Protein AF-A0A0R0M4V0-F1 (afdb_monomer_lite)

Sequence (663 aa):
MNKIVVSPDLAYLDYSDLLNKILGILKQKSLFSISPDGCRMRIDIEEVATEVMRLNPSNPLVNDRSARAATLNFSPNTHDLFRKQIEKIAIEIQDKLTLAMQKNGEYHDRVEFIRTLTSDINEFQGNYREDNKTRLLDLTYPFPEATNLKKQRLTVRQNDNSKNQQLLKAHKVKIHVDKPCDFTTTLIKGINNYINIKFADVDQEDKEDLEYVISNLEKSHNSDIYKLQNLLNQETLGKLKKFAKIKYLEFLLEQVEEGEGKLYLQDLIRRLKLLEDYINDTSKADGDYQVSYAGATVNYRELFSRSEAYDILPIIPLIEGYLGEVESPQKDAIEFTFGIKMKLDGKVQAHQKNSSFDYHLDLLNPDGEEHKTAIAESSKKSPLPRKVLKTVFLYCFIFESNESMGSDLEYNPIEFLENKILPTLKGNDDQAKKRLFKNCIKRFEELKIKEKINKTKELIKNIIKRKTPYPVRHYPLHISVKESILENDLDTIIKRTTFFKEVLQKPKECLQYINLGEATTQGNLLITLPANISISEIHFLKTEDQQIFDMKYDLVPGIKVLPVLFLSMKEGQKFYHQHLKSRRLLIFPHRSETDQLETNQEFIYKITYSLLTYICLYVILENQSKIFVPLLRIHQKEKTDNAPIENFSWRKFRTIGNLLSNL

Secondary structure (DSSP, 8-state):
-PPPPP-TTS--B--HHHHHHHHHHHHHS--EEE-TTSSEEEE-HHHHHHHHHHT-PPPSB-S-TT-S---S-B-TTTHHHHHHHHHHHHHHHHHHHHHHHHHHSS---HHHHHHHT-EEGGGGBSPPPEETTEE--SS-B----EEEEEEEEEE----TTGGG-EEEEEEEEEEEEE--TTHHHHHHHHHHHHHHHHSTTS-HHHHHHHHHHHHHHHH-TTSHHHHHHHHHHHTHHHHHHHHHHHHHHHHHHTT--SSHHHHHHHHHHHHHHHHHHHHH-TTS-GGGGEEEETTEEEEHHHHHSSTTTTTTSSS-EEEEEEEEEEE-TTSSEEEEEEEEEE-TT--BGGGTBSSHHHHHHHHH-TTSHHHHHHHHT-TTT-SHHHHHHHHHHHHHHHH---SSHHHHTT--HHHHIIIIIHHHHHSS-HHHHHHHHHHHHHHHHHTTHHHHHHHHHHHHHHHHH-SSPPPPEEEEEEEEEEGGGB---HHHHHHHT-SB-GGGGSHHHHGGGEEEES----TTEEEEEEEEEEEEEEEEEEEEEEEEEEE-----TT-EE--EEEEESSTTHHHIIIIITTS-EEEEEE--TTS---HHHHHHHHHHHHHHHHHHHHHHHTT--SEE--EEE--SS-TT---HHHHHHHHHHHHHHHHHTT-

Structure (mmCIF, N/CA/C/O backbone):
data_AF-A0A0R0M4V0-F1
#
_entry.id   AF-A0A0R0M4V0-F1
#
loop_
_atom_site.group_PDB
_atom_site.id
_atom_site.type_symbol
_atom_site.label_atom_id
_atom_site.label_alt_id
_atom_site.label_comp_id
_atom_site.label_asym_id
_atom_site.label_entity_id
_atom_site.label_seq_id
_atom_site.pdbx_PDB_ins_code
_atom_site.Cartn_x
_atom_site.Cartn_y
_atom_site.Cartn_z
_atom_site.occupancy
_atom_site.B_iso_or_equiv
_atom_site.auth_seq_id
_atom_site.auth_comp_id
_atom_site.auth_asym_id
_atom_site.auth_atom_id
_atom_site.pdbx_PDB_model_num
ATOM 1 N N . MET A 1 1 ? -30.310 1.688 9.424 1.00 34.84 1 MET A N 1
ATOM 2 C CA . MET A 1 1 ? -29.421 1.042 8.430 1.00 34.84 1 MET A CA 1
ATOM 3 C C . MET A 1 1 ? -29.670 1.677 7.069 1.00 34.84 1 MET A C 1
ATOM 5 O O . MET A 1 1 ? -30.827 1.797 6.688 1.00 34.84 1 MET A O 1
ATOM 9 N N . ASN A 1 2 ? -28.621 2.136 6.379 1.00 30.80 2 ASN A N 1
ATOM 10 C CA . ASN A 1 2 ? -28.737 2.760 5.054 1.00 30.80 2 ASN A CA 1
ATOM 11 C C . ASN A 1 2 ? -29.217 1.745 4.005 1.00 30.80 2 ASN A C 1
ATOM 13 O O . ASN A 1 2 ? -28.863 0.569 4.075 1.00 30.80 2 ASN A O 1
ATOM 17 N N . LYS A 1 3 ? -30.011 2.206 3.032 1.00 35.12 3 LYS A N 1
ATOM 18 C CA . LYS A 1 3 ? -30.497 1.400 1.904 1.00 35.12 3 LYS A CA 1
ATOM 19 C C . LYS A 1 3 ? -29.302 0.978 1.039 1.00 35.12 3 LYS A C 1
ATOM 21 O O . LYS A 1 3 ? -28.619 1.836 0.486 1.00 35.12 3 LYS A O 1
ATOM 26 N N . ILE A 1 4 ? -29.038 -0.323 0.950 1.00 49.31 4 ILE A N 1
ATOM 27 C CA . ILE A 1 4 ? -28.027 -0.884 0.046 1.00 49.31 4 ILE A CA 1
ATOM 28 C C . ILE A 1 4 ? -28.661 -0.964 -1.348 1.00 49.31 4 ILE A C 1
ATOM 30 O O . ILE A 1 4 ? -29.738 -1.537 -1.500 1.00 49.31 4 ILE A O 1
ATOM 34 N N . VAL A 1 5 ? -28.037 -0.339 -2.348 1.00 46.53 5 VAL A N 1
ATOM 35 C CA . VAL A 1 5 ? -28.511 -0.350 -3.741 1.00 46.53 5 VAL A CA 1
ATOM 36 C C . VAL A 1 5 ? -27.921 -1.570 -4.443 1.00 46.53 5 VAL A C 1
ATOM 38 O O . VAL A 1 5 ? -26.704 -1.731 -4.461 1.00 46.53 5 VAL A O 1
ATOM 41 N N . VAL A 1 6 ? -28.779 -2.425 -5.001 1.00 50.91 6 VAL A N 1
ATOM 42 C CA . VAL A 1 6 ? -28.368 -3.592 -5.796 1.00 50.91 6 VAL A CA 1
ATOM 43 C C . VAL A 1 6 ? -27.914 -3.108 -7.173 1.00 50.91 6 VAL A C 1
ATOM 45 O O . VAL A 1 6 ? -28.676 -2.418 -7.851 1.00 50.91 6 VAL A O 1
ATOM 48 N N . SER A 1 7 ? -26.696 -3.467 -7.586 1.00 51.53 7 SER A N 1
ATOM 49 C CA . SER A 1 7 ? -26.199 -3.219 -8.946 1.00 51.53 7 SER A CA 1
ATOM 50 C C . SER A 1 7 ? -26.030 -4.546 -9.690 1.00 51.53 7 SER A C 1
ATOM 52 O O . SER A 1 7 ? -25.370 -5.441 -9.156 1.00 51.53 7 SER A O 1
ATOM 54 N N . PRO A 1 8 ? -26.590 -4.700 -10.901 1.00 56.06 8 PRO A N 1
ATOM 55 C CA . PRO A 1 8 ? -26.385 -5.895 -11.720 1.00 56.06 8 PRO A CA 1
ATOM 56 C C . PRO A 1 8 ? -24.942 -6.033 -12.237 1.00 56.06 8 PRO A C 1
ATOM 58 O O . PRO A 1 8 ? -24.537 -7.134 -12.588 1.00 56.06 8 PRO A O 1
ATOM 61 N N . ASP A 1 9 ? -24.149 -4.955 -12.215 1.00 54.91 9 ASP A N 1
ATOM 62 C CA . ASP A 1 9 ? -22.769 -4.934 -12.728 1.00 54.91 9 ASP A CA 1
ATOM 63 C C . ASP A 1 9 ? -21.708 -5.327 -11.675 1.00 54.91 9 ASP A C 1
ATOM 65 O O . ASP A 1 9 ? -20.506 -5.308 -11.946 1.00 54.91 9 ASP A O 1
ATOM 69 N N . LEU A 1 10 ? -22.123 -5.640 -10.442 1.00 64.25 10 LEU A N 1
ATOM 70 C CA . LEU A 1 10 ? -21.233 -5.963 -9.323 1.00 64.25 10 LEU A CA 1
ATOM 71 C C . LEU A 1 10 ? -21.394 -7.428 -8.899 1.00 64.25 10 LEU A C 1
ATOM 73 O O . LEU A 1 10 ? -22.505 -7.945 -8.840 1.00 64.25 10 LEU A O 1
ATOM 77 N N . ALA A 1 11 ? -20.294 -8.081 -8.516 1.00 66.50 11 ALA A N 1
ATOM 78 C CA . ALA A 1 11 ? -20.328 -9.466 -8.045 1.00 66.50 11 ALA A CA 1
ATOM 79 C C . ALA A 1 11 ? -21.250 -9.631 -6.824 1.00 66.50 11 ALA A C 1
ATOM 81 O O . ALA A 1 11 ? -21.183 -8.842 -5.876 1.00 66.50 11 ALA A O 1
ATOM 82 N N . TYR A 1 12 ? -22.093 -10.666 -6.845 1.00 74.44 12 TYR A N 1
ATOM 83 C CA . TYR A 1 12 ? -23.038 -10.933 -5.767 1.00 74.44 12 TYR A CA 1
ATOM 84 C C . TYR A 1 12 ? -22.394 -11.637 -4.572 1.00 74.44 12 TYR A C 1
ATOM 86 O O . TYR A 1 12 ? -21.541 -12.516 -4.712 1.00 74.44 12 TYR A O 1
ATOM 94 N N . LEU A 1 13 ? -22.871 -11.272 -3.383 1.00 78.88 13 LEU A N 1
ATOM 95 C CA . LEU A 1 13 ? -22.494 -11.890 -2.119 1.00 78.88 13 LEU A CA 1
ATOM 96 C C . LEU A 1 13 ? -23.608 -12.788 -1.567 1.00 78.88 13 LEU A C 1
ATOM 98 O O . LEU A 1 13 ? -24.768 -12.372 -1.442 1.00 78.88 13 LEU A O 1
ATOM 102 N N . ASP A 1 14 ? -23.222 -13.997 -1.161 1.00 84.31 14 ASP A N 1
ATOM 103 C CA . ASP A 1 14 ? -24.066 -14.949 -0.445 1.00 84.31 14 ASP A CA 1
ATOM 104 C C . ASP A 1 14 ? -23.333 -15.570 0.755 1.00 84.31 14 ASP A C 1
ATOM 106 O O . ASP A 1 14 ? -22.541 -16.500 0.636 1.00 84.31 14 ASP A O 1
ATOM 110 N N . TYR A 1 15 ? -23.633 -15.069 1.952 1.00 87.12 15 TYR A N 1
ATOM 111 C CA . TYR A 1 15 ? -23.073 -15.593 3.201 1.00 87.12 15 TYR A CA 1
ATOM 112 C C . TYR A 1 15 ? -23.900 -16.738 3.808 1.00 87.12 15 TYR A C 1
ATOM 114 O O . TYR A 1 15 ? -23.607 -17.160 4.928 1.00 87.12 15 TYR A O 1
ATOM 122 N N . SER A 1 16 ? -24.930 -17.241 3.119 1.00 88.31 16 SER A N 1
ATOM 123 C CA . SER A 1 16 ? -25.930 -18.132 3.718 1.00 88.31 16 SER A CA 1
ATOM 124 C C . SER A 1 16 ? -25.329 -19.408 4.306 1.00 88.31 16 SER A C 1
ATOM 126 O O . SER A 1 16 ? -25.691 -19.780 5.421 1.00 88.31 16 SER A O 1
ATOM 128 N N . ASP A 1 17 ? -24.395 -20.060 3.602 1.00 89.69 17 ASP A N 1
ATOM 129 C CA . ASP A 1 17 ? -23.734 -21.281 4.094 1.00 89.69 17 ASP A CA 1
ATOM 130 C C . ASP A 1 17 ? -22.912 -21.005 5.364 1.00 89.69 17 ASP A C 1
ATOM 132 O O . ASP A 1 17 ? -23.060 -21.693 6.376 1.00 89.69 17 ASP A O 1
ATOM 136 N N . LEU A 1 18 ? -22.110 -19.934 5.353 1.00 92.31 18 LEU A N 1
ATOM 137 C CA . LEU A 1 18 ? -21.324 -19.510 6.513 1.00 92.31 18 LEU A CA 1
ATOM 138 C C . LEU A 1 18 ? -22.221 -19.220 7.722 1.00 92.31 18 LEU A C 1
ATOM 140 O O . LEU A 1 18 ? -21.979 -19.749 8.806 1.00 92.31 18 LEU A O 1
ATOM 144 N N . LEU A 1 19 ? -23.261 -18.402 7.549 1.00 94.25 19 LEU A N 1
ATOM 145 C CA . LEU A 1 19 ? -24.145 -18.002 8.645 1.00 94.25 19 LEU A CA 1
ATOM 146 C C . LEU A 1 19 ? -24.950 -19.182 9.203 1.00 94.25 19 LEU A C 1
ATOM 148 O O . LEU A 1 19 ? -25.114 -19.286 10.419 1.00 94.25 19 LEU A O 1
ATOM 152 N N . ASN A 1 20 ? -25.399 -20.106 8.349 1.00 94.06 20 ASN A N 1
ATOM 153 C CA . ASN A 1 20 ? -26.075 -21.326 8.794 1.00 94.06 20 ASN A CA 1
ATOM 154 C C . ASN A 1 20 ? -25.144 -22.231 9.611 1.00 94.06 20 ASN A C 1
ATOM 156 O O . ASN A 1 20 ? -25.555 -22.738 10.655 1.00 94.06 20 ASN A O 1
ATOM 160 N N . LYS A 1 21 ? -23.887 -22.401 9.180 1.00 95.56 21 LYS A N 1
ATOM 161 C CA . LYS A 1 21 ? -22.879 -23.178 9.923 1.00 95.56 21 LYS A CA 1
ATOM 162 C C . LYS A 1 21 ? -22.541 -22.531 11.267 1.00 95.56 21 LYS A C 1
ATOM 164 O O . LYS A 1 21 ? -22.485 -23.236 12.272 1.00 95.56 21 LYS A O 1
ATOM 169 N N . ILE A 1 22 ? -22.408 -21.201 11.312 1.00 95.94 22 ILE A N 1
ATOM 170 C CA . ILE A 1 22 ? -22.240 -20.446 12.566 1.00 95.94 22 ILE A CA 1
ATOM 171 C C . ILE A 1 22 ? -23.407 -20.717 13.519 1.00 95.94 22 ILE A C 1
ATOM 173 O O . ILE A 1 22 ? -23.186 -21.113 14.662 1.00 95.94 22 ILE A O 1
ATOM 177 N N . LEU A 1 23 ? -24.646 -20.551 13.048 1.00 95.44 23 LEU A N 1
ATOM 178 C CA . LEU A 1 23 ? -25.841 -20.781 13.859 1.00 95.44 23 LEU A CA 1
ATOM 179 C C . LEU A 1 23 ? -25.939 -22.237 14.345 1.00 95.44 23 LEU A C 1
ATOM 181 O O . LEU A 1 23 ? -26.325 -22.482 15.486 1.00 95.44 23 LEU A O 1
ATOM 185 N N . GLY A 1 24 ? -25.569 -23.203 13.500 1.00 95.00 24 GLY A N 1
ATOM 186 C CA . GLY A 1 24 ? -25.548 -24.624 13.848 1.00 95.00 24 GLY A CA 1
ATOM 187 C C . GLY A 1 24 ? -24.594 -24.942 15.001 1.00 95.00 24 GLY A C 1
ATOM 188 O O . GLY A 1 24 ? -24.996 -25.612 15.952 1.00 95.00 24 GLY A O 1
ATOM 189 N N . ILE A 1 25 ? -23.362 -24.420 14.955 1.00 95.00 25 ILE A N 1
ATOM 190 C CA . ILE A 1 25 ? -22.374 -24.614 16.029 1.00 95.00 25 ILE A CA 1
ATOM 191 C C . ILE A 1 25 ? -22.785 -23.874 17.308 1.00 95.00 25 ILE A C 1
ATOM 193 O O . ILE A 1 25 ? -22.701 -24.448 18.395 1.00 95.00 25 ILE A O 1
ATOM 197 N N . LEU A 1 26 ? -23.283 -22.637 17.196 1.00 93.75 26 LEU A N 1
ATOM 198 C CA . LEU A 1 26 ? -23.734 -21.848 18.350 1.00 93.75 26 LEU A CA 1
ATOM 199 C C . LEU A 1 26 ? -24.807 -22.566 19.174 1.00 93.75 26 LEU A C 1
ATOM 201 O O . LEU A 1 26 ? -24.769 -22.520 20.400 1.00 93.75 26 LEU A O 1
ATOM 205 N N . LYS A 1 27 ? -25.731 -23.276 18.520 1.00 92.12 27 LYS A N 1
ATOM 206 C CA . LYS A 1 27 ? -26.780 -24.041 19.210 1.00 92.12 27 LYS A CA 1
ATOM 207 C C . LYS A 1 27 ? -26.225 -25.134 20.118 1.00 92.12 27 LYS A C 1
ATOM 209 O O . LYS A 1 27 ? -26.797 -25.384 21.178 1.00 92.12 27 LYS A O 1
ATOM 214 N N . GLN A 1 28 ? -25.117 -25.756 19.720 1.00 90.38 28 GLN A N 1
ATOM 215 C CA . GLN A 1 28 ? -24.535 -26.924 20.386 1.00 90.38 28 GLN A CA 1
ATOM 216 C C . GLN A 1 28 ? -23.530 -26.564 21.487 1.00 90.38 28 GLN A C 1
ATOM 218 O O . GLN A 1 28 ? -23.242 -27.396 22.346 1.00 90.38 28 GLN A O 1
ATOM 223 N N . LYS A 1 29 ? -22.973 -25.349 21.465 1.00 87.31 29 LYS A N 1
ATOM 224 C CA . LYS A 1 29 ? -21.873 -24.939 22.345 1.00 87.31 29 LYS A CA 1
ATOM 225 C C . LYS A 1 29 ? -22.312 -23.896 23.366 1.00 87.31 29 LYS A C 1
ATOM 227 O O . LYS A 1 29 ? -23.168 -23.052 23.109 1.00 87.31 29 LYS A O 1
ATOM 232 N N . SER A 1 30 ? -21.701 -23.941 24.545 1.00 86.19 30 SER A N 1
ATOM 233 C CA . SER A 1 30 ? -21.793 -22.853 25.515 1.00 86.19 30 SER A CA 1
ATOM 234 C C . SER A 1 30 ? -20.902 -21.700 25.072 1.00 86.19 30 SER A C 1
ATOM 236 O O . SER A 1 30 ? -19.722 -21.909 24.813 1.00 86.19 30 SER A O 1
ATOM 238 N N . LEU A 1 31 ? -21.455 -20.490 25.018 1.00 93.62 31 LEU A N 1
ATOM 239 C CA . LEU A 1 31 ? -20.712 -19.300 24.600 1.00 93.62 31 LEU A CA 1
ATOM 240 C C . LEU A 1 31 ? -20.192 -18.468 25.779 1.00 93.62 31 LEU A C 1
ATOM 242 O O . LEU A 1 31 ? -19.164 -17.809 25.660 1.00 93.62 31 LEU A O 1
ATOM 246 N N . PHE A 1 32 ? -20.904 -18.489 26.906 1.00 94.50 32 PHE A N 1
ATOM 247 C CA . PHE A 1 32 ? -20.635 -17.637 28.059 1.00 94.50 32 PHE A CA 1
ATOM 248 C C . PHE A 1 32 ? -20.285 -18.468 29.288 1.00 94.50 32 PHE A C 1
ATOM 250 O O . PHE A 1 32 ? -20.993 -19.418 29.623 1.00 94.50 32 PHE A O 1
ATOM 257 N N . SER A 1 33 ? -19.231 -18.051 29.985 1.00 92.44 33 SER A N 1
ATOM 258 C CA . SER A 1 33 ? -18.838 -18.580 31.291 1.00 92.44 33 SER A CA 1
ATOM 259 C C . SER A 1 33 ? -18.616 -17.420 32.259 1.00 92.44 33 SER A C 1
ATOM 261 O O . SER A 1 33 ? -17.813 -16.530 31.984 1.00 92.44 33 SER A O 1
ATOM 263 N N . ILE A 1 34 ? -19.313 -17.418 33.394 1.00 91.81 34 ILE A N 1
ATOM 264 C CA . ILE A 1 34 ? -19.194 -16.373 34.421 1.00 91.81 34 ILE A CA 1
ATOM 265 C C . ILE A 1 34 ? -18.279 -16.892 35.534 1.00 91.81 34 ILE A C 1
ATOM 267 O O . ILE A 1 34 ? -18.323 -18.071 35.886 1.00 91.81 34 ILE A O 1
ATOM 271 N N . SER A 1 35 ? -17.397 -16.038 36.053 1.00 89.56 35 SER A N 1
ATOM 272 C CA . SER A 1 35 ? -16.499 -16.408 37.144 1.00 89.56 35 SER A CA 1
ATOM 273 C C . SER A 1 35 ? -17.257 -16.621 38.462 1.00 89.56 35 SER A C 1
ATOM 275 O O . SER A 1 35 ? -18.282 -15.980 38.674 1.00 89.56 35 SER A O 1
ATOM 277 N N . PRO A 1 36 ? -16.737 -17.446 39.394 1.00 84.88 36 PRO A N 1
ATOM 278 C CA . PRO A 1 36 ? -17.417 -17.723 40.666 1.00 84.88 36 PRO A CA 1
ATOM 279 C C . PRO A 1 36 ? -17.696 -16.488 41.537 1.00 84.88 36 PRO A C 1
ATOM 281 O O . PRO A 1 36 ? -18.624 -16.492 42.331 1.00 84.88 36 PRO A O 1
ATOM 284 N N . ASP A 1 37 ? -16.892 -15.428 41.399 1.00 84.44 37 ASP A N 1
ATOM 285 C CA . ASP A 1 37 ? -17.086 -14.141 42.084 1.00 84.44 37 ASP A CA 1
ATOM 286 C C . ASP A 1 37 ? -18.024 -13.187 41.326 1.00 84.44 37 ASP A C 1
ATOM 288 O O . ASP A 1 37 ? -18.135 -12.019 41.689 1.00 84.44 37 ASP A O 1
ATOM 292 N N . GLY A 1 38 ? -18.637 -13.639 40.229 1.00 84.06 38 GLY A N 1
ATOM 293 C CA . GLY A 1 38 ? -19.565 -12.862 39.405 1.00 84.06 38 GLY A CA 1
ATOM 294 C C . GLY A 1 38 ? -18.950 -11.654 38.697 1.00 84.06 38 GLY A C 1
ATOM 295 O O . GLY A 1 38 ? -19.651 -10.937 37.998 1.00 84.06 38 GLY A O 1
ATOM 296 N N . CYS A 1 39 ? -17.649 -11.403 38.854 1.00 86.31 39 CYS A N 1
ATOM 297 C CA . CYS A 1 39 ? -17.027 -10.163 38.387 1.00 86.31 39 CYS A CA 1
ATOM 298 C C . CYS A 1 39 ? -16.535 -10.233 36.935 1.00 86.31 39 CYS A C 1
ATOM 300 O O . CYS A 1 39 ? -16.201 -9.203 36.350 1.00 86.31 39 CYS A O 1
ATOM 302 N N . ARG A 1 40 ? -16.409 -11.427 36.346 1.00 91.94 40 ARG A N 1
ATOM 303 C CA . ARG A 1 40 ? -15.804 -11.605 35.022 1.00 91.94 40 ARG A CA 1
ATOM 304 C C . ARG A 1 40 ? -16.647 -12.545 34.178 1.00 91.94 40 ARG A C 1
ATOM 306 O O . ARG A 1 40 ? -17.060 -13.603 34.643 1.00 91.94 40 ARG A O 1
ATOM 313 N N . MET A 1 41 ? -16.845 -12.183 32.916 1.00 94.62 41 MET A N 1
ATOM 314 C CA . MET A 1 41 ? -17.538 -13.024 31.946 1.00 94.62 41 MET A CA 1
ATOM 315 C C . MET A 1 41 ? -16.606 -13.341 30.782 1.00 94.62 41 MET A C 1
ATOM 317 O O . MET A 1 41 ? -16.137 -12.452 30.074 1.00 94.62 41 MET A O 1
ATOM 321 N N . ARG A 1 42 ? -16.332 -14.627 30.594 1.00 94.12 42 ARG A N 1
ATOM 322 C CA . ARG A 1 42 ? -15.577 -15.170 29.470 1.00 94.12 42 ARG A CA 1
ATOM 323 C C . ARG A 1 42 ? -16.536 -15.521 28.332 1.00 94.12 42 ARG A C 1
ATOM 325 O O . ARG A 1 42 ? -17.587 -16.111 28.575 1.00 94.12 42 ARG A O 1
ATOM 332 N N . ILE A 1 43 ? -16.168 -15.135 27.111 1.00 95.75 43 ILE A N 1
ATOM 333 C CA . ILE A 1 43 ? -16.978 -15.272 25.896 1.00 95.75 43 ILE A CA 1
ATOM 334 C C . ILE A 1 43 ? -16.181 -16.096 24.877 1.00 95.75 43 ILE A C 1
ATOM 336 O O . ILE A 1 43 ? -15.307 -15.575 24.180 1.00 95.75 43 ILE A O 1
ATOM 340 N N . ASP A 1 44 ? -16.466 -17.394 24.804 1.00 91.62 44 ASP A N 1
ATOM 341 C CA . ASP A 1 44 ? -15.677 -18.405 24.087 1.00 91.62 44 ASP A CA 1
ATOM 342 C C . ASP A 1 44 ? -16.007 -18.477 22.585 1.00 91.62 44 ASP A C 1
ATOM 344 O O . ASP A 1 44 ? -16.420 -19.496 22.036 1.00 91.62 44 ASP A O 1
ATOM 348 N N . ILE A 1 45 ? -15.799 -17.358 21.887 1.00 93.44 45 ILE A N 1
ATOM 349 C CA . ILE A 1 45 ? -15.995 -17.268 20.428 1.00 93.44 45 ILE A CA 1
ATOM 350 C C . ILE A 1 45 ? -14.945 -18.072 19.665 1.00 93.44 45 ILE A C 1
ATOM 352 O O . ILE A 1 45 ? -15.216 -18.543 18.562 1.00 93.44 45 ILE A O 1
ATOM 356 N N . GLU A 1 46 ? -13.741 -18.197 20.226 1.00 90.12 46 GLU A N 1
ATOM 357 C CA . GLU A 1 46 ? -12.646 -18.938 19.602 1.00 90.12 46 GLU A CA 1
ATOM 358 C C . GLU A 1 46 ? -13.098 -20.346 19.207 1.00 90.12 46 GLU A C 1
ATOM 360 O O . GLU A 1 46 ? -12.935 -20.715 18.045 1.00 90.12 46 GLU A O 1
ATOM 365 N N . GLU A 1 47 ? -13.742 -21.070 20.126 1.00 89.69 47 GLU A N 1
ATOM 366 C CA . GLU A 1 47 ? -14.117 -22.465 19.905 1.00 89.69 47 GLU A CA 1
ATOM 367 C C . GLU A 1 47 ? -15.133 -22.570 18.762 1.00 89.69 47 GLU A C 1
ATOM 369 O O . GLU A 1 47 ? -14.980 -23.376 17.843 1.00 89.69 47 GLU A O 1
ATOM 374 N N . VAL A 1 48 ? -16.126 -21.675 18.754 1.00 93.12 48 VAL A N 1
ATOM 375 C CA . VAL A 1 48 ? -17.127 -21.587 17.683 1.00 93.12 48 VAL A CA 1
ATOM 376 C C . VAL A 1 48 ? -16.463 -21.281 16.340 1.00 93.12 48 VAL A C 1
ATOM 378 O O . VAL A 1 48 ? -16.758 -21.937 15.342 1.00 93.12 48 VAL A O 1
ATOM 381 N N . ALA A 1 49 ? -15.551 -20.307 16.296 1.00 92.12 49 ALA A N 1
ATOM 382 C CA . ALA A 1 49 ? -14.857 -19.929 15.069 1.00 92.12 49 ALA A CA 1
ATOM 383 C C . ALA A 1 49 ? -13.974 -21.065 14.531 1.00 92.12 49 ALA A C 1
ATOM 385 O O . ALA A 1 49 ? -13.918 -21.272 13.317 1.00 92.12 49 ALA A O 1
ATOM 386 N N . THR A 1 50 ? -13.324 -21.818 15.419 1.00 90.12 50 THR A N 1
ATOM 387 C CA . THR A 1 50 ? -12.479 -22.960 15.063 1.00 90.12 50 THR A CA 1
ATOM 388 C C . THR A 1 50 ? -13.301 -24.137 14.534 1.00 90.12 50 THR A C 1
ATOM 390 O O . THR A 1 50 ? -12.911 -24.738 13.532 1.00 90.12 50 THR A O 1
ATOM 393 N N . GLU A 1 51 ? -14.470 -24.433 15.105 1.00 91.81 51 GLU A N 1
ATOM 394 C CA . GLU A 1 51 ? -15.355 -25.480 14.569 1.00 91.81 51 GLU A CA 1
ATOM 395 C C . GLU A 1 51 ? -16.000 -25.075 13.235 1.00 91.81 51 GLU A C 1
ATOM 397 O O . GLU A 1 51 ? -16.004 -25.857 12.285 1.00 91.81 51 GLU A O 1
ATOM 402 N N . VAL A 1 52 ? -16.471 -23.830 13.094 1.00 93.00 52 VAL A N 1
ATOM 403 C CA . VAL A 1 52 ? -17.018 -23.331 11.815 1.00 93.00 52 VAL A CA 1
ATOM 404 C C . VAL A 1 52 ? -15.963 -23.383 10.711 1.00 93.00 52 VAL A C 1
ATOM 406 O O . VAL A 1 52 ? -16.260 -23.774 9.583 1.00 93.00 52 VAL A O 1
ATOM 409 N N . MET A 1 53 ? -14.718 -23.038 11.038 1.00 90.12 53 MET A N 1
ATOM 410 C CA . MET A 1 53 ? -13.583 -23.170 10.129 1.00 90.12 53 MET A CA 1
ATOM 411 C C . MET A 1 53 ? -13.379 -24.622 9.668 1.00 90.12 53 MET A C 1
ATOM 413 O O . MET A 1 53 ? -13.132 -24.842 8.482 1.00 90.12 53 MET A O 1
ATOM 417 N N . ARG A 1 54 ? -13.532 -25.616 10.557 1.00 89.19 54 ARG A N 1
ATOM 418 C CA . ARG A 1 54 ? -13.443 -27.048 10.199 1.00 89.19 54 ARG A CA 1
ATOM 419 C C . ARG A 1 54 ? -14.582 -27.513 9.290 1.00 89.19 54 ARG A C 1
ATOM 421 O O . ARG A 1 54 ? -14.363 -28.393 8.467 1.00 89.19 54 ARG A O 1
ATOM 428 N N . LEU A 1 55 ? -15.764 -26.896 9.381 1.00 90.50 55 LEU A N 1
ATOM 429 C CA . LEU A 1 55 ? -16.897 -27.164 8.481 1.00 90.50 55 LEU A CA 1
ATOM 430 C C . LEU A 1 55 ? -16.723 -26.576 7.067 1.00 90.50 55 LEU A C 1
ATOM 432 O O . LEU A 1 55 ? -17.602 -26.767 6.221 1.00 90.50 55 LEU A O 1
ATOM 436 N N . ASN A 1 56 ? -15.632 -25.837 6.828 1.00 86.31 56 ASN A N 1
ATOM 437 C CA . ASN A 1 56 ? -15.228 -25.267 5.541 1.00 86.31 56 ASN A CA 1
ATOM 438 C C . ASN A 1 56 ? -16.404 -24.668 4.731 1.00 86.31 56 ASN A C 1
ATOM 440 O O . ASN A 1 56 ? -16.768 -25.200 3.680 1.00 86.31 56 ASN A O 1
ATOM 444 N N . PRO A 1 57 ? -17.079 -23.618 5.244 1.00 87.00 57 PRO A N 1
ATOM 445 C CA . PRO A 1 57 ? -18.120 -22.898 4.518 1.00 87.00 57 PRO A CA 1
ATOM 446 C C . PRO A 1 57 ? -17.687 -22.437 3.128 1.00 87.00 57 PRO A C 1
ATOM 448 O O . PRO A 1 57 ? -16.529 -22.098 2.886 1.00 87.00 57 PRO A O 1
ATOM 451 N N . SER A 1 58 ? -18.669 -22.411 2.235 1.00 83.75 58 SER A N 1
ATOM 452 C CA . SER A 1 58 ? -18.546 -21.959 0.856 1.00 83.75 58 SER A CA 1
ATOM 453 C C . SER A 1 58 ? -18.086 -20.504 0.811 1.00 83.75 58 SER A C 1
ATOM 455 O O . SER A 1 58 ? -18.445 -19.697 1.674 1.00 83.75 58 SER A O 1
ATOM 457 N N . ASN A 1 59 ? -17.293 -20.166 -0.206 1.00 78.88 59 ASN A N 1
ATOM 458 C CA . ASN A 1 59 ? -16.865 -18.791 -0.424 1.00 78.88 59 ASN A CA 1
ATOM 459 C C . ASN A 1 59 ? -18.103 -17.905 -0.671 1.00 78.88 59 ASN A C 1
ATOM 461 O O . ASN A 1 59 ? -18.882 -18.226 -1.568 1.00 78.88 59 ASN A O 1
ATOM 465 N N . PRO A 1 60 ? -18.282 -16.799 0.075 1.00 78.00 60 PRO A N 1
ATOM 466 C CA . PRO A 1 60 ? -19.427 -15.911 -0.103 1.00 78.00 60 PRO A CA 1
ATOM 467 C C . PRO A 1 60 ? -19.503 -15.211 -1.462 1.00 78.00 60 PRO A C 1
ATOM 469 O O . PRO A 1 60 ? -20.535 -14.633 -1.791 1.00 78.00 60 PRO A O 1
ATOM 472 N N . LEU A 1 61 ? -18.421 -15.219 -2.241 1.00 72.69 61 LEU A N 1
ATOM 473 C CA . LEU A 1 61 ? -18.441 -14.800 -3.638 1.00 72.69 61 LEU A CA 1
ATOM 474 C C . LEU A 1 61 ? -19.077 -15.918 -4.470 1.00 72.69 61 LEU A C 1
ATOM 476 O O . LEU A 1 61 ? -18.439 -16.939 -4.737 1.00 72.69 61 LEU A O 1
ATOM 480 N N . VAL A 1 62 ? -20.340 -15.724 -4.856 1.00 59.03 62 VAL A N 1
ATOM 481 C CA . VAL A 1 62 ? -21.050 -16.659 -5.737 1.00 59.03 62 VAL A CA 1
ATOM 482 C C . VAL A 1 62 ? -20.328 -16.706 -7.086 1.00 59.03 62 VAL A C 1
ATOM 484 O O . VAL A 1 62 ? -19.786 -15.700 -7.531 1.00 59.03 62 VAL A O 1
ATOM 487 N N . ASN A 1 63 ? -20.303 -17.900 -7.679 1.00 50.53 63 ASN A N 1
ATOM 488 C CA . ASN A 1 63 ? -19.518 -18.412 -8.810 1.00 50.53 63 ASN A CA 1
ATOM 489 C C . ASN A 1 63 ? -19.530 -17.605 -10.139 1.00 50.53 63 ASN A C 1
ATOM 491 O O . ASN A 1 63 ? -19.634 -18.200 -11.210 1.00 50.53 63 ASN A O 1
ATOM 495 N N . ASP A 1 64 ? -19.355 -16.283 -10.115 1.00 43.69 64 ASP A N 1
ATOM 496 C CA . ASP A 1 64 ? -19.023 -15.506 -11.304 1.00 43.69 64 ASP A CA 1
ATOM 497 C C . ASP A 1 64 ? -17.508 -15.442 -11.479 1.00 43.69 64 ASP A C 1
ATOM 499 O O . ASP A 1 64 ? -16.741 -14.899 -10.674 1.00 43.69 64 ASP A O 1
ATOM 503 N N . ARG A 1 65 ? -17.080 -16.104 -12.552 1.00 43.38 65 ARG A N 1
ATOM 504 C CA . ARG A 1 65 ? -15.697 -16.300 -12.977 1.00 43.38 65 ARG A CA 1
ATOM 505 C C . ARG A 1 65 ? -14.910 -14.992 -12.819 1.00 43.38 65 ARG A C 1
ATOM 507 O O . ARG A 1 65 ? -15.136 -14.057 -13.575 1.00 43.38 65 ARG A O 1
ATOM 514 N N . SER A 1 66 ? -13.936 -14.984 -11.898 1.00 47.25 66 SER A N 1
ATOM 515 C CA . SER A 1 66 ? -12.847 -13.994 -11.712 1.00 47.25 66 SER A CA 1
ATOM 516 C C . SER A 1 66 ? -13.001 -12.852 -10.691 1.00 47.25 66 SER A C 1
ATOM 518 O O . SER A 1 66 ? -12.015 -12.142 -10.463 1.00 47.25 66 SER A O 1
ATOM 520 N N . ALA A 1 67 ? -14.131 -12.703 -9.990 1.00 49.75 67 ALA A N 1
ATOM 521 C CA . ALA A 1 67 ? -14.258 -11.655 -8.969 1.00 49.75 67 ALA A CA 1
ATOM 522 C C . ALA A 1 67 ? -13.314 -11.899 -7.766 1.00 49.75 67 ALA A C 1
ATOM 524 O O . ALA A 1 67 ? -13.449 -12.871 -7.027 1.00 49.75 67 ALA A O 1
ATOM 525 N N . ARG A 1 68 ? -12.331 -11.008 -7.558 1.00 47.59 68 ARG A N 1
ATOM 526 C CA . ARG A 1 68 ? -11.374 -11.067 -6.424 1.00 47.59 68 ARG A CA 1
ATOM 527 C C . ARG A 1 68 ? -11.805 -10.250 -5.205 1.00 47.59 68 ARG A C 1
ATOM 529 O O . ARG A 1 68 ? -11.220 -10.394 -4.134 1.00 47.59 68 ARG A O 1
ATOM 536 N N . ALA A 1 69 ? -12.785 -9.373 -5.381 1.00 55.06 69 ALA A N 1
ATOM 537 C CA . ALA A 1 69 ? -13.381 -8.547 -4.345 1.00 55.06 69 ALA A CA 1
ATOM 538 C C . ALA A 1 69 ? -14.812 -8.195 -4.767 1.00 55.06 69 ALA A C 1
ATOM 540 O O . ALA A 1 69 ? -15.088 -8.080 -5.959 1.00 55.06 69 ALA A O 1
ATOM 541 N N . ALA A 1 70 ? -15.692 -7.991 -3.793 1.00 59.56 70 ALA A N 1
ATOM 542 C CA . ALA A 1 70 ? -17.026 -7.452 -4.011 1.00 59.56 70 ALA A CA 1
ATOM 543 C C . ALA A 1 70 ? -17.280 -6.322 -3.013 1.00 59.56 70 ALA A C 1
ATOM 545 O O . ALA A 1 70 ? -16.814 -6.358 -1.869 1.00 59.56 70 ALA A O 1
ATOM 546 N N . THR A 1 71 ? -18.013 -5.308 -3.452 1.00 60.00 71 THR A N 1
ATOM 547 C CA . THR A 1 71 ? -18.680 -4.361 -2.555 1.00 60.00 71 THR A CA 1
ATOM 548 C C . THR A 1 71 ? -19.919 -5.037 -1.950 1.00 60.00 71 THR A C 1
ATOM 550 O O . THR A 1 71 ? -20.245 -6.165 -2.311 1.00 60.00 71 THR A O 1
ATOM 553 N N . LEU A 1 72 ? -20.598 -4.401 -0.986 1.00 66.00 72 LEU A N 1
ATOM 554 C CA . LEU A 1 72 ? -21.832 -4.932 -0.383 1.00 66.00 72 LEU A CA 1
ATOM 555 C C . LEU A 1 72 ? -22.967 -4.974 -1.425 1.00 66.00 72 LEU A C 1
ATOM 557 O O . LEU A 1 72 ? -23.829 -4.103 -1.435 1.00 66.00 72 LEU A O 1
ATOM 561 N N . ASN A 1 73 ? -22.946 -5.975 -2.304 1.00 70.75 73 ASN A N 1
ATOM 562 C CA . ASN A 1 73 ? -23.941 -6.221 -3.339 1.00 70.75 73 ASN A CA 1
ATOM 563 C C . ASN A 1 73 ? -24.544 -7.609 -3.113 1.00 70.75 73 ASN A C 1
ATOM 565 O O . ASN A 1 73 ? -24.029 -8.625 -3.576 1.00 70.75 73 ASN A O 1
ATOM 569 N N . PHE A 1 74 ? -25.605 -7.673 -2.314 1.00 73.06 74 PHE A N 1
ATOM 570 C CA . PHE A 1 74 ? -26.326 -8.924 -2.100 1.00 73.06 74 PHE A CA 1
ATOM 571 C C . PHE A 1 74 ? -27.139 -9.265 -3.344 1.00 73.06 74 PHE A C 1
ATOM 573 O O . PHE A 1 74 ? -27.670 -8.372 -4.008 1.00 73.06 74 PHE A O 1
ATOM 580 N N . SER A 1 75 ? -27.277 -10.556 -3.642 1.00 68.19 75 SER A N 1
ATOM 581 C CA . SER A 1 75 ? -28.281 -10.972 -4.618 1.00 68.19 75 SER A CA 1
ATOM 582 C C . SER A 1 75 ? -29.678 -10.561 -4.117 1.00 68.19 75 SER A C 1
ATOM 584 O O . SER A 1 75 ? -29.897 -10.518 -2.897 1.00 68.19 75 SER A O 1
ATOM 586 N N . PRO A 1 76 ? -30.646 -10.291 -5.012 1.00 66.44 76 PRO A N 1
ATOM 587 C CA . PRO A 1 76 ? -31.991 -9.856 -4.625 1.00 66.44 76 PRO A CA 1
ATOM 588 C C . PRO A 1 76 ? -32.669 -10.750 -3.570 1.00 66.44 76 PRO A C 1
ATOM 590 O O . PRO A 1 76 ? -33.435 -10.255 -2.749 1.00 66.44 76 PRO A O 1
ATOM 593 N N . ASN A 1 77 ? -32.331 -12.045 -3.534 1.00 69.19 77 ASN A N 1
ATOM 594 C CA . ASN A 1 77 ? -32.917 -13.027 -2.617 1.00 69.19 77 ASN A CA 1
ATOM 595 C C . ASN A 1 77 ? -32.094 -13.263 -1.335 1.00 69.19 77 ASN A C 1
ATO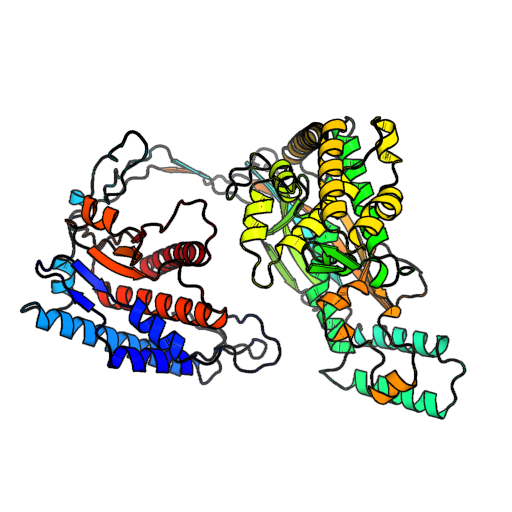M 597 O O . ASN A 1 77 ? -32.598 -13.876 -0.394 1.00 69.19 77 ASN A O 1
ATOM 601 N N . THR A 1 78 ? -30.841 -12.795 -1.265 1.00 72.06 78 THR A N 1
ATOM 602 C CA . THR A 1 78 ? -29.953 -13.053 -0.114 1.00 72.06 78 THR A CA 1
ATOM 603 C C . THR A 1 78 ? -29.927 -11.919 0.903 1.00 72.06 78 THR A C 1
ATOM 605 O O . THR A 1 78 ? -29.556 -12.163 2.047 1.00 72.06 78 THR A O 1
ATOM 608 N N . HIS A 1 79 ? -30.370 -10.707 0.556 1.00 74.75 79 HIS A N 1
ATOM 609 C CA . HIS A 1 79 ? -30.379 -9.568 1.485 1.00 74.75 79 HIS A CA 1
ATOM 610 C C . HIS A 1 79 ? -31.260 -9.813 2.725 1.00 74.75 79 HIS A C 1
ATOM 612 O O . HIS A 1 79 ? -30.797 -9.725 3.865 1.00 74.75 79 HIS A O 1
ATOM 618 N N . ASP A 1 80 ? -32.528 -10.168 2.514 1.00 81.00 80 ASP A N 1
ATOM 619 C CA . ASP A 1 80 ? -33.460 -10.412 3.620 1.00 81.00 80 ASP A CA 1
ATOM 620 C C . ASP A 1 80 ? -33.102 -11.683 4.390 1.00 81.00 80 ASP A C 1
ATOM 622 O O . ASP A 1 80 ? -33.284 -11.753 5.607 1.00 81.00 80 ASP A O 1
ATOM 626 N N . LEU A 1 81 ? -32.559 -12.682 3.691 1.00 84.00 81 LEU A N 1
ATOM 627 C CA . LEU A 1 81 ? -32.076 -13.911 4.305 1.00 84.00 81 LEU A CA 1
ATOM 628 C C . LEU A 1 81 ? -30.880 -13.640 5.223 1.00 84.00 81 LEU A C 1
ATOM 630 O O . LEU A 1 81 ? -30.886 -14.095 6.366 1.00 84.00 81 LEU A O 1
ATOM 634 N N . PHE A 1 82 ? -29.912 -12.845 4.759 1.00 86.38 82 PHE A N 1
ATOM 635 C CA . PHE A 1 82 ? -28.760 -12.408 5.543 1.00 86.38 82 PHE A CA 1
ATOM 636 C C . PHE A 1 82 ? -29.220 -11.717 6.826 1.00 86.38 82 PHE A C 1
ATOM 638 O O . PHE A 1 82 ? -28.834 -12.127 7.921 1.00 86.38 82 PHE A O 1
ATOM 645 N N . ARG A 1 83 ? -30.114 -10.725 6.712 1.00 86.06 83 ARG A N 1
ATOM 646 C CA . ARG A 1 83 ? -30.661 -10.017 7.877 1.00 86.06 83 ARG A CA 1
ATOM 647 C C . ARG A 1 83 ? -31.331 -10.979 8.864 1.00 86.06 83 ARG A C 1
ATOM 649 O O . ARG A 1 83 ? -30.989 -10.967 10.043 1.00 86.06 83 ARG A O 1
ATOM 656 N N . LYS A 1 84 ? -32.223 -11.850 8.383 1.00 89.12 84 LYS A N 1
ATOM 657 C CA . LYS A 1 84 ? -32.918 -12.845 9.220 1.00 89.12 84 LYS A CA 1
ATOM 658 C C . LYS A 1 84 ? -31.952 -13.817 9.900 1.00 89.12 84 LYS A C 1
ATOM 660 O O . LYS A 1 84 ? -32.205 -14.248 11.021 1.00 89.12 84 LYS A O 1
ATOM 665 N N . GLN A 1 85 ? -30.860 -14.202 9.241 1.00 91.12 85 GLN A N 1
ATOM 666 C CA . GLN A 1 85 ? -29.846 -15.079 9.831 1.00 91.12 85 GLN A CA 1
ATOM 667 C C . GLN A 1 85 ? -29.041 -14.369 10.923 1.00 91.12 85 GLN A C 1
ATOM 669 O O . GLN A 1 85 ? -28.807 -14.967 11.971 1.00 91.12 85 GLN A O 1
ATOM 674 N N . ILE A 1 86 ? -28.670 -13.102 10.719 1.00 92.88 86 ILE A N 1
ATOM 675 C CA . ILE A 1 86 ? -28.028 -12.286 11.759 1.00 92.88 86 ILE A CA 1
ATOM 676 C C . ILE A 1 86 ? -28.949 -12.131 12.975 1.00 92.88 86 ILE A C 1
ATOM 678 O O . ILE A 1 86 ? -28.498 -12.337 14.099 1.00 92.88 86 ILE A O 1
ATOM 682 N N . GLU A 1 87 ? -30.236 -11.849 12.758 1.00 92.88 87 GLU A N 1
ATOM 683 C CA . GLU A 1 87 ? -31.239 -11.767 13.831 1.00 92.88 87 GLU A CA 1
ATOM 684 C C . GLU A 1 87 ? -31.348 -13.097 14.599 1.00 92.88 87 GLU A C 1
ATOM 686 O O . GLU A 1 87 ? -31.299 -13.105 15.825 1.00 92.88 87 GLU A O 1
ATOM 691 N N . LYS A 1 88 ? -31.385 -14.243 13.903 1.00 95.44 88 LYS A N 1
ATOM 692 C CA . LYS A 1 88 ? -31.378 -15.573 14.546 1.00 95.44 88 LYS A CA 1
ATOM 693 C C . LYS A 1 88 ? -30.116 -15.838 15.368 1.00 95.44 88 LYS A C 1
ATOM 695 O O . LYS A 1 88 ? -30.210 -16.432 16.437 1.00 95.44 88 LYS A O 1
ATOM 700 N N . ILE A 1 89 ? -28.948 -15.426 14.876 1.00 96.38 89 ILE A N 1
ATOM 701 C CA . ILE A 1 89 ? -27.682 -15.552 15.610 1.00 96.38 89 ILE A CA 1
ATOM 702 C C . ILE A 1 89 ? -27.710 -14.680 16.871 1.00 96.38 89 ILE A C 1
ATOM 704 O O . ILE A 1 89 ? -27.300 -15.144 17.931 1.00 96.38 89 ILE A O 1
ATOM 708 N N . ALA A 1 90 ? -28.214 -13.447 16.779 1.00 95.00 90 ALA A N 1
ATOM 709 C CA . ALA A 1 90 ? -28.342 -12.552 17.927 1.00 95.00 90 ALA A CA 1
ATOM 710 C C . ALA A 1 90 ? -29.298 -13.110 18.995 1.00 95.00 90 ALA A C 1
ATOM 712 O O . ALA A 1 90 ? -28.947 -13.099 20.173 1.00 95.00 90 ALA A O 1
ATOM 713 N N . ILE A 1 91 ? -30.446 -13.661 18.581 1.00 95.00 91 ILE A N 1
ATOM 714 C CA . ILE A 1 91 ? -31.404 -14.329 19.477 1.00 95.00 91 ILE A CA 1
ATOM 715 C C . ILE A 1 91 ? -30.744 -15.523 20.176 1.00 95.00 91 ILE A C 1
ATOM 717 O O . ILE A 1 91 ? -30.779 -15.601 21.398 1.00 95.00 91 ILE A O 1
ATOM 721 N N . GLU A 1 92 ? -30.061 -16.406 19.440 1.00 96.31 92 GLU A N 1
ATOM 722 C CA . GLU A 1 92 ? -29.376 -17.553 20.056 1.00 96.31 92 GLU A CA 1
ATOM 723 C C . GLU A 1 92 ? -28.301 -17.097 21.058 1.00 96.31 92 GLU A C 1
ATOM 725 O O . GLU A 1 92 ? -28.182 -17.660 22.143 1.00 96.31 92 GLU A O 1
ATOM 730 N N . ILE A 1 93 ? -27.529 -16.053 20.736 1.00 96.06 93 ILE A N 1
ATOM 731 C CA . ILE A 1 93 ? -26.543 -15.473 21.661 1.00 96.06 93 ILE A CA 1
ATOM 732 C C . ILE A 1 93 ? -27.232 -14.937 22.924 1.00 96.06 93 ILE A C 1
ATOM 734 O O . ILE A 1 93 ? -26.743 -15.172 24.030 1.00 96.06 93 ILE A O 1
ATOM 738 N N . GLN A 1 94 ? -28.365 -14.250 22.784 1.00 93.94 94 GLN A N 1
ATOM 739 C CA . GLN A 1 94 ? -29.152 -13.762 23.916 1.00 93.94 94 GLN A CA 1
ATOM 740 C C . GLN A 1 94 ? -29.686 -14.911 24.786 1.00 93.94 94 GLN A C 1
ATOM 742 O O . GLN A 1 94 ? -29.589 -14.842 26.014 1.00 93.94 94 GLN A O 1
ATOM 747 N N . ASP A 1 95 ? -30.170 -15.991 24.176 1.00 92.69 95 ASP A N 1
ATOM 748 C CA . ASP A 1 95 ? -30.630 -17.181 24.894 1.00 92.69 95 ASP A CA 1
ATOM 749 C C . ASP A 1 95 ? -29.475 -17.844 25.660 1.00 92.69 95 ASP A C 1
ATOM 751 O O . ASP A 1 95 ? -29.607 -18.165 26.844 1.00 92.69 95 ASP A O 1
ATOM 755 N N . LYS A 1 96 ? -28.292 -17.977 25.039 1.00 92.94 96 LYS A N 1
ATOM 756 C CA . LYS A 1 96 ? -27.094 -18.498 25.723 1.00 92.94 96 LYS A CA 1
ATOM 757 C C . LYS A 1 96 ? -26.656 -17.610 26.889 1.00 92.94 96 LYS A C 1
ATOM 759 O O . LYS A 1 96 ? -26.215 -18.146 27.906 1.00 92.94 96 LYS A O 1
ATOM 764 N N . LEU A 1 97 ? -26.752 -16.285 26.756 1.00 92.25 97 LEU A N 1
ATOM 765 C CA . LEU A 1 97 ? -26.428 -15.353 27.838 1.00 92.25 97 LEU A CA 1
ATOM 766 C C . LEU A 1 97 ? -27.401 -15.523 29.012 1.00 92.25 97 LEU A C 1
ATOM 768 O O . LEU A 1 97 ? -26.958 -15.687 30.147 1.00 92.25 97 LEU A O 1
ATOM 772 N N . THR A 1 98 ? -28.704 -15.583 28.724 1.00 90.62 98 THR A N 1
ATOM 773 C CA . THR A 1 98 ? -29.764 -15.829 29.718 1.00 90.62 98 THR A CA 1
ATOM 774 C C . THR A 1 98 ? -29.516 -17.131 30.482 1.00 90.62 98 THR A C 1
ATOM 776 O O . THR A 1 98 ? -29.530 -17.148 31.712 1.00 90.62 98 THR A O 1
ATOM 779 N N . LEU A 1 99 ? -29.186 -18.213 29.771 1.00 90.06 99 LEU A N 1
ATOM 780 C CA . LEU A 1 99 ? -28.865 -19.505 30.385 1.00 90.06 99 LEU A CA 1
ATOM 781 C C . LEU A 1 99 ? -27.615 -19.445 31.275 1.00 90.06 99 LEU A C 1
ATOM 783 O O . LEU A 1 99 ? -27.571 -20.089 32.322 1.00 90.06 99 LEU A O 1
ATOM 787 N N . ALA A 1 100 ? -26.583 -18.700 30.872 1.00 90.06 100 ALA A N 1
ATOM 788 C CA . ALA A 1 100 ? -25.368 -18.552 31.671 1.00 90.06 100 ALA A CA 1
ATOM 789 C C . ALA A 1 100 ? -25.613 -17.745 32.956 1.00 90.06 100 ALA A C 1
ATOM 791 O O . ALA A 1 100 ? -25.048 -18.089 33.998 1.00 90.06 100 ALA A O 1
ATOM 792 N N . MET A 1 101 ? -26.473 -16.722 32.890 1.00 88.94 101 MET A N 1
ATOM 793 C CA . MET A 1 101 ? -26.905 -15.926 34.042 1.00 88.94 101 MET A CA 1
ATOM 794 C C . MET A 1 101 ? -27.690 -16.776 35.047 1.00 88.94 101 MET A C 1
ATOM 796 O O . MET A 1 101 ? -27.319 -16.819 36.218 1.00 88.94 101 MET A O 1
ATOM 800 N N . GLN A 1 102 ? -28.693 -17.525 34.576 1.00 85.50 102 GLN A N 1
ATOM 801 C CA . GLN A 1 102 ? -29.535 -18.393 35.414 1.00 85.50 102 GLN A CA 1
ATOM 802 C C . GLN A 1 102 ? -28.737 -19.483 36.144 1.00 85.50 102 GLN A C 1
ATOM 804 O O . GLN A 1 102 ? -29.079 -19.874 37.254 1.00 85.50 102 GLN A O 1
ATOM 809 N N . LYS A 1 103 ? -27.650 -19.979 35.540 1.00 83.69 103 LYS A N 1
ATOM 810 C CA . LYS A 1 103 ? -26.769 -20.972 36.177 1.00 83.69 103 LYS A CA 1
ATOM 811 C C . LYS A 1 103 ? -25.910 -20.406 37.311 1.00 83.69 103 LYS A C 1
ATOM 813 O O . LYS A 1 103 ? -25.451 -21.187 38.137 1.00 83.69 103 LYS A O 1
ATOM 818 N N . ASN A 1 104 ? -25.645 -19.098 37.325 1.00 74.38 104 ASN A N 1
ATOM 819 C CA . ASN A 1 104 ? -24.708 -18.461 38.260 1.00 74.38 104 ASN A CA 1
ATOM 820 C C . ASN A 1 104 ? -25.379 -17.535 39.290 1.00 74.38 104 ASN A C 1
ATOM 822 O O . ASN A 1 104 ? -24.680 -16.989 40.141 1.00 74.38 104 ASN A O 1
ATOM 826 N N . GLY A 1 105 ? -26.702 -17.347 39.248 1.00 67.94 105 GLY A N 1
ATOM 827 C CA . GLY A 1 105 ? -27.432 -16.553 40.241 1.00 67.94 105 GLY A CA 1
ATOM 828 C C . GLY A 1 105 ? -28.918 -16.370 39.918 1.00 67.94 105 GLY A C 1
ATOM 829 O O . GLY A 1 105 ? -29.412 -16.882 38.918 1.00 67.94 105 GLY A O 1
ATOM 830 N N . GLU A 1 106 ? -29.621 -15.591 40.746 1.00 64.69 106 GLU A N 1
ATOM 831 C CA . GLU A 1 106 ? -31.050 -15.246 40.592 1.00 64.69 106 GLU A CA 1
ATOM 832 C C . GLU A 1 106 ? -31.296 -14.076 39.613 1.00 64.69 106 GLU A C 1
ATOM 834 O O . GLU A 1 106 ? -32.305 -13.375 39.698 1.00 64.69 106 GLU A O 1
ATOM 839 N N . TYR A 1 107 ? -30.378 -13.815 38.678 1.00 67.75 107 TYR A N 1
ATOM 840 C CA . TYR A 1 107 ? -30.547 -12.713 37.730 1.00 67.75 107 TYR A CA 1
ATOM 841 C C . TYR A 1 107 ? -31.521 -13.107 36.619 1.00 67.75 107 TYR A C 1
ATOM 843 O O . TYR A 1 107 ? -31.230 -13.981 35.801 1.00 67.75 107 TYR A O 1
ATOM 851 N N . HIS A 1 108 ? -32.661 -12.419 36.576 1.00 71.31 108 HIS A N 1
ATOM 852 C CA . HIS A 1 108 ? -33.690 -12.606 35.550 1.00 71.31 108 HIS A CA 1
ATOM 853 C C . HIS A 1 108 ? -33.616 -11.540 34.445 1.00 71.31 108 HIS A C 1
ATOM 855 O O . HIS A 1 108 ? -34.173 -11.745 33.368 1.00 71.31 108 HIS A O 1
ATOM 861 N N . ASP A 1 109 ? -32.900 -10.435 34.686 1.00 83.12 109 ASP A N 1
ATOM 862 C CA . ASP A 1 109 ? -32.726 -9.340 33.733 1.00 83.12 109 ASP A CA 1
ATOM 863 C C . ASP A 1 109 ? -31.264 -9.172 33.282 1.00 83.12 109 ASP A C 1
ATOM 865 O O . ASP A 1 109 ? -30.324 -9.115 34.082 1.00 83.12 109 ASP A O 1
ATOM 869 N N . ARG A 1 110 ? -31.076 -9.064 31.961 1.00 87.88 110 ARG A N 1
ATOM 870 C CA . ARG A 1 110 ? -29.766 -8.869 31.320 1.00 87.88 110 ARG A CA 1
ATOM 871 C C . ARG A 1 110 ? -29.154 -7.539 31.734 1.00 87.88 110 ARG A C 1
ATOM 873 O O . ARG A 1 110 ? -27.948 -7.470 31.962 1.00 87.88 110 ARG A O 1
ATOM 880 N N . VAL A 1 111 ? -29.958 -6.475 31.786 1.00 87.62 111 VAL A N 1
ATOM 881 C CA . VAL A 1 111 ? -29.441 -5.127 32.040 1.00 87.62 111 VAL A CA 1
ATOM 882 C C . VAL A 1 111 ? -28.884 -5.037 33.455 1.00 87.62 111 VAL A C 1
ATOM 884 O O . VAL A 1 111 ? -27.766 -4.550 33.640 1.00 87.62 111 VAL A O 1
ATOM 887 N N . GLU A 1 112 ? -29.619 -5.571 34.425 1.00 87.00 112 GLU A N 1
ATOM 888 C CA . GLU A 1 112 ? -29.184 -5.709 35.810 1.00 87.00 112 GLU A CA 1
ATOM 889 C C . GLU A 1 112 ? -27.896 -6.529 35.935 1.00 87.00 112 GLU A C 1
ATOM 891 O O . GLU A 1 112 ? -26.925 -6.050 36.524 1.00 87.00 112 GLU A O 1
ATOM 896 N N . PHE A 1 113 ? -27.835 -7.711 35.311 1.00 88.81 113 PHE A N 1
ATOM 897 C CA . PHE A 1 113 ? -26.632 -8.541 35.350 1.00 88.81 113 PHE A CA 1
ATOM 898 C C . PHE A 1 113 ? -25.408 -7.809 34.791 1.00 88.81 113 PHE A C 1
ATOM 900 O O . PHE A 1 113 ? -24.367 -7.759 35.447 1.00 88.81 113 PHE A O 1
ATOM 907 N N . ILE A 1 114 ? -25.515 -7.180 33.618 1.00 90.25 114 ILE A N 1
ATOM 908 C CA . ILE A 1 114 ? -24.382 -6.460 33.025 1.00 90.25 114 ILE A CA 1
ATOM 909 C C . ILE A 1 114 ? -23.923 -5.304 33.919 1.00 90.25 114 ILE A C 1
ATOM 911 O O . ILE A 1 114 ? -22.718 -5.084 34.030 1.00 90.25 114 ILE A O 1
ATOM 915 N N . ARG A 1 115 ? -24.824 -4.619 34.639 1.00 87.62 115 ARG A N 1
ATOM 916 C CA . ARG A 1 115 ? -24.429 -3.587 35.616 1.00 87.62 115 ARG A CA 1
ATOM 917 C C . ARG A 1 115 ? -23.548 -4.141 36.734 1.00 87.62 115 ARG A C 1
ATOM 919 O O . ARG A 1 115 ? -22.635 -3.433 37.162 1.00 87.62 115 ARG A O 1
ATOM 926 N N . THR A 1 116 ? -23.739 -5.392 37.158 1.00 87.81 116 THR A N 1
ATOM 927 C CA . THR A 1 116 ? -22.858 -6.029 38.159 1.00 87.81 116 THR A CA 1
ATOM 928 C C . THR A 1 116 ? -21.415 -6.168 37.661 1.00 87.81 116 THR A C 1
ATOM 930 O O . THR A 1 116 ? -20.480 -6.049 38.455 1.00 87.81 116 THR A O 1
ATOM 933 N N . LEU A 1 117 ? -21.222 -6.293 36.342 1.00 90.25 117 LEU A N 1
ATOM 934 C CA . LEU A 1 117 ? -19.916 -6.347 35.677 1.00 90.25 117 LEU A CA 1
ATOM 935 C C . LEU A 1 117 ? -19.299 -4.965 35.421 1.00 90.25 117 LEU A C 1
ATOM 937 O O . LEU A 1 117 ? -18.197 -4.884 34.880 1.00 90.25 117 LEU A O 1
ATOM 941 N N . THR A 1 118 ? -19.972 -3.878 35.802 1.00 92.31 118 THR A N 1
ATOM 942 C CA . THR A 1 118 ? -19.453 -2.518 35.618 1.00 92.31 118 THR A CA 1
ATOM 943 C C . THR A 1 118 ? -18.854 -1.929 36.890 1.00 92.31 118 THR A C 1
ATOM 945 O O . THR A 1 118 ? -19.243 -2.292 37.999 1.00 92.31 118 THR A O 1
ATOM 948 N N . SER A 1 119 ? -17.930 -0.987 36.729 1.00 91.56 119 SER A N 1
ATOM 949 C CA . SER A 1 119 ? -17.366 -0.161 37.808 1.00 91.56 119 SER A CA 1
ATOM 950 C C . SER A 1 119 ? -17.610 1.320 37.525 1.00 91.56 119 SER A C 1
ATOM 952 O O . SER A 1 119 ? -17.931 1.691 36.395 1.00 91.56 119 SER A O 1
ATOM 954 N N . ASP A 1 120 ? -17.493 2.185 38.529 1.00 90.75 120 ASP A N 1
ATOM 955 C CA . ASP A 1 120 ? -17.603 3.628 38.293 1.00 90.75 120 ASP A CA 1
ATOM 956 C C . ASP A 1 120 ? -16.381 4.168 37.528 1.00 90.75 120 ASP A C 1
ATOM 958 O O . ASP A 1 120 ? -15.262 3.709 37.762 1.00 90.75 120 ASP A O 1
ATOM 962 N N . ILE A 1 121 ? -16.558 5.141 36.623 1.00 89.44 121 ILE A N 1
ATOM 963 C CA . ILE A 1 121 ? -15.431 5.710 35.855 1.00 89.44 121 ILE A CA 1
ATOM 964 C C . ILE A 1 121 ? -14.351 6.323 36.750 1.00 89.44 121 ILE A C 1
ATOM 966 O O . ILE A 1 121 ? -13.168 6.281 36.405 1.00 89.44 121 ILE A O 1
ATOM 970 N N . ASN A 1 122 ? -14.739 6.800 37.934 1.00 87.38 122 ASN A N 1
ATOM 971 C CA . ASN A 1 122 ? -13.816 7.356 38.916 1.00 87.38 122 ASN A CA 1
ATOM 972 C C . ASN A 1 122 ? -12.828 6.304 39.465 1.00 87.38 122 ASN A C 1
ATOM 974 O O . ASN A 1 122 ? -11.714 6.657 39.838 1.00 87.38 122 ASN A O 1
ATOM 978 N N . GLU A 1 123 ? -13.163 5.004 39.441 1.00 87.62 123 GLU A N 1
ATOM 979 C CA . GLU A 1 123 ? -12.253 3.909 39.846 1.00 87.62 123 GLU A CA 1
ATOM 980 C C . GLU A 1 123 ? -11.100 3.669 38.852 1.00 87.62 123 GLU A C 1
ATOM 982 O O . GLU A 1 123 ? -10.154 2.924 39.140 1.00 87.62 123 GLU A O 1
ATOM 987 N N . PHE A 1 124 ? -11.191 4.266 37.662 1.00 86.94 124 PHE A N 1
ATOM 988 C CA . PHE A 1 124 ? -10.181 4.182 36.610 1.00 86.94 124 PHE A CA 1
ATOM 989 C C . PHE A 1 124 ? -9.377 5.479 36.480 1.00 86.94 124 PHE A C 1
ATOM 991 O O . PHE A 1 124 ? -8.474 5.544 35.649 1.00 86.94 124 PHE A O 1
ATOM 998 N N . GLN A 1 125 ? -9.665 6.507 37.284 1.00 85.38 125 GLN A N 1
ATOM 999 C CA . GLN A 1 125 ? -8.912 7.755 37.263 1.00 85.38 125 GLN A CA 1
ATOM 1000 C C . GLN A 1 125 ? -7.580 7.606 38.008 1.00 85.38 125 GLN A C 1
ATOM 1002 O O . GLN A 1 125 ? -7.526 7.138 39.145 1.00 85.38 125 GLN A O 1
ATOM 1007 N N . GLY A 1 126 ? -6.490 8.044 37.382 1.00 83.19 126 GLY A N 1
ATOM 1008 C CA . GLY A 1 126 ? -5.183 8.106 38.028 1.00 83.19 126 GLY A CA 1
ATOM 1009 C C . GLY A 1 126 ? -4.041 8.393 37.061 1.00 83.19 126 GLY A C 1
ATOM 1010 O O . GLY A 1 126 ? -4.204 8.391 35.843 1.00 83.19 126 GLY A O 1
ATOM 1011 N N . ASN A 1 127 ? -2.853 8.626 37.610 1.00 78.25 127 ASN A N 1
ATOM 1012 C CA . ASN A 1 127 ? -1.649 8.783 36.802 1.00 78.25 127 ASN A CA 1
ATOM 1013 C C . ASN A 1 127 ? -1.129 7.417 36.346 1.00 78.25 127 ASN A C 1
ATOM 1015 O O . ASN A 1 127 ? -1.241 6.426 37.071 1.00 78.25 127 ASN A O 1
ATOM 1019 N N . TYR A 1 128 ? -0.519 7.370 35.161 1.00 69.94 128 TYR A N 1
ATOM 1020 C CA . TYR A 1 128 ? 0.176 6.166 34.716 1.00 69.94 128 TYR A CA 1
ATOM 1021 C C . TYR A 1 128 ? 1.262 5.795 35.729 1.00 69.94 128 TYR A C 1
ATOM 1023 O O . TYR A 1 128 ? 2.092 6.630 36.087 1.00 69.94 128 TYR A O 1
ATOM 1031 N N . ARG A 1 129 ? 1.272 4.536 36.174 1.00 63.81 129 ARG A N 1
ATOM 1032 C CA . ARG A 1 129 ? 2.382 4.001 36.965 1.00 63.81 129 ARG A CA 1
ATOM 1033 C C . ARG A 1 129 ? 3.564 3.763 36.027 1.00 63.81 129 ARG A C 1
ATOM 1035 O O . ARG A 1 129 ? 3.448 2.993 35.068 1.00 63.81 129 ARG A O 1
ATOM 1042 N N . GLU A 1 130 ? 4.675 4.446 36.278 1.00 58.00 130 GLU A N 1
ATOM 1043 C CA . GLU A 1 130 ? 5.934 4.213 35.572 1.00 58.00 130 GLU A CA 1
ATOM 1044 C C . GLU A 1 130 ? 6.701 3.085 36.273 1.00 58.00 130 GLU A C 1
ATOM 1046 O O . GLU A 1 130 ? 7.107 3.210 37.425 1.00 58.00 130 GLU A O 1
ATOM 1051 N N . ASP A 1 131 ? 6.866 1.959 35.580 1.00 53.78 131 ASP A N 1
ATOM 1052 C CA . ASP A 1 131 ? 7.968 1.029 35.830 1.00 53.78 131 ASP A CA 1
ATOM 1053 C C . ASP A 1 131 ? 9.191 1.568 35.069 1.00 53.78 131 ASP A C 1
ATOM 1055 O O . ASP A 1 131 ? 9.037 2.120 33.975 1.00 53.78 131 ASP A O 1
ATOM 1059 N N . ASN A 1 132 ? 10.392 1.373 35.625 1.00 43.25 132 ASN A N 1
ATOM 1060 C CA . ASN A 1 132 ? 11.704 1.727 35.066 1.00 43.25 132 ASN A CA 1
ATOM 1061 C C . ASN A 1 132 ? 11.934 1.366 33.579 1.00 43.25 132 ASN A C 1
ATOM 1063 O O . ASN A 1 132 ? 12.948 1.785 33.016 1.00 43.25 132 ASN A O 1
ATOM 1067 N N . LYS A 1 133 ? 11.051 0.603 32.919 1.00 52.56 133 LYS A N 1
ATOM 1068 C CA . LYS A 1 133 ? 11.107 0.345 31.470 1.00 52.56 133 LYS A CA 1
ATOM 1069 C C . LYS A 1 133 ? 9.822 0.628 30.673 1.00 52.56 133 LYS A C 1
ATOM 1071 O O . LYS A 1 133 ? 9.933 0.772 29.457 1.00 52.56 133 LYS A O 1
ATOM 1076 N N . THR A 1 134 ? 8.631 0.745 31.277 1.00 55.66 134 THR A N 1
ATOM 1077 C CA . THR A 1 134 ? 7.360 0.941 30.532 1.00 55.66 134 THR A CA 1
ATOM 1078 C C . THR A 1 134 ? 6.221 1.534 31.375 1.00 55.66 134 THR A C 1
ATOM 1080 O O . THR A 1 134 ? 6.133 1.289 32.575 1.00 55.66 134 THR A O 1
ATOM 1083 N N . ARG A 1 135 ? 5.273 2.233 30.726 1.00 61.66 135 ARG A N 1
ATOM 1084 C CA . ARG A 1 135 ? 3.972 2.594 31.325 1.00 61.66 135 ARG A CA 1
ATOM 1085 C C . ARG A 1 135 ? 3.130 1.334 31.540 1.00 61.66 135 ARG A C 1
ATOM 1087 O O . ARG A 1 135 ? 2.839 0.633 30.568 1.00 61.66 135 ARG A O 1
ATOM 1094 N N . LEU A 1 136 ? 2.722 1.059 32.778 1.00 65.62 136 LEU A N 1
ATOM 1095 C CA . LEU A 1 136 ? 1.850 -0.077 33.090 1.00 65.62 136 LEU A CA 1
ATOM 1096 C C . LEU A 1 136 ? 0.437 0.159 32.512 1.00 65.62 136 LEU A C 1
ATOM 1098 O O . LEU A 1 136 ? -0.143 1.225 32.707 1.00 65.62 136 LEU A O 1
ATOM 1102 N N . LEU A 1 137 ? -0.124 -0.826 31.802 1.00 70.00 137 LEU A N 1
ATOM 1103 C CA . LEU A 1 137 ? -1.478 -0.780 31.223 1.00 70.00 137 LEU A CA 1
ATOM 1104 C C . LEU A 1 137 ? -2.479 -1.521 32.131 1.00 70.00 137 LEU A C 1
ATOM 1106 O O . LEU A 1 137 ? -2.869 -2.650 31.840 1.00 70.00 137 LEU A O 1
ATOM 1110 N N . ASP A 1 138 ? -2.891 -0.900 33.236 1.00 75.94 138 ASP A N 1
ATOM 1111 C CA . ASP A 1 138 ? -3.799 -1.473 34.253 1.00 75.94 138 ASP A CA 1
ATOM 1112 C C . ASP A 1 138 ? -5.225 -0.878 34.223 1.00 75.94 138 ASP A C 1
ATOM 1114 O O . ASP A 1 138 ? -5.968 -0.950 35.210 1.00 75.94 138 ASP A O 1
ATOM 1118 N N . LEU A 1 139 ? -5.594 -0.309 33.066 1.00 83.56 139 LEU A N 1
ATOM 1119 C CA . LEU A 1 139 ? -6.827 0.447 32.808 1.00 83.56 139 LEU A CA 1
ATOM 1120 C C . LEU A 1 139 ? -6.930 1.771 33.587 1.00 83.56 139 LEU A C 1
ATOM 1122 O O . LEU A 1 139 ? -8.005 2.353 33.644 1.00 83.56 139 LEU A O 1
ATOM 1126 N N . THR A 1 140 ? -5.836 2.283 34.151 1.00 84.56 140 THR A N 1
ATOM 1127 C CA . THR A 1 140 ? -5.817 3.624 34.751 1.00 84.56 140 THR A CA 1
ATOM 1128 C C . THR A 1 140 ? -5.644 4.703 33.676 1.00 84.56 140 THR A C 1
ATOM 1130 O O . THR A 1 140 ? -4.751 4.611 32.828 1.00 84.56 140 THR A O 1
ATOM 1133 N N . TYR A 1 141 ? -6.481 5.742 33.718 1.00 84.81 141 TYR A N 1
ATOM 1134 C CA . TYR A 1 141 ? -6.496 6.855 32.772 1.00 84.81 141 TYR A CA 1
ATOM 1135 C C . TYR A 1 141 ? -6.328 8.205 33.494 1.00 84.81 141 TYR A C 1
ATOM 1137 O O . TYR A 1 141 ? -7.052 8.485 34.451 1.00 84.81 141 TYR A O 1
ATOM 1145 N N . PRO A 1 142 ? -5.433 9.088 33.012 1.00 83.94 142 PRO A N 1
ATOM 1146 C CA . PRO A 1 142 ? -5.202 10.389 33.643 1.00 83.94 142 PRO A CA 1
ATOM 1147 C C . PRO A 1 142 ? -6.232 11.466 33.287 1.00 83.94 142 PRO A C 1
ATOM 1149 O O . PRO A 1 142 ? -6.191 12.532 33.885 1.00 83.94 142 PRO A O 1
ATOM 1152 N N . PHE A 1 143 ? -7.110 11.219 32.304 1.00 84.56 143 PHE A N 1
ATOM 1153 C CA . PHE A 1 143 ? -8.119 12.168 31.802 1.00 84.56 143 PHE A CA 1
ATOM 1154 C C . PHE A 1 143 ? -7.639 13.638 31.731 1.00 84.56 143 PHE A C 1
ATOM 1156 O O . PHE A 1 143 ? -8.277 14.521 32.303 1.00 84.56 143 PHE A O 1
ATOM 1163 N N . PRO A 1 144 ? -6.508 13.925 31.053 1.00 86.12 144 PRO A N 1
ATOM 1164 C CA . PRO A 1 144 ? -5.899 15.247 31.083 1.00 86.12 144 PRO A CA 1
ATOM 1165 C C . PRO A 1 144 ? -6.762 16.275 30.355 1.00 86.12 144 PRO A C 1
ATOM 1167 O O . PRO A 1 144 ? -7.359 15.985 29.316 1.00 86.12 144 PRO A O 1
ATOM 1170 N N . GLU A 1 145 ? -6.755 17.499 30.862 1.00 88.75 145 GLU A N 1
ATOM 1171 C CA . GLU A 1 145 ? -7.330 18.646 30.171 1.00 88.75 145 GLU A CA 1
ATOM 1172 C C . GLU A 1 145 ? -6.319 19.216 29.171 1.00 88.75 145 GLU A C 1
ATOM 1174 O O . GLU A 1 145 ? -5.108 19.225 29.408 1.00 88.75 145 GLU A O 1
ATOM 1179 N N . ALA A 1 146 ? -6.817 19.690 28.033 1.00 90.94 146 ALA A N 1
ATOM 1180 C CA . ALA A 1 146 ? -6.021 20.367 27.024 1.00 90.94 146 ALA A CA 1
ATOM 1181 C C . ALA A 1 146 ? -6.612 21.753 26.785 1.00 90.94 146 ALA A C 1
ATOM 1183 O O . ALA A 1 146 ? -7.743 21.876 26.319 1.00 90.94 146 ALA A O 1
ATOM 1184 N N . THR A 1 147 ? -5.842 22.790 27.097 1.00 93.00 147 THR A N 1
ATOM 1185 C CA . THR A 1 147 ? -6.262 24.179 26.918 1.00 93.00 147 THR A CA 1
ATOM 1186 C C . THR A 1 147 ? -5.627 24.798 25.681 1.00 93.00 147 THR A C 1
ATOM 1188 O O . THR A 1 147 ? -4.598 24.329 25.185 1.00 93.00 147 THR A O 1
ATOM 1191 N N . ASN A 1 148 ? -6.226 25.877 25.181 1.00 92.75 148 ASN A N 1
ATOM 1192 C CA . ASN A 1 148 ? -5.718 26.655 24.051 1.00 92.75 148 ASN A CA 1
ATOM 1193 C C . ASN A 1 148 ? -5.547 25.840 22.755 1.00 92.75 148 ASN A C 1
ATOM 1195 O O . ASN A 1 148 ? -4.656 26.126 21.943 1.00 92.75 148 ASN A O 1
ATOM 1199 N N . LEU A 1 149 ? -6.397 24.832 22.531 1.00 93.88 149 LEU A N 1
ATOM 1200 C CA . LEU A 1 149 ? -6.392 24.086 21.278 1.00 93.88 149 LEU A CA 1
ATOM 1201 C C . LEU A 1 149 ? -6.909 24.975 20.152 1.00 93.88 149 LEU A C 1
ATOM 1203 O O . LEU A 1 149 ? -7.850 25.747 20.317 1.00 93.88 149 LEU A O 1
ATOM 1207 N N . LYS A 1 150 ? -6.278 24.863 18.983 1.00 92.00 150 LYS A N 1
ATOM 1208 C CA . LYS A 1 150 ? -6.606 25.676 17.810 1.00 92.00 150 LYS A CA 1
ATOM 1209 C C . LYS A 1 150 ? -7.120 24.781 16.697 1.00 92.00 150 LYS A C 1
ATOM 1211 O O . LYS A 1 150 ? -6.427 23.863 16.260 1.00 92.00 150 LYS A O 1
ATOM 1216 N N . LYS A 1 151 ? -8.313 25.088 16.198 1.00 92.62 151 LYS A N 1
ATOM 1217 C CA . LYS A 1 151 ? -8.880 24.506 14.983 1.00 92.62 151 LYS A CA 1
ATOM 1218 C C . LYS A 1 151 ? -8.957 25.591 13.923 1.00 92.62 151 LYS A C 1
ATOM 1220 O O . LYS A 1 151 ? -9.457 26.681 14.169 1.00 92.62 151 LYS A O 1
ATOM 1225 N N . GLN A 1 152 ? -8.456 25.270 12.740 1.00 91.81 152 GLN A N 1
ATOM 1226 C CA . GLN A 1 152 ? -8.458 26.161 11.591 1.00 91.81 152 GLN A CA 1
ATOM 1227 C C . GLN A 1 152 ? -9.161 25.457 10.439 1.00 91.81 152 GLN A C 1
ATOM 1229 O O . GLN A 1 152 ? -8.696 24.412 9.976 1.00 91.81 152 GLN A O 1
ATOM 1234 N N . ARG A 1 153 ? -10.262 26.029 9.947 1.00 89.38 153 ARG A N 1
ATOM 1235 C CA . ARG A 1 153 ? -10.888 25.540 8.719 1.00 89.38 153 ARG A CA 1
ATOM 1236 C C . ARG A 1 153 ? -10.068 25.984 7.514 1.00 89.38 153 ARG A C 1
ATOM 1238 O O . ARG A 1 153 ? -9.664 27.147 7.422 1.00 89.38 153 ARG A O 1
ATOM 1245 N N . LEU A 1 154 ? -9.838 25.047 6.598 1.00 89.00 154 LEU A N 1
ATOM 1246 C CA . LEU A 1 154 ? -9.092 25.263 5.363 1.00 89.00 154 LEU A CA 1
ATOM 1247 C C . LEU A 1 154 ? -10.018 25.188 4.145 1.00 89.00 154 LEU A C 1
ATOM 1249 O O . LEU A 1 154 ? -11.023 24.477 4.164 1.00 89.00 154 LEU A O 1
ATOM 1253 N N . THR A 1 155 ? -9.659 25.894 3.076 1.00 85.00 155 THR A N 1
ATOM 1254 C CA . THR A 1 155 ? -10.328 25.846 1.769 1.00 85.00 155 THR A CA 1
ATOM 1255 C C . THR A 1 155 ? -9.312 25.663 0.645 1.00 85.00 155 THR A C 1
ATOM 1257 O O . THR A 1 155 ? -8.151 26.038 0.783 1.00 85.00 155 THR A O 1
ATOM 1260 N N . VAL A 1 156 ? -9.753 25.093 -0.475 1.00 82.69 156 VAL A N 1
ATOM 1261 C CA . VAL A 1 156 ? -8.967 24.983 -1.719 1.00 82.69 156 VAL A CA 1
ATOM 1262 C C . VAL A 1 156 ? -9.374 26.026 -2.768 1.00 82.69 156 VAL A C 1
ATOM 1264 O O . VAL A 1 156 ? -8.772 26.090 -3.836 1.00 82.69 156 VAL A O 1
ATOM 1267 N N . ARG A 1 157 ? -10.410 26.834 -2.489 1.00 77.94 157 ARG A N 1
ATOM 1268 C CA . ARG A 1 157 ? -10.881 27.901 -3.386 1.00 77.94 157 ARG A CA 1
ATOM 1269 C C . ARG A 1 157 ? -9.977 29.122 -3.264 1.00 77.94 157 ARG A C 1
ATOM 1271 O O . ARG A 1 157 ? -9.745 29.595 -2.155 1.00 77.94 157 ARG A O 1
ATOM 1278 N N . GLN A 1 158 ? -9.485 29.612 -4.397 1.00 68.38 158 GLN A N 1
ATOM 1279 C CA . GLN A 1 158 ? -8.658 30.814 -4.462 1.00 68.38 158 GLN A CA 1
ATOM 1280 C C . GLN A 1 158 ? -9.540 32.056 -4.630 1.00 68.38 158 GLN A C 1
ATOM 1282 O O . GLN A 1 158 ? -10.431 32.063 -5.472 1.00 68.38 158 GLN A O 1
ATOM 1287 N N . ASN A 1 159 ? -9.243 33.098 -3.853 1.00 65.50 159 ASN A N 1
ATOM 1288 C CA . ASN A 1 159 ? -9.794 34.450 -3.991 1.00 65.50 159 ASN A CA 1
ATOM 1289 C C . ASN A 1 159 ? -8.616 35.437 -4.146 1.00 65.50 159 ASN A C 1
ATOM 1291 O O . ASN A 1 159 ? -7.478 35.073 -3.833 1.00 65.50 159 ASN A O 1
ATOM 1295 N N . ASP A 1 160 ? -8.858 36.688 -4.540 1.00 57.22 160 ASP A N 1
ATOM 1296 C CA . ASP A 1 160 ? -7.795 37.673 -4.837 1.00 57.22 160 ASP A CA 1
ATOM 1297 C C . ASP A 1 160 ? -6.793 37.916 -3.679 1.00 57.22 160 ASP A C 1
ATOM 1299 O O . ASP A 1 160 ? -5.615 38.180 -3.914 1.00 57.22 160 ASP A O 1
ATOM 1303 N N . ASN A 1 161 ? -7.204 37.695 -2.422 1.00 58.25 161 ASN A N 1
ATOM 1304 C CA . ASN A 1 161 ? -6.366 37.828 -1.214 1.00 58.25 161 ASN A CA 1
ATOM 1305 C C . ASN A 1 161 ? -5.641 36.531 -0.764 1.00 58.25 161 ASN A C 1
ATOM 1307 O O . ASN A 1 161 ? -5.083 36.462 0.334 1.00 58.25 161 ASN A O 1
ATOM 1311 N N . SER A 1 162 ? -5.632 35.478 -1.587 1.00 60.00 162 SER A N 1
ATOM 1312 C CA . SER A 1 162 ? -5.195 34.120 -1.201 1.00 60.00 162 SER A CA 1
ATOM 1313 C C . SER A 1 162 ? -3.681 33.903 -1.044 1.00 60.00 162 SER A C 1
ATOM 1315 O O . SER A 1 162 ? -3.274 32.950 -0.373 1.00 60.00 162 SER A O 1
ATOM 1317 N N . LYS A 1 163 ? -2.823 34.772 -1.602 1.00 58.25 163 LYS A N 1
ATOM 1318 C CA . LYS A 1 163 ? -1.361 34.534 -1.675 1.00 58.25 163 LYS A CA 1
ATOM 1319 C C . LYS A 1 163 ? -0.665 34.383 -0.310 1.00 58.25 163 LYS A C 1
ATOM 1321 O O . LYS A 1 163 ? 0.303 33.637 -0.212 1.00 58.25 163 LYS A O 1
ATOM 1326 N N . ASN A 1 164 ? -1.182 35.013 0.751 1.00 62.72 164 ASN A N 1
ATOM 1327 C CA . ASN A 1 164 ? -0.595 34.972 2.105 1.00 62.72 164 ASN A CA 1
ATOM 1328 C C . ASN A 1 164 ? -1.375 34.090 3.097 1.00 62.72 164 ASN A C 1
ATOM 1330 O O . ASN A 1 164 ? -1.171 34.168 4.309 1.00 62.72 164 ASN A O 1
ATOM 1334 N N . GLN A 1 165 ? -2.297 33.265 2.599 1.00 76.50 165 GLN A N 1
ATOM 1335 C CA . GLN A 1 165 ? -3.213 32.478 3.428 1.00 76.50 165 GLN A CA 1
ATOM 1336 C C . GLN A 1 165 ? -2.926 30.970 3.395 1.00 76.50 165 GLN A C 1
ATOM 1338 O O . GLN A 1 165 ? -3.575 30.207 4.103 1.00 76.50 165 GLN A O 1
ATOM 1343 N N . GLN A 1 166 ? -1.943 30.516 2.619 1.00 84.06 166 GLN A N 1
ATOM 1344 C CA . GLN A 1 166 ? -1.612 29.097 2.512 1.00 84.06 166 GLN A CA 1
ATOM 1345 C C . GLN A 1 166 ? -1.001 28.535 3.802 1.00 84.06 166 GLN A C 1
ATOM 1347 O O . GLN A 1 166 ? 0.011 29.035 4.291 1.00 84.06 166 GLN A O 1
ATOM 1352 N N . LEU A 1 167 ? -1.586 27.443 4.303 1.00 86.12 167 LEU A N 1
ATOM 1353 C CA . LEU A 1 167 ? -1.090 26.703 5.468 1.00 86.12 167 LEU A CA 1
ATOM 1354 C C . LEU A 1 167 ? -0.535 25.331 5.098 1.00 86.12 167 LEU A C 1
ATOM 1356 O O . LEU A 1 167 ? 0.496 24.929 5.632 1.00 86.12 167 LEU A O 1
ATOM 1360 N N . LEU A 1 168 ? -1.192 24.623 4.177 1.00 88.44 168 LEU A N 1
ATOM 1361 C CA . LEU A 1 168 ? -0.738 23.316 3.705 1.00 88.44 168 LEU A CA 1
ATOM 1362 C C . LEU A 1 168 ? -0.648 23.297 2.183 1.00 88.44 168 LEU A C 1
ATOM 1364 O O . LEU A 1 168 ? -1.348 24.031 1.481 1.00 88.44 168 LEU A O 1
ATOM 1368 N N . LYS A 1 169 ? 0.220 22.421 1.685 1.00 87.38 169 LYS A N 1
ATOM 1369 C CA . LYS A 1 169 ? 0.416 22.160 0.265 1.00 87.38 169 LYS A CA 1
ATOM 1370 C C . LYS A 1 169 ? 0.418 20.660 0.032 1.00 87.38 169 LYS A C 1
ATOM 1372 O O . LYS A 1 169 ? 1.031 19.923 0.803 1.00 87.38 169 LYS A O 1
ATOM 1377 N N . ALA A 1 170 ? -0.234 20.226 -1.034 1.00 89.12 170 ALA A N 1
ATOM 1378 C CA . ALA A 1 170 ? -0.142 18.864 -1.535 1.00 89.12 170 ALA A CA 1
ATOM 1379 C C . ALA A 1 170 ? 0.117 18.900 -3.038 1.00 89.12 170 ALA A C 1
ATOM 1381 O O . ALA A 1 170 ? -0.268 19.849 -3.711 1.00 89.12 170 ALA A O 1
ATOM 1382 N N . HIS A 1 171 ? 0.780 17.881 -3.568 1.00 90.75 171 HIS A N 1
ATOM 1383 C CA . HIS A 1 171 ? 0.942 17.721 -5.010 1.00 90.75 171 HIS A CA 1
ATOM 1384 C C . HIS A 1 171 ? -0.005 16.612 -5.462 1.00 90.75 171 HIS A C 1
ATOM 1386 O O . HIS A 1 171 ? -0.189 15.618 -4.748 1.00 90.75 171 HIS A O 1
ATOM 1392 N N . LYS A 1 172 ? -0.615 16.787 -6.631 1.00 91.38 172 LYS A N 1
ATOM 1393 C CA . LYS A 1 172 ? -1.496 15.794 -7.242 1.00 91.38 172 LYS A CA 1
ATOM 1394 C C . LYS A 1 172 ? -1.038 15.469 -8.653 1.00 91.38 172 LYS A C 1
ATOM 1396 O O . LYS A 1 172 ? -0.466 16.313 -9.346 1.00 91.38 172 LYS A O 1
ATOM 1401 N N . VAL A 1 173 ? -1.356 14.254 -9.073 1.00 93.69 173 VAL A N 1
ATOM 1402 C CA . VAL A 1 173 ? -1.288 13.837 -10.468 1.00 93.69 173 VAL A CA 1
ATOM 1403 C C . VAL A 1 173 ? -2.690 13.509 -10.960 1.00 93.69 173 VAL A C 1
ATOM 1405 O O . VAL A 1 173 ? -3.468 12.858 -10.260 1.00 93.69 173 VAL A O 1
ATOM 1408 N N . LYS A 1 174 ? -3.007 13.978 -12.162 1.00 89.88 174 LYS A N 1
ATOM 1409 C CA . LYS A 1 174 ? -4.188 13.577 -12.918 1.00 89.88 174 LYS A CA 1
ATOM 1410 C C . LYS A 1 174 ? -3.751 12.751 -14.114 1.00 89.88 174 LYS A C 1
ATOM 1412 O O . LYS A 1 174 ? -2.815 13.145 -14.804 1.00 89.88 174 LYS A O 1
ATOM 1417 N N . ILE A 1 175 ? -4.416 11.630 -14.338 1.00 88.38 175 ILE A N 1
ATOM 1418 C CA . ILE A 1 175 ? -4.194 10.752 -15.484 1.00 88.38 175 ILE A CA 1
ATOM 1419 C C . ILE A 1 175 ? -5.494 10.744 -16.274 1.00 88.38 175 ILE A C 1
ATOM 1421 O O . ILE A 1 175 ? -6.505 10.259 -15.774 1.00 88.38 175 ILE A O 1
ATOM 1425 N N . HIS A 1 176 ? -5.454 11.314 -17.468 1.00 86.25 176 HIS A N 1
ATOM 1426 C CA . HIS A 1 176 ? -6.556 11.337 -18.417 1.00 86.25 176 HIS A CA 1
ATOM 1427 C C . HIS A 1 176 ? -6.272 10.312 -19.510 1.00 86.25 176 HIS A C 1
ATOM 1429 O O . HIS A 1 176 ? -5.160 10.293 -20.044 1.00 86.25 176 HIS A O 1
ATOM 1435 N N . VAL A 1 177 ? -7.240 9.451 -19.802 1.00 83.62 177 VAL A N 1
ATOM 1436 C CA . VAL A 1 177 ? -7.146 8.455 -20.871 1.00 83.62 177 VAL A CA 1
ATOM 1437 C C . VAL A 1 177 ? -8.368 8.594 -21.758 1.00 83.62 177 VAL A C 1
ATOM 1439 O O . VAL A 1 177 ? -9.499 8.495 -21.268 1.00 83.62 177 VAL A O 1
ATOM 1442 N N . ASP A 1 178 ? -8.124 8.781 -23.049 1.00 80.38 178 ASP A N 1
ATOM 1443 C CA . ASP A 1 178 ? -9.183 8.839 -24.042 1.00 80.38 178 ASP A CA 1
ATOM 1444 C C . ASP A 1 178 ? -9.719 7.421 -24.257 1.00 80.38 178 ASP A C 1
ATOM 1446 O O . ASP A 1 178 ? -8.969 6.461 -24.466 1.00 80.38 178 ASP A O 1
ATOM 1450 N N . LYS A 1 179 ? -11.039 7.282 -24.190 1.00 71.06 179 LYS A N 1
ATOM 1451 C CA . LYS A 1 179 ? -11.771 6.049 -24.458 1.00 71.06 179 LYS A CA 1
ATOM 1452 C C . LYS A 1 179 ? -12.457 6.220 -25.810 1.00 71.06 179 LYS A C 1
ATOM 1454 O O . LYS A 1 179 ? -13.603 6.666 -25.853 1.00 71.06 179 LYS A O 1
ATOM 1459 N N . PRO A 1 180 ? -11.789 5.894 -26.930 1.00 62.88 180 PRO A N 1
ATOM 1460 C CA . PRO A 1 180 ? -12.417 6.071 -28.223 1.00 62.88 180 PRO A CA 1
ATOM 1461 C C . PRO A 1 180 ? -13.657 5.183 -28.299 1.00 62.88 180 PRO A C 1
ATOM 1463 O O . PRO A 1 180 ? -13.574 3.966 -28.106 1.00 62.88 180 PRO A O 1
ATOM 1466 N N . CYS A 1 181 ? -14.799 5.791 -28.621 1.00 60.78 181 CYS A N 1
ATOM 1467 C CA . CYS A 1 181 ? -16.032 5.073 -28.945 1.00 60.78 181 CYS A CA 1
ATOM 1468 C C . CYS A 1 181 ? -15.797 4.021 -30.050 1.00 60.78 181 CYS A C 1
ATOM 1470 O O . CYS A 1 181 ? -16.439 2.976 -30.048 1.00 60.78 181 CYS A O 1
ATOM 1472 N N . ASP A 1 182 ? -14.794 4.249 -30.907 1.00 68.81 182 ASP A N 1
ATOM 1473 C CA . ASP A 1 182 ? -14.395 3.388 -32.024 1.00 68.81 182 ASP A CA 1
ATOM 1474 C C . ASP A 1 182 ? -13.201 2.462 -31.704 1.00 68.81 182 ASP A C 1
ATOM 1476 O O . ASP A 1 182 ? -12.477 2.049 -32.616 1.00 68.81 182 ASP A O 1
ATOM 1480 N N . PHE A 1 183 ? -12.942 2.140 -30.427 1.00 77.62 183 PHE A N 1
ATOM 1481 C CA . PHE A 1 183 ? -11.825 1.261 -30.035 1.00 77.62 183 PHE A CA 1
ATOM 1482 C C . PHE A 1 183 ? -11.820 -0.054 -30.828 1.00 77.62 183 PHE A C 1
ATOM 1484 O O . PHE A 1 183 ? -10.811 -0.407 -31.438 1.00 77.62 183 PHE A O 1
ATOM 1491 N N . THR A 1 184 ? -12.962 -0.747 -30.856 1.00 79.75 184 THR A N 1
ATOM 1492 C CA . THR A 1 184 ? -13.136 -2.023 -31.564 1.00 79.75 184 THR A CA 1
ATOM 1493 C C . THR A 1 184 ? -12.852 -1.868 -33.052 1.00 79.75 184 THR A C 1
ATOM 1495 O O . THR A 1 184 ? -12.032 -2.596 -33.602 1.00 79.75 184 THR A O 1
ATOM 1498 N N . THR A 1 185 ? -13.445 -0.857 -33.686 1.00 81.75 185 THR A N 1
ATOM 1499 C CA . THR A 1 185 ? -13.252 -0.553 -35.108 1.00 81.75 185 THR A CA 1
ATOM 1500 C C . THR A 1 185 ? -11.785 -0.275 -35.437 1.00 81.75 185 THR A C 1
ATOM 1502 O O . THR A 1 185 ? -11.271 -0.724 -36.460 1.00 81.75 185 THR A O 1
ATOM 1505 N N . THR A 1 186 ? -11.087 0.456 -34.568 1.00 82.19 186 THR A N 1
ATOM 1506 C CA . THR A 1 186 ? -9.672 0.805 -34.755 1.00 82.19 186 THR A CA 1
ATOM 1507 C C . THR A 1 186 ? -8.770 -0.414 -34.570 1.00 82.19 186 THR A C 1
ATOM 1509 O O . THR A 1 186 ? -7.854 -0.622 -35.362 1.00 82.19 186 THR A O 1
ATOM 1512 N N . LEU A 1 187 ? -9.059 -1.261 -33.578 1.00 87.00 187 LEU A N 1
ATOM 1513 C CA . LEU A 1 187 ? -8.323 -2.502 -33.350 1.00 87.00 187 LEU A CA 1
ATOM 1514 C C . LEU A 1 187 ? -8.513 -3.494 -34.506 1.00 87.00 187 LEU A C 1
ATOM 1516 O O . LEU A 1 187 ? -7.531 -4.073 -34.961 1.00 87.00 187 LEU A O 1
ATOM 1520 N N . ILE A 1 188 ? -9.741 -3.655 -35.014 1.00 86.50 188 ILE A N 1
ATOM 1521 C CA . ILE A 1 188 ? -10.034 -4.522 -36.169 1.00 86.50 188 ILE A CA 1
ATOM 1522 C C . ILE A 1 188 ? -9.270 -4.042 -37.405 1.00 86.50 188 ILE A C 1
ATOM 1524 O O . ILE A 1 188 ? -8.651 -4.850 -38.090 1.00 86.50 188 ILE A O 1
ATOM 1528 N N . LYS A 1 189 ? -9.228 -2.727 -37.662 1.00 86.50 189 LYS A N 1
ATOM 1529 C CA . LYS A 1 189 ? -8.390 -2.166 -38.736 1.00 86.50 189 LYS A CA 1
ATOM 1530 C C . LYS A 1 189 ? -6.910 -2.516 -38.552 1.00 86.50 189 LYS A C 1
ATOM 1532 O O . LYS A 1 189 ? -6.257 -2.882 -39.524 1.00 86.50 189 LYS A O 1
ATOM 1537 N N . GLY A 1 190 ? -6.396 -2.446 -37.322 1.00 86.25 190 GLY A N 1
ATOM 1538 C CA . GLY A 1 190 ? -5.031 -2.868 -36.993 1.00 86.25 190 GLY A CA 1
ATOM 1539 C C . GLY A 1 190 ? -4.776 -4.353 -37.279 1.00 86.25 190 GLY A C 1
ATOM 1540 O O . GLY A 1 190 ? -3.769 -4.692 -37.894 1.00 86.25 190 GLY A O 1
ATOM 1541 N N . ILE A 1 191 ? -5.711 -5.232 -36.904 1.00 88.94 191 ILE A N 1
ATOM 1542 C CA . ILE A 1 191 ? -5.633 -6.678 -37.181 1.00 88.94 191 ILE A CA 1
ATOM 1543 C C . ILE A 1 191 ? -5.689 -6.949 -38.692 1.00 88.94 191 ILE A C 1
ATOM 1545 O O . ILE A 1 191 ? -4.863 -7.700 -39.200 1.00 88.94 191 ILE A O 1
ATOM 1549 N N . ASN A 1 192 ? -6.589 -6.296 -39.431 1.00 87.94 192 ASN A N 1
ATOM 1550 C CA . ASN A 1 192 ? -6.678 -6.436 -40.889 1.00 87.94 192 ASN A CA 1
ATOM 1551 C C . ASN A 1 192 ? -5.380 -6.005 -41.584 1.00 87.94 192 ASN A C 1
ATOM 1553 O O . ASN A 1 192 ? -4.901 -6.689 -42.485 1.00 87.94 192 ASN A O 1
ATOM 1557 N N . ASN A 1 193 ? -4.770 -4.903 -41.140 1.00 86.75 193 ASN A N 1
ATOM 1558 C CA . ASN A 1 193 ? -3.468 -4.477 -41.652 1.00 86.75 193 ASN A CA 1
ATOM 1559 C C . ASN A 1 193 ? -2.377 -5.516 -41.362 1.00 86.75 193 ASN A C 1
ATOM 1561 O O . ASN A 1 193 ? -1.589 -5.830 -42.252 1.00 86.75 193 ASN A O 1
ATOM 1565 N N . TYR A 1 194 ? -2.357 -6.084 -40.153 1.00 87.19 194 TYR A N 1
ATOM 1566 C CA . TYR A 1 194 ? -1.432 -7.160 -39.799 1.00 87.19 194 TYR A CA 1
ATOM 1567 C C . TYR A 1 194 ? -1.610 -8.383 -40.707 1.00 87.19 194 TYR A C 1
ATOM 1569 O O . TYR A 1 194 ? -0.620 -8.907 -41.215 1.00 87.19 194 TYR A O 1
ATOM 1577 N N . ILE A 1 195 ? -2.853 -8.801 -40.964 1.00 86.25 195 ILE A N 1
ATOM 1578 C CA . ILE A 1 195 ? -3.161 -9.942 -41.836 1.00 86.25 195 ILE A CA 1
ATOM 1579 C C . ILE A 1 195 ? -2.670 -9.688 -43.257 1.00 86.25 195 ILE A C 1
ATOM 1581 O O . ILE A 1 195 ? -1.937 -10.508 -43.804 1.00 86.25 195 ILE A O 1
ATOM 1585 N N . ASN A 1 196 ? -2.991 -8.518 -43.812 1.00 85.75 196 ASN A N 1
ATOM 1586 C CA . ASN A 1 196 ? -2.580 -8.129 -45.160 1.00 85.75 196 ASN A CA 1
ATOM 1587 C C . ASN A 1 196 ? -1.056 -8.114 -45.341 1.00 85.75 196 ASN A C 1
ATOM 1589 O O . ASN A 1 196 ? -0.573 -8.321 -46.450 1.00 85.75 196 ASN A O 1
ATOM 1593 N N . ILE A 1 197 ? -0.296 -7.863 -44.271 1.00 85.69 197 ILE A N 1
ATOM 1594 C CA . ILE A 1 197 ? 1.171 -7.837 -44.303 1.00 85.69 197 ILE A CA 1
ATOM 1595 C C . ILE A 1 197 ? 1.767 -9.227 -44.046 1.00 85.69 197 ILE A C 1
ATOM 1597 O O . ILE A 1 197 ? 2.714 -9.619 -44.723 1.00 85.69 197 ILE A O 1
ATOM 1601 N N . LYS A 1 198 ? 1.273 -9.962 -43.041 1.00 85.75 198 LYS A N 1
ATOM 1602 C CA . LYS A 1 198 ? 1.878 -11.227 -42.584 1.00 85.75 198 LYS A CA 1
ATOM 1603 C C . LYS A 1 198 ? 1.398 -12.460 -43.330 1.00 85.75 198 LYS A C 1
ATOM 1605 O O . LYS A 1 198 ? 2.174 -13.399 -43.461 1.00 85.75 198 LYS A O 1
ATOM 1610 N N . PHE A 1 199 ? 0.170 -12.436 -43.827 1.00 87.50 199 PHE A N 1
ATOM 1611 C CA . PHE A 1 199 ? -0.458 -13.533 -44.558 1.00 87.50 199 PHE A CA 1
ATOM 1612 C C . PHE A 1 199 ? -0.771 -13.109 -46.002 1.00 87.50 199 PHE A C 1
ATOM 1614 O O . PHE A 1 199 ? -1.762 -13.530 -46.585 1.00 87.50 199 PHE A O 1
ATOM 1621 N N . ALA A 1 200 ? 0.064 -12.250 -46.598 1.00 84.81 200 ALA A N 1
ATOM 1622 C CA . ALA A 1 200 ? -0.134 -11.779 -47.971 1.00 84.81 200 ALA A CA 1
ATOM 1623 C C . ALA A 1 200 ? -0.186 -12.945 -48.982 1.00 84.81 200 ALA A C 1
ATOM 1625 O O . ALA A 1 200 ? -1.045 -12.959 -49.870 1.00 84.81 200 ALA A O 1
ATOM 1626 N N . ASP A 1 201 ? 0.691 -13.933 -48.779 1.00 85.94 201 ASP A N 1
ATOM 1627 C CA . ASP A 1 201 ? 0.950 -15.048 -49.695 1.00 85.94 201 ASP A CA 1
ATOM 1628 C C . ASP A 1 201 ? 0.087 -16.298 -49.439 1.00 85.94 201 ASP A C 1
ATOM 1630 O O . ASP A 1 201 ? 0.252 -17.292 -50.145 1.00 85.94 201 ASP A O 1
ATOM 1634 N N . VAL A 1 202 ? -0.815 -16.280 -48.446 1.00 86.94 202 VAL A N 1
ATOM 1635 C CA . VAL A 1 202 ? -1.724 -17.418 -48.201 1.00 86.94 202 VAL A CA 1
ATOM 1636 C C . VAL A 1 202 ? -2.846 -17.450 -49.240 1.00 86.94 202 VAL A C 1
ATOM 1638 O O . VAL A 1 202 ? -3.172 -16.422 -49.863 1.00 86.94 202 VAL A O 1
ATOM 1641 N N . ASP A 1 203 ? -3.406 -18.639 -49.454 1.00 87.50 203 ASP A N 1
ATOM 1642 C CA . ASP A 1 203 ? -4.425 -18.858 -50.471 1.00 87.50 203 ASP A CA 1
ATOM 1643 C C . ASP A 1 203 ? -5.787 -18.247 -50.087 1.00 87.50 203 ASP A C 1
ATOM 1645 O O . ASP A 1 203 ? -5.953 -17.589 -49.057 1.00 87.50 203 ASP A O 1
ATOM 1649 N N . GLN A 1 204 ? -6.751 -18.362 -50.999 1.00 84.31 204 GLN A N 1
ATOM 1650 C CA . GLN A 1 204 ? -8.061 -17.742 -50.830 1.00 84.31 204 GLN A CA 1
ATOM 1651 C C . GLN A 1 204 ? -8.911 -18.452 -49.765 1.00 84.31 204 GLN A C 1
ATOM 1653 O O . GLN A 1 204 ? -9.697 -17.786 -49.099 1.00 84.31 204 GLN A O 1
ATOM 1658 N N . GLU A 1 205 ? -8.740 -19.764 -49.591 1.00 83.88 205 GLU A N 1
ATOM 1659 C CA . GLU A 1 205 ? -9.478 -20.559 -48.602 1.00 83.88 205 GLU A CA 1
ATOM 1660 C C . GLU A 1 205 ? -9.011 -20.188 -47.188 1.00 83.88 205 GLU A C 1
ATOM 1662 O O . GLU A 1 205 ? -9.822 -19.817 -46.339 1.00 83.88 205 GLU A O 1
ATOM 1667 N N . ASP A 1 206 ? -7.694 -20.110 -46.985 1.00 85.19 206 ASP A N 1
ATOM 1668 C CA . ASP A 1 206 ? -7.085 -19.645 -45.739 1.00 85.19 206 ASP A CA 1
ATOM 1669 C C . ASP A 1 206 ? -7.486 -18.195 -45.407 1.00 85.19 206 ASP A C 1
ATOM 1671 O O . ASP A 1 206 ? -7.712 -17.848 -44.246 1.00 85.19 206 ASP A O 1
ATOM 1675 N N . LYS A 1 207 ? -7.606 -17.317 -46.415 1.00 83.75 207 LYS A N 1
ATOM 1676 C CA . LYS A 1 207 ? -8.081 -15.932 -46.217 1.00 83.75 207 LYS A CA 1
ATOM 1677 C C . LYS A 1 207 ? -9.530 -15.877 -45.742 1.00 83.75 207 LYS A C 1
ATOM 1679 O O . LYS A 1 207 ? -9.831 -15.091 -44.842 1.00 83.75 207 LYS A O 1
ATOM 1684 N N . GLU A 1 208 ? -10.406 -16.702 -46.308 1.00 85.75 208 GLU A N 1
ATOM 1685 C CA . GLU A 1 208 ? -11.808 -16.798 -45.888 1.00 85.75 208 GLU A CA 1
ATOM 1686 C C . GLU A 1 208 ? -11.927 -17.314 -44.443 1.00 85.75 208 GLU A C 1
ATOM 1688 O O . GLU A 1 208 ? -12.694 -16.760 -43.646 1.00 85.75 208 GLU A O 1
ATOM 1693 N N . ASP A 1 209 ? -11.098 -18.287 -44.058 1.00 86.19 209 ASP A N 1
ATOM 1694 C CA . ASP A 1 209 ? -11.012 -18.776 -42.679 1.00 86.19 209 ASP A CA 1
ATOM 1695 C C . ASP A 1 209 ? -10.538 -17.684 -41.703 1.00 86.19 209 ASP A C 1
ATOM 1697 O O . ASP A 1 209 ? -11.116 -17.503 -40.623 1.00 86.19 209 ASP A O 1
ATOM 1701 N N . LEU A 1 210 ? -9.530 -16.889 -42.081 1.00 88.00 210 LEU A N 1
ATOM 1702 C CA . LEU A 1 210 ? -9.068 -15.748 -41.283 1.00 88.00 210 LEU A CA 1
ATOM 1703 C C . LEU A 1 210 ? -10.162 -14.675 -41.117 1.00 88.00 210 LEU A C 1
ATOM 1705 O O . LEU A 1 210 ? -10.362 -14.168 -40.007 1.00 88.00 210 LEU A O 1
ATOM 1709 N N . GLU A 1 211 ? -10.910 -14.352 -42.176 1.00 86.50 211 GLU A N 1
ATOM 1710 C CA . GLU A 1 211 ? -12.050 -13.422 -42.121 1.00 86.50 211 GLU A CA 1
ATOM 1711 C C . GLU A 1 211 ? -13.178 -13.936 -41.211 1.00 86.50 211 GLU A C 1
ATOM 1713 O O . GLU A 1 211 ? -13.785 -13.163 -40.448 1.00 86.50 211 GLU A O 1
ATOM 1718 N N . TYR A 1 212 ? -13.430 -15.249 -41.227 1.00 87.38 212 TYR A N 1
ATOM 1719 C CA . TYR A 1 212 ? -14.380 -15.895 -40.323 1.00 87.38 212 TYR A CA 1
ATOM 1720 C C . TYR A 1 212 ? -13.951 -15.756 -38.854 1.00 87.38 212 TYR A C 1
ATOM 1722 O O . TYR A 1 212 ? -14.777 -15.422 -37.992 1.00 87.38 212 TYR A O 1
ATOM 1730 N N . VAL A 1 213 ? -12.658 -15.926 -38.550 1.00 86.69 213 VAL A N 1
ATOM 1731 C CA . VAL A 1 213 ? -12.119 -15.723 -37.193 1.00 86.69 213 VAL A CA 1
ATOM 1732 C C . VAL A 1 213 ? -12.320 -14.275 -36.719 1.00 86.69 213 VAL A C 1
ATOM 1734 O O . VAL A 1 213 ? -12.785 -14.072 -35.593 1.00 86.69 213 VAL A O 1
ATOM 1737 N N . ILE A 1 214 ? -12.051 -13.263 -37.556 1.00 86.75 214 ILE A N 1
ATOM 1738 C CA . ILE A 1 214 ? -12.274 -11.843 -37.196 1.00 86.75 214 ILE A CA 1
ATOM 1739 C C . ILE A 1 214 ? -13.754 -11.580 -36.912 1.00 86.75 214 ILE A C 1
ATOM 1741 O O . ILE A 1 214 ? -14.099 -11.004 -35.875 1.00 86.75 214 ILE A O 1
ATOM 1745 N N . SER A 1 215 ? -14.631 -12.055 -37.799 1.00 84.12 215 SER A N 1
ATOM 1746 C CA . SER A 1 215 ? -16.082 -11.884 -37.678 1.00 84.12 215 SER A CA 1
ATOM 1747 C C . SER A 1 215 ? -16.630 -12.473 -36.372 1.00 84.12 215 SER A C 1
ATOM 1749 O O . SER A 1 215 ? -17.544 -11.913 -35.759 1.00 84.12 215 SER A O 1
ATOM 1751 N N . ASN A 1 216 ? -16.064 -13.592 -35.912 1.00 83.94 216 ASN A N 1
ATOM 1752 C CA . ASN A 1 216 ? -16.428 -14.209 -34.635 1.00 83.94 216 ASN A CA 1
ATOM 1753 C C . ASN A 1 216 ? -15.935 -13.409 -33.422 1.00 83.94 216 ASN A C 1
ATOM 1755 O O . ASN A 1 216 ? -16.656 -13.294 -32.424 1.00 83.94 216 ASN A O 1
ATOM 1759 N N . LEU A 1 217 ? -14.732 -12.834 -33.500 1.00 82.75 217 LEU A N 1
ATOM 1760 C CA . LEU A 1 217 ? -14.184 -11.986 -32.439 1.00 82.75 217 LEU A CA 1
ATOM 1761 C C . LEU A 1 217 ? -14.982 -10.684 -32.264 1.00 82.75 217 LEU A C 1
ATOM 1763 O O . LEU A 1 217 ? -15.108 -10.202 -31.138 1.00 82.75 217 LEU A O 1
ATOM 1767 N N . GLU A 1 218 ? -15.557 -10.137 -33.335 1.00 80.31 218 GLU A N 1
ATOM 1768 C CA . GLU A 1 218 ? -16.381 -8.922 -33.277 1.00 80.31 218 GLU A CA 1
ATOM 1769 C C . GLU A 1 218 ? -17.758 -9.165 -32.630 1.00 80.31 218 GLU A C 1
ATOM 1771 O O . GLU A 1 218 ? -18.225 -8.359 -31.826 1.00 80.31 218 GLU A O 1
ATOM 1776 N N . LYS A 1 219 ? -18.406 -10.298 -32.934 1.00 77.38 219 LYS A N 1
ATOM 1777 C CA . LYS A 1 219 ? -19.782 -10.590 -32.483 1.00 77.38 219 LYS A CA 1
ATOM 1778 C C . LYS A 1 219 ? -19.876 -11.060 -31.025 1.00 77.38 219 LYS A C 1
ATOM 1780 O O . LYS A 1 219 ? -20.928 -10.928 -30.396 1.00 77.38 219 LYS A O 1
ATOM 1785 N N . SER A 1 220 ? -18.807 -11.632 -30.472 1.00 73.25 220 SER A N 1
ATOM 1786 C CA . SER A 1 220 ? -18.820 -12.224 -29.129 1.00 73.25 220 SER A CA 1
ATOM 1787 C C . SER A 1 220 ? -18.477 -11.210 -28.033 1.00 73.25 220 SER A C 1
ATOM 1789 O O . SER A 1 220 ? -17.396 -10.633 -28.016 1.00 73.25 220 SER A O 1
ATOM 1791 N N . HIS A 1 221 ? -19.354 -11.059 -27.034 1.00 61.47 221 HIS A N 1
ATOM 1792 C CA . HIS A 1 221 ? -19.107 -10.202 -25.859 1.00 61.47 221 HIS A CA 1
ATOM 1793 C C . HIS A 1 221 ? -18.042 -10.765 -24.895 1.00 61.47 221 HIS A C 1
ATOM 1795 O O . HIS A 1 221 ? -17.596 -10.071 -23.987 1.00 61.47 221 HIS A O 1
ATOM 1801 N N . ASN A 1 222 ? -17.621 -12.021 -25.081 1.00 68.44 222 ASN A N 1
ATOM 1802 C CA . ASN A 1 222 ? -16.517 -12.644 -24.341 1.00 68.44 222 ASN A CA 1
ATOM 1803 C C . ASN A 1 222 ? -15.281 -12.852 -25.237 1.00 68.44 222 ASN A C 1
ATOM 1805 O O . ASN A 1 222 ? -14.452 -13.731 -24.978 1.00 68.44 222 ASN A O 1
ATOM 1809 N N . SER A 1 223 ? -15.189 -12.089 -26.329 1.00 80.62 223 SER A N 1
ATOM 1810 C CA . SER A 1 223 ? -14.077 -12.172 -27.264 1.00 80.62 223 SER A CA 1
ATOM 1811 C C . SER A 1 223 ? -12.783 -11.633 -26.672 1.00 80.62 223 SER A C 1
ATOM 1813 O O . SER A 1 223 ? -12.750 -10.867 -25.703 1.00 80.62 223 SER A O 1
ATOM 1815 N N . ASP A 1 224 ? -11.684 -12.018 -27.305 1.00 84.19 224 ASP A N 1
ATOM 1816 C CA . ASP A 1 224 ? -10.359 -11.527 -26.958 1.00 84.19 224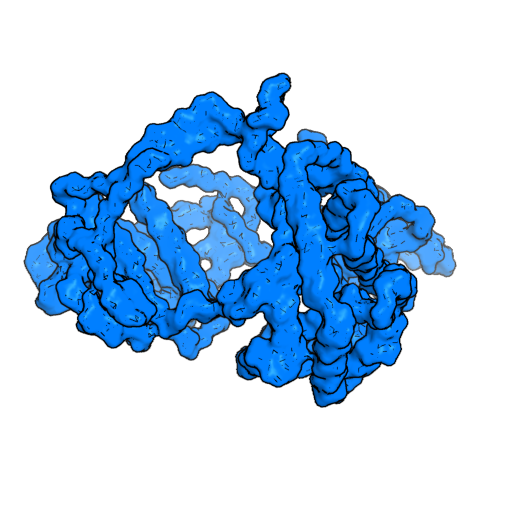 ASP A CA 1
ATOM 1817 C C . ASP A 1 224 ? -10.203 -10.012 -27.222 1.00 84.19 224 ASP A C 1
ATOM 1819 O O . ASP A 1 224 ? -9.470 -9.341 -26.495 1.00 84.19 224 ASP A O 1
ATOM 1823 N N . ILE A 1 225 ? -10.987 -9.432 -28.143 1.00 84.44 225 ILE A N 1
ATOM 1824 C CA . ILE A 1 225 ? -11.084 -7.973 -28.340 1.00 84.44 225 ILE A CA 1
ATOM 1825 C C . ILE A 1 225 ? -11.572 -7.285 -27.059 1.00 84.44 225 ILE A C 1
ATOM 1827 O O . ILE A 1 225 ? -10.941 -6.339 -26.578 1.00 84.44 225 ILE A O 1
ATOM 1831 N N . TYR A 1 226 ? -12.657 -7.789 -26.463 1.00 79.62 226 TYR A N 1
ATOM 1832 C CA . TYR A 1 226 ? -13.199 -7.227 -25.225 1.00 79.62 226 TYR A CA 1
ATOM 1833 C C . TYR A 1 226 ? -12.235 -7.412 -24.043 1.00 79.62 226 TYR A C 1
ATOM 1835 O O . TYR A 1 226 ? -12.071 -6.519 -23.208 1.00 79.62 226 TYR A O 1
ATOM 1843 N N . LYS A 1 227 ? -11.519 -8.545 -23.988 1.00 83.56 227 LYS A N 1
ATOM 1844 C CA . LYS A 1 227 ? -10.481 -8.779 -22.968 1.00 83.56 227 LYS A CA 1
ATOM 1845 C C . LYS A 1 227 ? -9.322 -7.793 -23.088 1.00 83.56 227 LYS A C 1
ATOM 1847 O O . LYS A 1 227 ? -8.882 -7.267 -22.066 1.00 83.56 227 LYS A O 1
ATOM 1852 N N . LEU A 1 228 ? -8.855 -7.504 -24.304 1.00 84.25 228 LEU A N 1
ATOM 1853 C CA . LEU A 1 228 ? -7.809 -6.506 -24.534 1.00 84.25 228 LEU A CA 1
ATOM 1854 C C . LEU A 1 228 ? -8.286 -5.093 -24.167 1.00 84.25 228 LEU A C 1
ATOM 1856 O O . LEU A 1 228 ? -7.546 -4.341 -23.534 1.00 84.25 228 LEU A O 1
ATOM 1860 N N . GLN A 1 229 ? -9.533 -4.748 -24.490 1.00 80.12 229 GLN A N 1
ATOM 1861 C CA . GLN A 1 229 ? -10.128 -3.473 -24.087 1.00 80.12 229 GLN A CA 1
ATOM 1862 C C . GLN A 1 229 ? -10.183 -3.330 -22.556 1.00 80.12 229 GLN A C 1
ATOM 1864 O O . GLN A 1 229 ? -9.783 -2.302 -22.006 1.00 80.12 229 GLN A O 1
ATOM 1869 N N . ASN A 1 230 ? -10.614 -4.376 -21.844 1.00 76.62 230 ASN A N 1
ATOM 1870 C CA . ASN A 1 230 ? -10.628 -4.386 -20.379 1.00 76.62 230 ASN A CA 1
ATOM 1871 C C . ASN A 1 230 ? -9.225 -4.313 -19.779 1.00 76.62 230 ASN A C 1
ATOM 1873 O O . ASN A 1 230 ? -9.021 -3.583 -18.810 1.00 76.62 230 ASN A O 1
ATOM 1877 N N . LEU A 1 231 ? -8.252 -5.014 -20.368 1.00 79.81 231 LEU A N 1
ATOM 1878 C CA . LEU A 1 231 ? -6.848 -4.911 -19.976 1.00 79.81 231 LEU A CA 1
ATOM 1879 C C . LEU A 1 231 ? -6.365 -3.459 -20.070 1.00 79.81 231 LEU A C 1
ATOM 1881 O O . LEU A 1 231 ? -5.742 -2.955 -19.133 1.00 79.81 231 LEU A O 1
ATOM 1885 N N . LEU A 1 232 ? -6.690 -2.773 -21.170 1.00 78.00 232 LEU A N 1
ATOM 1886 C CA . LEU A 1 232 ? -6.299 -1.383 -21.368 1.00 78.00 232 LEU A CA 1
ATOM 1887 C C . LEU A 1 232 ? -6.947 -0.449 -20.342 1.00 78.00 232 LEU A C 1
ATOM 1889 O O . LEU A 1 232 ? -6.248 0.387 -19.769 1.00 78.00 232 LEU A O 1
ATOM 1893 N N . ASN A 1 233 ? -8.234 -0.643 -20.053 1.00 70.62 233 ASN A N 1
ATOM 1894 C CA . ASN A 1 233 ? -8.979 0.180 -19.101 1.00 70.62 233 ASN A CA 1
ATOM 1895 C C . ASN A 1 233 ? -8.556 -0.052 -17.639 1.00 70.62 233 ASN A C 1
ATOM 1897 O O . ASN A 1 233 ? -8.490 0.896 -16.859 1.00 70.62 233 ASN A O 1
ATOM 1901 N N . GLN A 1 234 ? -8.274 -1.299 -17.247 1.00 67.81 234 GLN A N 1
ATOM 1902 C CA . GLN A 1 234 ? -8.076 -1.667 -15.838 1.00 67.81 234 GLN A CA 1
ATOM 1903 C C . GLN A 1 234 ? -6.600 -1.792 -15.440 1.00 67.81 234 GLN A C 1
ATOM 1905 O O . GLN A 1 234 ? -6.201 -1.326 -14.371 1.00 67.81 234 GLN A O 1
ATOM 1910 N N . GLU A 1 235 ? -5.766 -2.404 -16.283 1.00 70.00 235 GLU A N 1
ATOM 1911 C CA . GLU A 1 235 ? -4.395 -2.783 -15.914 1.00 70.00 235 GLU A CA 1
ATOM 1912 C C . GLU A 1 235 ? -3.349 -1.759 -16.405 1.00 70.00 235 GLU A C 1
ATOM 1914 O O . GLU A 1 235 ? -2.285 -1.615 -15.791 1.00 70.00 235 GLU A O 1
ATOM 1919 N N . THR A 1 236 ? -3.655 -0.948 -17.431 1.00 76.25 236 THR A N 1
ATOM 1920 C CA . THR A 1 236 ? -2.746 0.123 -17.902 1.00 76.25 236 THR A CA 1
ATOM 1921 C C . THR A 1 236 ? -2.553 1.228 -16.873 1.00 76.25 236 THR A C 1
ATOM 1923 O O . THR A 1 236 ? -1.484 1.839 -16.821 1.00 76.25 236 THR A O 1
ATOM 1926 N N . LEU A 1 237 ? -3.527 1.449 -15.984 1.00 80.50 237 LEU A N 1
ATOM 1927 C CA . LEU A 1 237 ? -3.403 2.423 -14.898 1.00 80.50 237 LEU A CA 1
ATOM 1928 C C . LEU A 1 237 ? -2.157 2.161 -14.038 1.00 80.50 237 LEU A C 1
ATOM 1930 O O . LEU A 1 237 ? -1.504 3.103 -13.586 1.00 80.50 237 LEU A O 1
ATOM 1934 N N . GLY A 1 238 ? -1.783 0.892 -13.842 1.00 81.12 238 GLY A N 1
ATOM 1935 C CA . GLY A 1 238 ? -0.562 0.527 -13.128 1.00 81.12 238 GLY A CA 1
ATOM 1936 C C . GLY A 1 238 ? 0.703 1.035 -13.826 1.00 81.12 238 GLY A C 1
ATOM 1937 O O . GLY A 1 238 ? 1.577 1.619 -13.175 1.00 81.12 238 GLY A O 1
ATOM 1938 N N . LYS A 1 239 ? 0.775 0.885 -15.154 1.00 82.69 239 LYS A N 1
ATOM 1939 C CA . LYS A 1 239 ? 1.872 1.426 -15.966 1.00 82.69 239 LYS A CA 1
ATOM 1940 C C . LYS A 1 239 ? 1.856 2.953 -16.009 1.00 82.69 239 LYS A C 1
ATOM 1942 O O . LYS A 1 239 ? 2.910 3.562 -15.853 1.00 82.69 239 LYS A O 1
ATOM 1947 N N . LEU A 1 240 ? 0.681 3.574 -16.128 1.00 87.88 240 LEU A N 1
ATOM 1948 C CA . LEU A 1 240 ? 0.534 5.035 -16.130 1.00 87.88 240 LEU A CA 1
ATOM 1949 C C . LEU A 1 240 ? 0.998 5.641 -14.803 1.00 87.88 240 LEU A C 1
ATOM 1951 O O . LEU A 1 240 ? 1.724 6.630 -14.798 1.00 87.88 240 LEU A O 1
ATOM 1955 N N . LYS A 1 241 ? 0.676 5.004 -13.670 1.00 89.06 241 LYS A N 1
ATOM 1956 C CA . LYS A 1 241 ? 1.209 5.390 -12.354 1.00 89.06 241 LYS A CA 1
ATOM 1957 C C . LYS A 1 241 ? 2.726 5.267 -12.292 1.00 89.06 241 LYS A C 1
ATOM 1959 O O . LYS A 1 241 ? 3.374 6.150 -11.739 1.00 89.06 241 LYS A O 1
ATOM 1964 N N . LYS A 1 242 ? 3.302 4.193 -12.843 1.00 88.75 242 LYS A N 1
ATOM 1965 C CA . LYS A 1 242 ? 4.759 4.008 -12.905 1.00 88.75 242 LYS A CA 1
ATOM 1966 C C . LYS A 1 242 ? 5.422 5.109 -13.741 1.00 88.75 242 LYS A C 1
ATOM 1968 O O . LYS A 1 242 ? 6.374 5.726 -13.275 1.00 88.75 242 LYS A O 1
ATOM 1973 N N . PHE A 1 243 ? 4.866 5.426 -14.906 1.00 89.44 243 PHE A N 1
ATOM 1974 C CA . PHE A 1 243 ? 5.351 6.507 -15.765 1.00 89.44 243 PHE A CA 1
ATOM 1975 C C . PHE A 1 243 ? 5.203 7.887 -15.099 1.00 89.44 243 PHE A C 1
ATOM 1977 O O . PHE A 1 243 ? 6.134 8.693 -15.113 1.00 89.44 243 PHE A O 1
ATOM 1984 N N . ALA A 1 244 ? 4.087 8.131 -14.403 1.00 92.75 244 ALA A N 1
ATOM 1985 C CA . ALA A 1 244 ? 3.864 9.344 -13.618 1.00 92.75 244 ALA A CA 1
ATOM 1986 C C . ALA A 1 244 ? 4.922 9.555 -12.520 1.00 92.75 244 ALA A C 1
ATOM 1988 O O . ALA A 1 244 ? 5.224 10.700 -12.188 1.00 92.75 244 ALA A O 1
ATOM 1989 N N . LYS A 1 245 ? 5.531 8.485 -11.983 1.00 94.69 245 LYS A N 1
ATOM 1990 C CA . LYS A 1 245 ? 6.654 8.612 -11.038 1.00 94.69 245 LYS A CA 1
ATOM 1991 C C . LYS A 1 245 ? 7.859 9.284 -11.689 1.00 94.69 245 LYS A C 1
ATOM 1993 O O . LYS A 1 245 ? 8.443 10.181 -11.088 1.00 94.69 245 LYS A O 1
ATOM 1998 N N . ILE A 1 246 ? 8.199 8.884 -12.914 1.00 94.50 246 ILE A N 1
ATOM 1999 C CA . ILE A 1 246 ? 9.309 9.470 -13.675 1.00 94.50 246 ILE A CA 1
ATOM 2000 C C . ILE A 1 246 ? 8.970 10.917 -14.047 1.00 94.50 246 ILE A C 1
ATOM 2002 O O . ILE A 1 246 ? 9.756 11.814 -13.753 1.00 94.50 246 ILE A O 1
ATOM 2006 N N . LYS A 1 247 ? 7.764 11.167 -14.579 1.00 95.00 247 LYS A N 1
ATOM 2007 C CA . LYS A 1 247 ? 7.300 12.525 -14.925 1.00 95.00 247 LYS A CA 1
ATOM 2008 C C . LYS A 1 247 ? 7.278 13.476 -13.736 1.00 95.00 247 LYS A C 1
ATOM 2010 O O . LYS A 1 247 ? 7.600 14.648 -13.878 1.00 95.00 247 LYS A O 1
ATOM 2015 N N . TYR A 1 248 ? 6.967 12.981 -12.543 1.00 96.06 248 TYR A N 1
ATOM 2016 C CA . TYR A 1 248 ? 7.041 13.800 -11.341 1.00 96.06 248 TYR A CA 1
ATOM 2017 C C . TYR A 1 248 ? 8.474 14.146 -10.927 1.00 96.06 248 TYR A C 1
ATOM 2019 O O . TYR A 1 248 ? 8.720 15.258 -10.468 1.00 96.06 248 TYR A O 1
ATOM 2027 N N . LEU A 1 249 ? 9.437 13.240 -11.108 1.00 96.81 249 LEU A N 1
ATOM 2028 C CA . LEU A 1 249 ? 10.845 13.574 -10.885 1.00 96.81 249 LEU A CA 1
ATOM 2029 C C . LEU A 1 249 ? 11.348 14.603 -11.912 1.00 96.81 249 LEU A C 1
ATOM 2031 O O . LEU A 1 249 ? 12.050 15.531 -11.519 1.00 96.81 249 LEU A O 1
ATOM 2035 N N . GLU A 1 250 ? 10.948 14.490 -13.183 1.00 95.69 250 GLU A N 1
ATOM 2036 C CA . GLU A 1 250 ? 11.230 15.502 -14.218 1.00 95.69 250 GLU A CA 1
ATOM 2037 C C . GLU A 1 250 ? 10.638 16.861 -13.850 1.00 95.69 250 GLU A C 1
ATOM 2039 O O . GLU A 1 250 ? 11.353 17.860 -13.842 1.00 95.69 250 GLU A O 1
ATOM 2044 N N . PHE A 1 251 ? 9.365 16.878 -13.446 1.00 95.50 251 PHE A N 1
ATOM 2045 C CA . PHE A 1 251 ? 8.685 18.076 -12.967 1.00 95.50 251 PHE A CA 1
ATOM 2046 C C . PHE A 1 251 ? 9.463 18.768 -11.844 1.00 95.50 251 PHE A C 1
ATOM 2048 O O . PHE A 1 251 ? 9.565 19.991 -11.850 1.00 95.50 251 PHE A O 1
ATOM 2055 N N . LEU A 1 252 ? 10.019 18.005 -10.891 1.00 94.69 252 LEU A N 1
ATOM 2056 C CA . LEU A 1 252 ? 10.863 18.552 -9.824 1.00 94.69 252 LEU A CA 1
ATOM 2057 C C . LEU A 1 252 ? 12.211 19.054 -10.358 1.00 94.69 252 LEU A C 1
ATOM 2059 O O . LEU A 1 252 ? 12.651 20.122 -9.940 1.00 94.69 252 LEU A O 1
ATOM 2063 N N . LEU A 1 253 ? 12.857 18.310 -11.262 1.00 94.88 253 LEU A N 1
ATOM 2064 C CA . LEU A 1 253 ? 14.150 18.671 -11.854 1.00 94.88 253 LEU A CA 1
ATOM 2065 C C . LEU A 1 253 ? 14.079 19.998 -12.623 1.00 94.88 253 LEU A C 1
ATOM 2067 O O . LEU A 1 253 ? 14.997 20.806 -12.509 1.00 94.88 253 LEU A O 1
ATOM 2071 N N . GLU A 1 254 ? 12.979 20.251 -13.341 1.00 92.62 254 GLU A N 1
ATOM 2072 C CA . GLU A 1 254 ? 12.715 21.519 -14.044 1.00 92.62 254 GLU A CA 1
ATOM 2073 C C . GLU A 1 254 ? 12.772 22.747 -13.116 1.00 92.62 254 GLU A C 1
ATOM 2075 O O . GLU A 1 254 ? 12.962 23.865 -13.584 1.00 92.62 254 GLU A O 1
ATOM 2080 N N . GLN A 1 255 ? 12.609 22.554 -11.803 1.00 89.81 255 GLN A N 1
ATOM 2081 C CA . GLN A 1 255 ? 12.580 23.632 -10.809 1.00 89.81 255 GLN A CA 1
ATOM 2082 C C . GLN A 1 255 ? 13.944 23.896 -10.161 1.00 89.81 255 GLN A C 1
ATOM 2084 O O . GLN A 1 255 ? 14.010 24.646 -9.184 1.00 89.81 255 GLN A O 1
ATOM 2089 N N . VAL A 1 256 ? 15.007 23.245 -10.644 1.00 89.31 256 VAL A N 1
ATOM 2090 C CA . VAL A 1 256 ? 16.350 23.304 -10.058 1.00 89.31 256 VAL A CA 1
ATOM 2091 C C . VAL A 1 256 ? 17.330 23.957 -11.019 1.00 89.31 256 VAL A C 1
ATOM 2093 O O . VAL A 1 256 ? 17.589 23.452 -12.112 1.00 89.31 256 VAL A O 1
ATOM 2096 N N . GLU A 1 257 ? 17.949 25.042 -10.564 1.00 80.62 257 GLU A N 1
ATOM 2097 C CA . GLU A 1 257 ? 18.956 25.766 -11.337 1.00 80.62 257 GLU A CA 1
ATOM 2098 C C . GLU A 1 257 ? 20.295 25.018 -11.322 1.00 80.62 257 GLU A C 1
ATOM 2100 O O . GLU A 1 257 ? 20.709 24.520 -12.367 1.00 80.62 257 GLU A O 1
ATOM 2105 N N . GLU A 1 258 ? 20.925 24.812 -10.160 1.00 83.75 258 GLU A N 1
ATOM 2106 C CA . GLU A 1 258 ? 22.258 24.188 -10.056 1.00 83.75 258 GLU A CA 1
ATOM 2107 C C . GLU A 1 258 ? 22.450 23.358 -8.767 1.00 83.75 258 GLU A C 1
ATOM 2109 O O . GLU A 1 258 ? 21.625 23.387 -7.851 1.00 83.75 258 GLU A O 1
ATOM 2114 N N . GLY A 1 259 ? 23.551 22.595 -8.702 1.00 84.75 259 GLY A N 1
ATOM 2115 C CA . GLY A 1 259 ? 24.007 21.858 -7.515 1.00 84.75 259 GLY A CA 1
ATOM 2116 C C . GLY A 1 259 ? 24.156 20.345 -7.717 1.00 84.75 259 GLY A C 1
ATOM 2117 O O . GLY A 1 259 ? 23.505 19.741 -8.561 1.00 84.75 259 GLY A O 1
ATOM 2118 N N . GLU A 1 260 ? 24.985 19.693 -6.898 1.00 84.69 260 GLU A N 1
ATOM 2119 C CA . GLU A 1 260 ? 25.269 18.249 -7.023 1.00 84.69 260 GLU A CA 1
ATOM 2120 C C . GLU A 1 260 ? 24.019 17.364 -6.888 1.00 84.69 260 GLU A C 1
ATOM 2122 O O . GLU A 1 260 ? 23.875 16.365 -7.588 1.00 84.69 260 GLU A O 1
ATOM 2127 N N . GLY A 1 261 ? 23.068 17.750 -6.030 1.00 87.56 261 GLY A N 1
ATOM 2128 C CA . GLY A 1 261 ? 21.786 17.048 -5.911 1.00 87.56 261 GLY A CA 1
ATOM 2129 C C . GLY A 1 261 ? 20.996 17.017 -7.224 1.00 87.56 261 GLY A C 1
ATOM 2130 O O . GLY A 1 261 ? 20.245 16.070 -7.455 1.00 87.56 261 GLY A O 1
ATOM 2131 N N . LYS A 1 262 ? 21.172 18.032 -8.087 1.00 91.88 262 LYS A N 1
ATOM 2132 C CA . LYS A 1 262 ? 20.528 18.118 -9.403 1.00 91.88 262 LYS A CA 1
ATOM 2133 C C . LYS A 1 262 ? 21.076 17.034 -10.319 1.00 91.88 262 LYS A C 1
ATOM 2135 O O . LYS A 1 262 ? 20.290 16.338 -10.950 1.00 91.88 262 LYS A O 1
ATOM 2140 N N . LEU A 1 263 ? 22.400 16.863 -10.337 1.00 90.31 263 LEU A N 1
ATOM 2141 C CA . LEU A 1 263 ? 23.078 15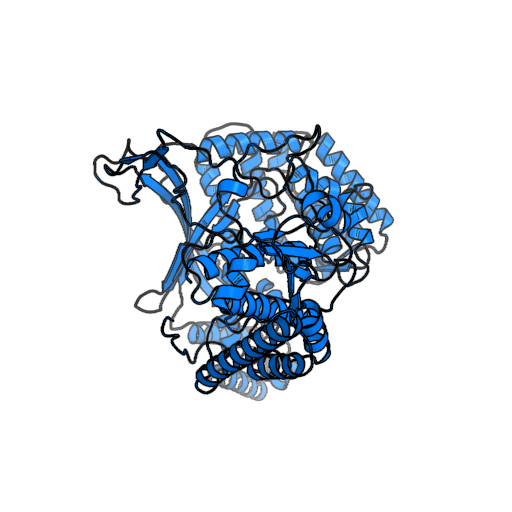.844 -11.140 1.00 90.31 263 LEU A CA 1
ATOM 2142 C C . LEU A 1 263 ? 22.618 14.440 -10.742 1.00 90.31 263 LEU A C 1
ATOM 2144 O O . LEU A 1 263 ? 22.255 13.649 -11.605 1.00 90.31 263 LEU A O 1
ATOM 2148 N N . TYR A 1 264 ? 22.527 14.157 -9.440 1.00 92.00 264 TYR A N 1
ATOM 2149 C CA . TYR A 1 264 ? 22.027 12.866 -8.960 1.00 92.00 264 TYR A CA 1
ATOM 2150 C C . TYR A 1 264 ? 20.550 12.628 -9.289 1.00 92.00 264 TYR A C 1
ATOM 2152 O O . TYR A 1 264 ? 20.170 11.510 -9.635 1.00 92.00 264 TYR A O 1
ATOM 2160 N N . LEU A 1 265 ? 19.706 13.662 -9.206 1.00 94.69 265 LEU A N 1
ATOM 2161 C CA . LEU A 1 265 ? 18.305 13.560 -9.617 1.00 94.69 265 LEU A CA 1
ATOM 2162 C C . LEU A 1 265 ? 18.181 13.329 -11.131 1.00 94.69 265 LEU A C 1
ATOM 2164 O O . LEU A 1 265 ? 17.386 12.494 -11.561 1.00 94.69 265 LEU A O 1
ATOM 2168 N N . GLN A 1 266 ? 18.975 14.043 -11.928 1.00 94.31 266 GLN A N 1
ATOM 2169 C CA . GLN A 1 266 ? 19.030 13.892 -13.378 1.00 94.31 266 GLN A CA 1
ATOM 2170 C C . GLN A 1 266 ? 19.492 12.486 -13.773 1.00 94.31 266 GLN A C 1
ATOM 2172 O O . GLN A 1 266 ? 18.858 11.861 -14.624 1.00 94.31 266 GLN A O 1
ATOM 2177 N N . ASP A 1 267 ? 20.534 11.963 -13.127 1.00 92.69 267 ASP A N 1
ATOM 2178 C CA . ASP A 1 267 ? 21.028 10.611 -13.385 1.00 92.69 267 ASP A CA 1
ATOM 2179 C C . ASP A 1 267 ? 20.008 9.541 -12.969 1.00 92.69 267 ASP A C 1
ATOM 2181 O O . ASP A 1 267 ? 19.742 8.609 -13.726 1.00 92.69 267 ASP A O 1
ATOM 2185 N N . LEU A 1 268 ? 19.332 9.717 -11.826 1.00 94.88 268 LEU A N 1
ATOM 2186 C CA . LEU A 1 268 ? 18.227 8.846 -11.417 1.00 94.88 268 LEU A CA 1
ATOM 2187 C C . LEU A 1 268 ? 17.117 8.801 -12.480 1.00 94.88 268 LEU A C 1
ATOM 2189 O O . LEU A 1 268 ? 16.665 7.717 -12.848 1.00 94.88 268 LEU A O 1
ATOM 2193 N N . ILE A 1 269 ? 16.683 9.958 -12.991 1.00 95.31 269 ILE A N 1
ATOM 2194 C CA . ILE A 1 269 ? 15.656 10.041 -14.044 1.00 95.31 269 ILE A CA 1
ATOM 2195 C C . ILE A 1 269 ? 16.136 9.347 -15.320 1.00 95.31 269 ILE A C 1
ATOM 2197 O O . ILE A 1 269 ? 15.401 8.535 -15.885 1.00 95.31 269 ILE A O 1
ATOM 2201 N N . ARG A 1 270 ? 17.368 9.635 -15.759 1.00 94.75 270 ARG A N 1
ATOM 2202 C CA . ARG A 1 270 ? 17.985 9.023 -16.944 1.00 94.75 270 ARG A CA 1
ATOM 2203 C C . ARG A 1 270 ? 18.003 7.500 -16.828 1.00 94.75 270 ARG A C 1
ATOM 2205 O O . ARG A 1 270 ? 17.543 6.815 -17.736 1.00 94.75 270 ARG A O 1
ATOM 2212 N N . ARG A 1 271 ? 18.467 6.963 -15.698 1.00 93.88 271 ARG A N 1
ATOM 2213 C CA . ARG A 1 271 ? 18.541 5.514 -15.467 1.00 93.88 271 ARG A CA 1
ATOM 2214 C C . ARG A 1 271 ? 17.167 4.866 -15.358 1.00 93.88 271 ARG A C 1
ATOM 2216 O O . ARG A 1 271 ? 16.993 3.761 -15.851 1.00 93.88 271 ARG A O 1
ATOM 2223 N N . LEU A 1 272 ? 16.171 5.536 -14.778 1.00 94.38 272 LEU A N 1
ATOM 2224 C CA . LEU A 1 272 ? 14.797 5.021 -14.782 1.00 94.38 272 LEU A CA 1
ATOM 2225 C C . LEU A 1 272 ? 14.227 4.916 -16.204 1.00 94.38 272 LEU A C 1
ATOM 2227 O O . LEU A 1 272 ? 13.552 3.934 -16.500 1.00 94.38 272 LEU A O 1
ATOM 2231 N N . LYS A 1 273 ? 14.527 5.876 -17.090 1.00 91.88 273 LYS A N 1
ATOM 2232 C CA . LYS A 1 273 ? 14.151 5.791 -18.513 1.00 91.88 273 LYS A CA 1
ATOM 2233 C C . LYS A 1 273 ? 14.876 4.657 -19.233 1.00 91.88 273 LYS A C 1
ATOM 2235 O O . LYS A 1 273 ? 14.215 3.824 -19.835 1.00 91.88 273 LYS A O 1
ATOM 2240 N N . LEU A 1 274 ? 16.200 4.560 -19.076 1.00 92.62 274 LEU A N 1
ATOM 2241 C CA . LEU A 1 274 ? 16.989 3.463 -19.654 1.00 92.62 274 LEU A CA 1
ATOM 2242 C C . LEU A 1 274 ? 16.496 2.088 -19.187 1.00 92.62 274 LEU A C 1
ATOM 2244 O O . LEU A 1 274 ? 16.521 1.131 -19.953 1.00 92.62 274 LEU A O 1
ATOM 2248 N N . LEU A 1 275 ? 16.041 1.982 -17.937 1.00 92.00 275 LEU A N 1
ATOM 2249 C CA . LEU A 1 275 ? 15.446 0.758 -17.412 1.00 92.00 275 LEU A CA 1
ATOM 2250 C C . LEU A 1 275 ? 14.121 0.436 -18.113 1.00 92.00 275 LEU A C 1
ATOM 2252 O O . LEU A 1 275 ? 13.910 -0.718 -18.484 1.00 92.00 275 LEU A O 1
ATOM 2256 N N . GLU A 1 276 ? 13.237 1.422 -18.308 1.00 87.38 276 GLU A N 1
ATOM 2257 C CA . GLU A 1 276 ? 12.003 1.223 -19.083 1.00 87.38 276 GLU A CA 1
ATOM 2258 C C . GLU A 1 276 ? 12.313 0.767 -20.510 1.00 87.38 276 GLU A C 1
ATOM 2260 O O . GLU A 1 276 ? 11.726 -0.215 -20.962 1.00 87.38 276 GLU A O 1
ATOM 2265 N N . ASP A 1 277 ? 13.261 1.411 -21.190 1.00 87.19 277 ASP A N 1
ATOM 2266 C CA . ASP A 1 277 ? 13.655 1.035 -22.551 1.00 87.19 277 ASP A CA 1
ATOM 2267 C C . ASP A 1 277 ? 14.201 -0.401 -22.582 1.00 87.19 277 ASP A C 1
ATOM 2269 O O . ASP A 1 277 ? 13.756 -1.228 -23.376 1.00 87.19 277 ASP A O 1
ATOM 2273 N N . TYR A 1 278 ? 15.087 -0.742 -21.639 1.00 88.56 278 TYR A N 1
ATOM 2274 C CA . TYR A 1 278 ? 15.689 -2.070 -21.514 1.00 88.56 278 TYR A CA 1
ATOM 2275 C C . TYR A 1 278 ? 14.666 -3.188 -21.261 1.00 88.56 278 TYR A C 1
ATOM 2277 O O . TYR A 1 278 ? 14.744 -4.274 -21.844 1.00 88.56 278 TYR A O 1
ATOM 2285 N N . ILE A 1 279 ? 13.707 -2.954 -20.362 1.00 85.62 279 ILE A N 1
ATOM 2286 C CA . ILE A 1 279 ? 12.688 -3.948 -20.003 1.00 85.62 279 ILE A CA 1
ATOM 2287 C C . ILE A 1 279 ? 11.660 -4.129 -21.130 1.00 85.62 279 ILE A C 1
ATOM 2289 O O . ILE A 1 279 ? 11.136 -5.234 -21.308 1.00 85.62 279 ILE A O 1
ATOM 2293 N N . ASN A 1 280 ? 11.390 -3.074 -21.904 1.00 77.06 280 ASN A N 1
ATOM 2294 C CA . ASN A 1 280 ? 10.417 -3.089 -22.996 1.00 77.06 280 ASN A CA 1
ATOM 2295 C C . ASN A 1 280 ? 11.034 -3.384 -24.385 1.00 77.06 280 ASN A C 1
ATOM 2297 O O . ASN A 1 280 ? 10.284 -3.372 -25.371 1.00 77.06 280 ASN A O 1
ATOM 2301 N N . ASP A 1 281 ? 12.339 -3.681 -24.458 1.00 78.81 281 ASP A N 1
ATOM 2302 C CA . ASP A 1 281 ? 13.085 -4.010 -25.683 1.00 78.81 281 ASP A CA 1
ATOM 2303 C C . ASP A 1 281 ? 12.491 -5.230 -26.403 1.00 78.81 281 ASP A C 1
ATOM 2305 O O . ASP A 1 281 ? 12.506 -6.355 -25.904 1.00 78.81 281 ASP A O 1
ATOM 2309 N N . THR A 1 282 ? 11.952 -5.005 -27.600 1.00 66.81 282 THR A N 1
ATOM 2310 C CA . THR A 1 282 ? 11.272 -6.032 -28.399 1.00 66.81 282 THR A CA 1
ATOM 2311 C C . THR A 1 282 ? 12.214 -7.016 -29.077 1.00 66.81 282 THR A C 1
ATOM 2313 O O . THR A 1 282 ? 11.741 -8.036 -29.566 1.00 66.81 282 THR A O 1
ATOM 2316 N N . SER A 1 283 ? 13.516 -6.726 -29.129 1.00 71.81 283 SER A N 1
ATOM 2317 C CA . SER A 1 283 ? 14.507 -7.632 -29.718 1.00 71.81 283 SER A CA 1
ATOM 2318 C C . SER A 1 283 ? 14.857 -8.814 -28.806 1.00 71.81 283 SER A C 1
ATOM 2320 O O . SER A 1 283 ? 15.382 -9.816 -29.284 1.00 71.81 283 SER A O 1
ATOM 2322 N N . LYS A 1 284 ? 14.532 -8.726 -27.508 1.00 76.56 284 LYS A N 1
ATOM 2323 C CA . LYS A 1 284 ? 14.868 -9.738 -26.496 1.00 76.56 284 LYS A CA 1
ATOM 2324 C C . LYS A 1 284 ? 13.690 -10.646 -26.174 1.00 76.56 284 LYS A C 1
ATOM 2326 O O . LYS A 1 284 ? 12.572 -10.176 -25.906 1.00 76.56 284 LYS A O 1
ATOM 2331 N N . ALA A 1 285 ? 13.958 -11.948 -26.146 1.00 74.31 285 ALA A N 1
ATOM 2332 C CA . ALA A 1 285 ? 12.985 -12.970 -25.796 1.00 74.31 285 ALA A CA 1
ATOM 2333 C C . ALA A 1 285 ? 12.697 -12.957 -24.287 1.00 74.31 285 ALA A C 1
ATOM 2335 O O . ALA A 1 285 ? 13.514 -12.524 -23.477 1.00 74.31 285 ALA A O 1
ATOM 2336 N N . ASP A 1 286 ? 11.540 -13.478 -23.872 1.00 65.88 286 ASP A N 1
ATOM 2337 C CA . ASP A 1 286 ? 11.167 -13.495 -22.449 1.00 65.88 286 ASP A CA 1
ATOM 2338 C C . ASP A 1 286 ? 12.162 -14.300 -21.593 1.00 65.88 286 ASP A C 1
ATOM 2340 O O . ASP A 1 286 ? 12.452 -13.913 -20.458 1.00 65.88 286 ASP A O 1
ATOM 2344 N N . GLY A 1 287 ? 12.748 -15.367 -22.150 1.00 75.19 287 GLY A N 1
ATOM 2345 C CA . GLY A 1 287 ? 13.793 -16.162 -21.494 1.00 75.19 287 GLY A CA 1
ATOM 2346 C C . GLY A 1 287 ? 15.059 -15.364 -21.159 1.00 75.19 287 GLY A C 1
ATOM 2347 O O . GLY A 1 287 ? 15.753 -15.689 -20.194 1.00 75.19 287 GLY A O 1
ATOM 2348 N N . ASP A 1 288 ? 15.327 -14.260 -21.865 1.00 82.50 288 ASP A N 1
ATOM 2349 C CA . ASP A 1 288 ? 16.504 -13.422 -21.619 1.00 82.50 288 ASP A CA 1
ATOM 2350 C C . ASP A 1 288 ? 16.442 -12.691 -20.273 1.00 82.50 288 ASP A C 1
ATOM 2352 O O . ASP A 1 288 ? 17.482 -12.315 -19.727 1.00 82.50 288 ASP A O 1
ATOM 2356 N N . TYR A 1 289 ? 15.246 -12.550 -19.698 1.00 86.69 289 TYR A N 1
ATOM 2357 C CA . TYR A 1 289 ? 15.002 -11.868 -18.424 1.00 86.69 289 TYR A CA 1
ATOM 2358 C C . TYR A 1 289 ? 14.768 -12.834 -17.261 1.00 86.69 289 TYR A C 1
ATOM 2360 O O . TYR A 1 289 ? 14.472 -12.392 -16.144 1.00 86.69 289 TYR A O 1
ATOM 2368 N N . GLN A 1 290 ? 14.855 -14.140 -17.510 1.00 90.44 290 GLN A N 1
ATOM 2369 C CA . GLN A 1 290 ? 14.620 -15.159 -16.501 1.00 90.44 290 GLN A CA 1
ATOM 2370 C C . GLN A 1 290 ? 15.861 -15.336 -15.625 1.00 90.44 290 GLN A C 1
ATOM 2372 O O . GLN A 1 290 ? 16.955 -15.597 -16.118 1.00 90.44 290 GLN A O 1
ATOM 2377 N N . VAL A 1 291 ? 15.691 -15.192 -14.312 1.00 92.06 291 VAL A N 1
ATOM 2378 C CA . VAL A 1 291 ? 16.766 -15.347 -13.323 1.00 92.06 291 VAL A CA 1
ATOM 2379 C C . VAL A 1 291 ? 16.286 -16.121 -12.106 1.00 92.06 291 VAL A C 1
ATOM 2381 O O . VAL A 1 291 ? 15.082 -16.185 -11.837 1.00 92.06 291 VAL A O 1
ATOM 2384 N N . SER A 1 292 ? 17.223 -16.676 -11.337 1.00 91.44 292 SER A N 1
ATOM 2385 C CA . SER A 1 292 ? 16.895 -17.478 -10.161 1.00 91.44 292 SER A CA 1
ATOM 2386 C C . SER A 1 292 ? 17.748 -17.147 -8.940 1.00 91.44 292 SER A C 1
ATOM 2388 O O . SER A 1 292 ? 18.892 -16.706 -9.048 1.00 91.44 292 SER A O 1
ATOM 2390 N N . TYR A 1 293 ? 17.199 -17.392 -7.753 1.00 89.75 293 TYR A N 1
ATOM 2391 C CA . TYR A 1 293 ? 17.927 -17.352 -6.483 1.00 89.75 293 TYR A CA 1
ATOM 2392 C C . TYR A 1 293 ? 17.160 -18.128 -5.414 1.00 89.75 293 TYR A C 1
ATOM 2394 O O . TYR A 1 293 ? 15.939 -17.981 -5.323 1.00 89.75 293 TYR A O 1
ATOM 2402 N N . ALA A 1 294 ? 17.860 -18.927 -4.600 1.00 83.19 294 ALA A N 1
ATOM 2403 C CA . ALA A 1 294 ? 17.285 -19.655 -3.467 1.00 83.19 294 ALA A CA 1
ATOM 2404 C C . ALA A 1 294 ? 16.025 -20.465 -3.844 1.00 83.19 294 ALA A C 1
ATOM 2406 O O . ALA A 1 294 ? 15.005 -20.421 -3.159 1.00 83.19 294 ALA A O 1
ATOM 2407 N N . GLY A 1 295 ? 16.076 -21.157 -4.990 1.00 79.19 295 GLY A N 1
ATOM 2408 C CA . GLY A 1 295 ? 14.983 -21.993 -5.503 1.00 79.19 295 GLY A CA 1
ATOM 2409 C C . GLY A 1 295 ? 13.800 -21.243 -6.133 1.00 79.19 295 GLY A C 1
ATOM 2410 O O . GLY A 1 295 ? 12.874 -21.883 -6.626 1.00 79.19 295 GLY A O 1
ATOM 2411 N N . ALA A 1 296 ? 13.810 -19.907 -6.166 1.00 83.25 296 ALA A N 1
ATOM 2412 C CA . ALA A 1 296 ? 12.798 -19.122 -6.868 1.00 83.25 296 ALA A CA 1
ATOM 2413 C C . ALA A 1 296 ? 13.293 -18.679 -8.242 1.00 83.25 296 ALA A C 1
ATOM 2415 O O . ALA A 1 296 ? 14.454 -18.305 -8.394 1.00 83.25 296 ALA A O 1
ATOM 2416 N N . THR A 1 297 ? 12.381 -18.635 -9.211 1.00 86.19 297 THR A N 1
ATOM 2417 C CA . THR A 1 297 ? 12.637 -18.116 -10.558 1.00 86.19 297 THR A CA 1
ATOM 2418 C C . THR A 1 297 ? 11.698 -16.953 -10.843 1.00 86.19 297 THR A C 1
ATOM 2420 O O . THR A 1 297 ? 10.510 -17.022 -10.521 1.00 86.19 297 THR A O 1
ATOM 2423 N N . VAL A 1 298 ? 12.226 -15.870 -11.412 1.00 86.50 298 VAL A N 1
ATOM 2424 C CA . VAL A 1 298 ? 11.454 -14.672 -11.765 1.00 86.50 298 VAL A CA 1
ATOM 2425 C C . VAL A 1 298 ? 11.842 -14.188 -13.152 1.00 86.50 298 VAL A C 1
ATOM 2427 O O . VAL A 1 298 ? 12.997 -14.301 -13.554 1.00 86.50 298 VAL A O 1
ATOM 2430 N N . ASN A 1 299 ? 10.878 -13.607 -13.858 1.00 86.88 299 ASN A N 1
ATOM 2431 C CA . ASN A 1 299 ? 11.130 -12.860 -15.078 1.00 86.88 299 ASN A CA 1
ATOM 2432 C C . ASN A 1 299 ? 11.183 -11.361 -14.741 1.00 86.88 299 ASN A C 1
ATOM 2434 O O . ASN A 1 299 ? 10.222 -10.815 -14.185 1.00 86.88 299 ASN A O 1
ATOM 2438 N N . TYR A 1 300 ? 12.296 -10.687 -15.045 1.00 88.38 300 TYR A N 1
ATOM 2439 C CA . TYR A 1 300 ? 12.424 -9.257 -14.752 1.00 88.38 300 TYR A CA 1
ATOM 2440 C C . TYR A 1 300 ? 11.429 -8.387 -15.528 1.00 88.38 300 TYR A C 1
ATOM 2442 O O . TYR A 1 300 ? 10.909 -7.431 -14.952 1.00 88.38 300 TYR A O 1
ATOM 2450 N N . ARG A 1 301 ? 11.071 -8.740 -16.766 1.00 83.56 301 ARG A N 1
ATOM 2451 C CA . ARG A 1 301 ? 10.067 -8.008 -17.551 1.00 83.56 301 ARG A CA 1
ATOM 2452 C C . ARG A 1 301 ? 8.702 -8.002 -16.860 1.00 83.56 301 ARG A C 1
ATOM 2454 O O . ARG A 1 301 ? 8.098 -6.944 -16.690 1.00 83.56 301 ARG A O 1
ATOM 2461 N N . GLU A 1 302 ? 8.273 -9.148 -16.332 1.00 79.25 302 GLU A N 1
ATOM 2462 C CA . GLU A 1 302 ? 7.045 -9.257 -15.525 1.00 79.25 302 GLU A CA 1
ATOM 2463 C C . GLU A 1 302 ? 7.167 -8.535 -14.168 1.00 79.25 302 GLU A C 1
ATOM 2465 O O . GLU A 1 302 ? 6.208 -7.960 -13.651 1.00 79.25 302 GLU A O 1
ATOM 2470 N N . LEU A 1 303 ? 8.348 -8.563 -13.548 1.00 83.38 303 LEU A N 1
ATOM 2471 C CA . LEU A 1 303 ? 8.575 -7.933 -12.247 1.00 83.38 303 LEU A CA 1
ATOM 2472 C C . LEU A 1 303 ? 8.498 -6.402 -12.316 1.00 83.38 303 LEU A C 1
ATOM 2474 O O . LEU A 1 303 ? 7.955 -5.781 -11.397 1.00 83.38 303 LEU A O 1
ATOM 2478 N N . PHE A 1 304 ? 9.034 -5.816 -13.389 1.00 85.25 304 PHE A N 1
ATOM 2479 C CA . PHE A 1 304 ? 9.114 -4.371 -13.601 1.00 85.25 304 PHE A CA 1
ATOM 2480 C C . PHE A 1 304 ? 7.937 -3.797 -14.408 1.00 85.25 304 PHE A C 1
ATOM 2482 O O . PHE A 1 304 ? 7.810 -2.575 -14.506 1.00 85.25 304 PHE A O 1
ATOM 2489 N N . SER A 1 305 ? 7.016 -4.626 -14.917 1.00 76.00 305 SER A N 1
ATOM 2490 C CA . SER A 1 305 ? 5.766 -4.152 -15.539 1.00 76.00 305 SER A CA 1
ATOM 2491 C C . SER A 1 305 ? 4.768 -3.563 -14.528 1.00 76.00 305 SER A C 1
ATOM 2493 O O . SER A 1 305 ? 3.897 -2.777 -14.901 1.00 76.00 305 SER A O 1
ATOM 2495 N N . ARG A 1 306 ? 4.906 -3.916 -13.243 1.00 77.38 306 ARG A N 1
ATOM 2496 C CA . ARG A 1 306 ? 3.979 -3.554 -12.159 1.00 77.38 306 ARG A CA 1
ATOM 2497 C C . ARG A 1 306 ? 4.160 -2.117 -11.667 1.00 77.38 306 ARG A C 1
ATOM 2499 O O . ARG A 1 306 ? 5.256 -1.564 -11.695 1.00 77.38 306 ARG A O 1
ATOM 2506 N N . SER A 1 307 ? 3.098 -1.533 -11.115 1.00 74.75 307 SER A N 1
ATOM 2507 C CA . SER A 1 307 ? 3.089 -0.136 -10.648 1.00 74.75 307 SER A CA 1
ATOM 2508 C C . SER A 1 307 ? 4.086 0.152 -9.514 1.00 74.75 307 SER A C 1
ATOM 2510 O O . SER A 1 307 ? 4.700 1.219 -9.453 1.00 74.75 307 SER A O 1
ATOM 2512 N N . GLU A 1 308 ? 4.284 -0.827 -8.635 1.00 83.00 308 GLU A N 1
ATOM 2513 C CA . GLU A 1 308 ? 5.122 -0.794 -7.437 1.00 83.00 308 GLU A CA 1
ATOM 2514 C C . GLU A 1 308 ? 6.581 -1.201 -7.714 1.00 83.00 308 GLU A C 1
ATOM 2516 O O . GLU A 1 308 ? 7.383 -1.412 -6.797 1.00 83.00 308 GLU A O 1
ATOM 2521 N N . ALA A 1 309 ? 6.952 -1.362 -8.988 1.00 85.69 309 ALA A N 1
ATOM 2522 C CA . ALA A 1 309 ? 8.280 -1.793 -9.412 1.00 85.69 309 ALA A CA 1
ATOM 2523 C C . ALA A 1 309 ? 9.409 -0.935 -8.806 1.00 85.69 309 ALA A C 1
ATOM 2525 O O . ALA A 1 309 ? 10.426 -1.477 -8.380 1.00 85.69 309 ALA A O 1
ATOM 2526 N N . TYR A 1 310 ? 9.192 0.371 -8.654 1.00 91.19 310 TYR A N 1
ATOM 2527 C CA . TYR A 1 310 ? 10.209 1.308 -8.163 1.00 91.19 310 TYR A CA 1
ATOM 2528 C C . TYR A 1 310 ? 10.133 1.623 -6.670 1.00 91.19 310 TYR A C 1
ATOM 2530 O O . TYR A 1 310 ? 10.998 2.320 -6.151 1.00 91.19 310 TYR A O 1
ATOM 2538 N N . ASP A 1 311 ? 9.162 1.067 -5.945 1.00 90.25 311 ASP A N 1
ATOM 2539 C CA . ASP A 1 311 ? 8.869 1.486 -4.565 1.00 90.25 311 ASP A CA 1
ATOM 2540 C C . ASP A 1 311 ? 9.952 1.099 -3.558 1.00 90.25 311 ASP A C 1
ATOM 2542 O O . ASP A 1 311 ? 9.964 1.606 -2.438 1.00 90.25 311 ASP A O 1
ATOM 2546 N N . ILE A 1 312 ? 10.882 0.221 -3.944 1.00 90.31 312 ILE A N 1
ATOM 2547 C CA . ILE A 1 312 ? 12.042 -0.135 -3.120 1.00 90.31 312 ILE A CA 1
ATOM 2548 C C . ILE A 1 312 ? 13.121 0.953 -3.144 1.00 90.31 312 ILE A C 1
ATOM 2550 O O . ILE A 1 312 ? 13.914 1.035 -2.213 1.00 90.31 312 ILE A O 1
ATOM 2554 N N . LEU A 1 313 ? 13.125 1.842 -4.144 1.00 95.00 313 LEU A N 1
ATOM 2555 C CA . LEU A 1 313 ? 14.106 2.921 -4.212 1.00 95.00 313 LEU A CA 1
ATOM 2556 C C . LEU A 1 313 ? 13.965 3.876 -3.016 1.00 95.00 313 LEU A C 1
ATOM 2558 O O . LEU A 1 313 ? 12.853 4.104 -2.529 1.00 95.00 313 LEU A O 1
ATOM 2562 N N . PRO A 1 314 ? 15.075 4.444 -2.519 1.00 94.50 314 PRO A N 1
ATOM 2563 C CA . PRO A 1 314 ? 15.052 5.385 -1.402 1.00 94.50 314 PRO A CA 1
ATOM 2564 C C . PRO A 1 314 ? 14.432 6.733 -1.800 1.00 94.50 314 PRO A C 1
ATOM 2566 O O . PRO A 1 314 ? 13.655 7.312 -1.036 1.00 94.50 314 PRO A O 1
ATOM 2569 N N . ILE A 1 315 ? 14.718 7.209 -3.016 1.00 95.94 315 ILE A N 1
ATOM 2570 C CA . ILE A 1 315 ? 14.178 8.450 -3.579 1.00 95.94 315 ILE A CA 1
ATOM 2571 C C . ILE A 1 315 ? 13.256 8.107 -4.749 1.00 95.94 315 ILE A C 1
ATOM 2573 O O . ILE A 1 315 ? 13.708 7.866 -5.860 1.00 95.94 315 ILE A O 1
ATOM 2577 N N . ILE A 1 316 ? 11.951 8.071 -4.486 1.00 95.88 316 ILE A N 1
ATOM 2578 C CA . ILE A 1 316 ? 10.919 7.860 -5.505 1.00 95.88 316 ILE A CA 1
ATOM 2579 C C . ILE A 1 316 ? 9.589 8.471 -5.023 1.00 95.88 316 ILE A C 1
ATOM 2581 O O . ILE A 1 316 ? 9.319 8.457 -3.810 1.00 95.88 316 ILE A O 1
ATOM 2585 N N . PRO A 1 317 ? 8.757 9.031 -5.919 1.00 94.94 317 PRO A N 1
ATOM 2586 C CA . PRO A 1 317 ? 7.367 9.335 -5.608 1.00 94.94 317 PRO A CA 1
ATOM 2587 C C . PRO A 1 317 ? 6.520 8.066 -5.508 1.00 94.94 317 PRO A C 1
ATOM 2589 O O . PRO A 1 317 ? 6.669 7.110 -6.268 1.00 94.94 317 PRO A O 1
ATOM 2592 N N . LEU A 1 318 ? 5.568 8.107 -4.590 1.00 92.62 318 LEU A N 1
ATOM 2593 C CA . LEU A 1 318 ? 4.491 7.149 -4.425 1.00 92.62 318 LEU A CA 1
ATOM 2594 C C . LEU A 1 318 ? 3.201 7.841 -4.874 1.00 92.62 318 LEU A C 1
ATOM 2596 O O . LEU A 1 318 ? 2.831 8.888 -4.336 1.00 92.62 318 LEU A O 1
ATOM 2600 N N . ILE A 1 319 ? 2.556 7.274 -5.894 1.00 89.44 319 ILE A N 1
ATOM 2601 C CA . ILE A 1 319 ? 1.283 7.761 -6.434 1.00 89.44 319 ILE A CA 1
ATOM 2602 C C . ILE A 1 319 ? 0.163 7.029 -5.690 1.00 89.44 319 ILE A C 1
ATOM 2604 O O . ILE A 1 319 ? -0.189 5.897 -6.027 1.00 89.44 319 ILE A O 1
ATOM 2608 N N . GLU A 1 320 ? -0.341 7.656 -4.630 1.00 79.62 320 GLU A N 1
ATOM 2609 C CA . GLU A 1 320 ? -1.228 7.052 -3.629 1.00 79.62 320 GLU A CA 1
ATOM 2610 C C . GLU A 1 320 ? -2.341 8.027 -3.217 1.00 79.62 320 GLU A C 1
ATOM 2612 O O . GLU A 1 320 ? -2.273 9.223 -3.480 1.00 79.62 320 GLU A O 1
ATOM 2617 N N . GLY A 1 321 ? -3.376 7.525 -2.538 1.00 64.25 321 GLY A N 1
ATOM 2618 C CA . GLY A 1 321 ? -4.506 8.352 -2.107 1.00 64.25 321 GLY A CA 1
ATOM 2619 C C . GLY A 1 321 ? -5.372 8.754 -3.295 1.00 64.25 321 GLY A C 1
ATOM 2620 O O . GLY A 1 321 ? -5.224 9.842 -3.842 1.00 64.25 321 GLY A O 1
ATOM 2621 N N . TYR A 1 322 ? -6.254 7.846 -3.709 1.00 72.88 322 TYR A N 1
ATOM 2622 C CA . TYR A 1 322 ? -7.239 8.105 -4.754 1.00 72.88 322 TYR A CA 1
ATOM 2623 C C . TYR A 1 322 ? -8.154 9.255 -4.318 1.00 72.88 322 TYR A C 1
ATOM 2625 O O . TYR A 1 322 ? -8.864 9.144 -3.319 1.00 72.88 322 TYR A O 1
ATOM 2633 N N . LEU A 1 323 ? -8.068 10.376 -5.034 1.00 63.62 323 LEU A N 1
ATOM 2634 C CA . LEU A 1 323 ? -8.825 11.594 -4.748 1.00 63.62 323 LEU A CA 1
ATOM 2635 C C . LEU A 1 323 ? -10.132 11.650 -5.552 1.00 63.62 323 LEU A C 1
ATOM 2637 O O . LEU A 1 323 ? -11.021 12.414 -5.183 1.00 63.62 323 LEU A O 1
ATOM 2641 N N . GLY A 1 324 ? -10.256 10.844 -6.612 1.00 66.38 324 GLY A N 1
ATOM 2642 C CA . GLY A 1 324 ? -11.497 10.650 -7.363 1.00 66.38 324 GLY A CA 1
ATOM 2643 C C . GLY A 1 324 ? -11.292 10.062 -8.764 1.00 66.38 324 GLY A C 1
ATOM 2644 O O . GLY A 1 324 ? -10.197 10.160 -9.328 1.00 66.38 324 GLY A O 1
ATOM 2645 N N . GLU A 1 325 ? -12.375 9.498 -9.306 1.00 71.88 325 GLU A N 1
ATOM 2646 C CA . GLU A 1 325 ? -12.625 9.305 -10.741 1.00 71.88 325 GLU A CA 1
ATOM 2647 C C . GLU A 1 325 ? -13.646 10.321 -11.201 1.00 71.88 325 GLU A C 1
ATOM 2649 O O . GLU A 1 325 ? -14.623 10.590 -10.497 1.00 71.88 325 GLU A O 1
ATOM 2654 N N . VAL A 1 326 ? -13.464 10.793 -12.426 1.00 69.25 326 VAL A N 1
ATOM 2655 C CA . VAL A 1 326 ? -14.537 11.425 -13.179 1.00 69.25 326 VAL A CA 1
ATOM 2656 C C . VAL A 1 326 ? -14.576 10.763 -14.548 1.00 69.25 326 VAL A C 1
ATOM 2658 O O . VAL A 1 326 ? -13.606 10.833 -15.302 1.00 69.25 326 VAL A O 1
ATOM 2661 N N . GLU A 1 327 ? -15.694 10.113 -14.859 1.00 62.75 327 GLU A N 1
ATOM 2662 C CA . GLU A 1 327 ? -16.022 9.761 -16.237 1.00 62.75 327 GLU A CA 1
ATOM 2663 C C . GLU A 1 327 ? -16.642 11.002 -16.888 1.00 62.75 327 GLU A C 1
ATOM 2665 O O . GLU A 1 327 ? -17.487 11.687 -16.299 1.00 62.75 327 GLU A O 1
ATOM 2670 N N . SER A 1 328 ? -16.164 11.333 -18.081 1.00 59.56 328 SER A N 1
ATOM 2671 C CA . SER A 1 328 ? -16.753 12.377 -18.923 1.00 59.56 328 SER A CA 1
ATOM 2672 C C . SER A 1 328 ? -18.272 12.166 -19.083 1.00 59.56 328 SER A C 1
ATOM 2674 O O . SER A 1 328 ? -18.728 11.025 -19.191 1.00 59.56 328 SER A O 1
ATOM 2676 N N . PRO A 1 329 ? -19.092 13.234 -19.162 1.00 53.62 329 PRO A N 1
ATOM 2677 C CA . PRO A 1 329 ? -20.533 13.095 -19.403 1.00 53.62 329 PRO A CA 1
ATOM 2678 C C . PRO A 1 329 ? -20.870 12.331 -20.695 1.00 53.62 329 PRO A C 1
ATOM 2680 O O . PRO A 1 329 ? -21.936 11.730 -20.796 1.00 53.62 329 PRO A O 1
ATOM 2683 N N . GLN A 1 330 ? -19.956 12.361 -21.669 1.00 60.34 330 GLN A N 1
ATOM 2684 C CA . GLN A 1 330 ? -20.059 11.693 -22.969 1.00 60.34 330 GLN A CA 1
ATOM 2685 C C . GLN A 1 330 ? -19.468 10.268 -22.963 1.00 60.34 330 GLN A C 1
ATOM 2687 O O . GLN A 1 330 ? -19.621 9.555 -23.950 1.00 60.34 330 GLN A O 1
ATOM 2692 N N . LYS A 1 331 ? -18.864 9.824 -21.846 1.00 64.19 331 LYS A N 1
ATOM 2693 C CA . LYS A 1 331 ? -18.177 8.527 -21.669 1.00 64.19 331 LYS A CA 1
ATOM 2694 C C . LYS A 1 331 ? -17.033 8.264 -22.660 1.00 64.19 331 LYS A C 1
ATOM 2696 O O . LYS A 1 331 ? -16.666 7.111 -22.890 1.00 64.19 331 LYS A O 1
ATOM 2701 N N . ASP A 1 332 ? -16.462 9.327 -23.213 1.00 70.75 332 ASP A N 1
ATOM 2702 C CA . ASP A 1 332 ? -15.372 9.329 -24.193 1.00 70.75 332 ASP A CA 1
ATOM 2703 C C . ASP A 1 332 ? -13.981 9.441 -23.549 1.00 70.75 332 ASP A C 1
ATOM 2705 O O . ASP A 1 332 ? -12.966 9.246 -24.209 1.00 70.75 332 ASP A O 1
ATOM 2709 N N . ALA A 1 333 ? -13.916 9.704 -22.244 1.00 73.62 333 ALA A N 1
ATOM 2710 C CA . ALA A 1 333 ? -12.677 9.721 -21.473 1.00 73.62 333 ALA A CA 1
ATOM 2711 C C . ALA A 1 333 ? -12.885 9.405 -19.987 1.00 73.62 333 ALA A C 1
ATOM 2713 O O . ALA A 1 333 ? -13.952 9.673 -19.413 1.00 73.62 333 ALA A O 1
ATOM 2714 N N . ILE A 1 334 ? -11.821 8.894 -19.361 1.00 75.38 334 ILE A N 1
ATOM 2715 C CA . ILE A 1 334 ? -11.743 8.619 -17.921 1.00 75.38 334 ILE A CA 1
ATOM 2716 C C . ILE A 1 334 ? -10.589 9.428 -17.320 1.00 75.38 334 ILE A C 1
ATOM 2718 O O . ILE A 1 334 ? -9.457 9.384 -17.808 1.00 75.38 334 ILE A O 1
ATOM 2722 N N . GLU A 1 335 ? -10.864 10.157 -16.235 1.00 80.00 335 GLU A N 1
ATOM 2723 C CA . GLU A 1 335 ? -9.851 10.878 -15.463 1.00 80.00 335 GLU A CA 1
ATOM 2724 C C . GLU A 1 335 ? -9.685 10.273 -14.064 1.00 80.00 335 GLU A C 1
ATOM 2726 O O . GLU A 1 335 ? -10.634 10.192 -13.283 1.00 80.00 335 GLU A O 1
ATOM 2731 N N . PHE A 1 336 ? -8.444 9.943 -13.709 1.00 82.44 336 PHE A N 1
ATOM 2732 C CA . PHE A 1 336 ? -8.061 9.500 -12.372 1.00 82.44 336 PHE A CA 1
ATOM 2733 C C . PHE A 1 336 ? -7.219 10.566 -11.669 1.00 82.44 336 PHE A C 1
ATOM 2735 O O . PHE A 1 336 ? -6.188 10.993 -12.195 1.00 82.44 336 PHE A O 1
ATOM 2742 N N . THR A 1 337 ? -7.597 10.955 -10.448 1.00 82.38 337 THR A N 1
ATOM 2743 C CA . THR A 1 337 ? -6.813 11.896 -9.628 1.00 82.38 337 THR A CA 1
ATOM 2744 C C . THR A 1 337 ? -6.187 1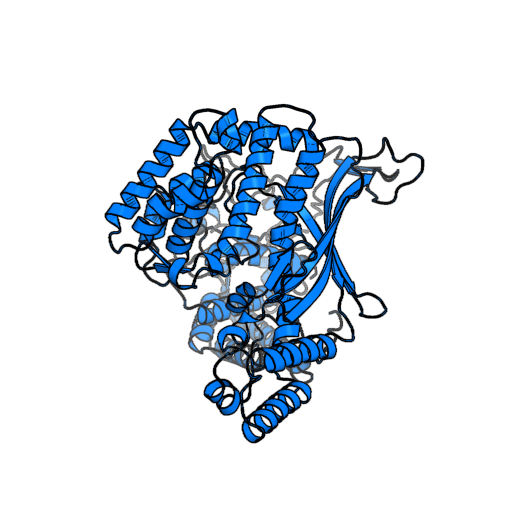1.198 -8.420 1.00 82.38 337 THR A C 1
ATOM 2746 O O . THR A 1 337 ? -6.881 10.575 -7.615 1.00 82.38 337 THR A O 1
ATOM 2749 N N . PHE A 1 338 ? -4.875 11.367 -8.237 1.00 87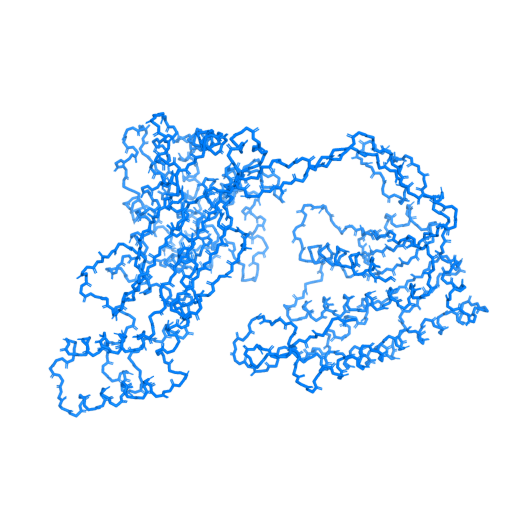.56 338 PHE A N 1
ATOM 2750 C CA . PHE A 1 338 ? -4.116 10.812 -7.112 1.00 87.56 338 PHE A CA 1
ATOM 2751 C C . PHE A 1 338 ? -3.309 11.883 -6.379 1.00 87.56 338 PHE A C 1
ATOM 2753 O O . PHE A 1 338 ? -2.854 12.862 -6.976 1.00 87.56 338 PHE A O 1
ATOM 2760 N N . GLY A 1 339 ? -3.082 11.662 -5.085 1.00 89.88 339 GLY A N 1
ATOM 2761 C CA . GLY A 1 339 ? -2.056 12.368 -4.329 1.00 89.88 339 GLY A CA 1
ATOM 2762 C C . GLY A 1 339 ? -0.648 11.850 -4.640 1.00 89.88 339 GLY A C 1
ATOM 2763 O O . GLY A 1 339 ? -0.450 10.736 -5.131 1.00 89.88 339 GLY A O 1
ATOM 2764 N N . ILE A 1 340 ? 0.354 12.674 -4.340 1.00 92.50 340 ILE A N 1
ATOM 2765 C CA . ILE A 1 340 ? 1.766 12.307 -4.476 1.00 92.50 340 ILE A CA 1
ATOM 2766 C C . ILE A 1 340 ? 2.439 12.392 -3.111 1.00 92.50 340 ILE A C 1
ATOM 2768 O O . ILE A 1 340 ? 2.382 13.419 -2.432 1.00 92.50 340 ILE A O 1
ATOM 2772 N N . LYS A 1 341 ? 3.128 11.318 -2.725 1.00 92.56 341 LYS A N 1
ATOM 2773 C CA . LYS A 1 341 ? 3.951 11.257 -1.516 1.00 92.56 341 LYS A CA 1
ATOM 2774 C C . LYS A 1 341 ? 5.387 10.914 -1.885 1.00 92.56 341 LYS A C 1
ATOM 2776 O O . LYS A 1 341 ? 5.632 9.911 -2.537 1.00 92.56 341 LYS A O 1
ATOM 2781 N N . MET A 1 342 ? 6.356 11.697 -1.422 1.00 93.12 342 MET A N 1
ATOM 2782 C CA . MET A 1 342 ? 7.772 11.364 -1.611 1.00 93.12 342 MET A CA 1
ATOM 2783 C C . MET A 1 342 ? 8.296 10.485 -0.476 1.00 93.12 342 MET A C 1
ATOM 2785 O O . MET A 1 342 ? 8.102 10.807 0.696 1.00 93.12 342 MET A O 1
ATOM 2789 N N . LYS A 1 343 ? 8.994 9.394 -0.817 1.00 92.31 343 LYS A N 1
ATOM 2790 C CA . LYS A 1 343 ? 9.546 8.449 0.170 1.00 92.31 343 LYS A CA 1
ATOM 2791 C C . LYS A 1 343 ? 10.760 8.997 0.939 1.00 92.31 343 LYS A C 1
ATOM 2793 O O . LYS A 1 343 ? 10.870 8.751 2.137 1.00 92.31 343 LYS A O 1
ATOM 2798 N N . LEU A 1 344 ? 11.627 9.768 0.272 1.00 93.06 344 LEU A N 1
ATOM 2799 C CA . LEU A 1 344 ? 12.767 10.510 0.851 1.00 93.06 344 LEU A CA 1
ATOM 2800 C C . LEU A 1 344 ? 13.630 9.719 1.852 1.00 93.06 344 LEU A C 1
ATOM 2802 O O . LEU A 1 344 ? 14.050 10.260 2.879 1.00 93.06 344 LEU A O 1
ATOM 2806 N N . ASP A 1 345 ? 13.883 8.446 1.560 1.00 92.88 345 ASP A N 1
ATOM 2807 C CA . ASP A 1 345 ? 14.705 7.548 2.373 1.00 92.88 345 ASP A CA 1
ATOM 2808 C C . ASP A 1 345 ? 14.349 7.573 3.875 1.00 92.88 345 ASP A C 1
ATOM 2810 O O . ASP A 1 345 ? 15.185 7.812 4.749 1.00 92.88 345 ASP A O 1
ATOM 2814 N N . GLY A 1 346 ? 13.052 7.465 4.176 1.00 86.88 346 GLY A N 1
ATOM 2815 C CA . GLY A 1 346 ? 12.534 7.470 5.546 1.00 86.88 346 GLY A CA 1
ATOM 2816 C C . GLY A 1 346 ? 12.825 6.184 6.331 1.00 86.88 346 GLY A C 1
ATOM 2817 O O . GLY A 1 346 ? 13.160 5.147 5.761 1.00 86.88 346 GLY A O 1
ATOM 2818 N N . LYS A 1 347 ? 12.643 6.249 7.657 1.00 84.69 347 LYS A N 1
ATOM 2819 C CA . LYS A 1 347 ? 12.815 5.120 8.588 1.00 84.69 347 LYS A CA 1
ATOM 2820 C C . LYS A 1 347 ? 11.839 3.977 8.280 1.00 84.69 347 LYS A C 1
ATOM 2822 O O . LYS A 1 347 ? 10.639 4.216 8.127 1.00 84.69 347 LYS A O 1
ATOM 2827 N N . VAL A 1 348 ? 12.323 2.735 8.301 1.00 79.19 348 VAL A N 1
ATOM 2828 C CA . VAL A 1 348 ? 11.483 1.532 8.174 1.00 79.19 348 VAL A CA 1
ATOM 2829 C C . VAL A 1 348 ? 11.109 1.047 9.575 1.00 79.19 348 VAL A C 1
ATOM 2831 O O . VAL A 1 348 ? 11.852 0.308 10.216 1.00 79.19 348 VAL A O 1
ATOM 2834 N N . GLN A 1 349 ? 9.960 1.508 10.081 1.00 68.62 349 GLN A N 1
ATOM 2835 C CA . GLN A 1 349 ? 9.562 1.316 11.485 1.00 68.62 349 GLN A CA 1
ATOM 2836 C C . GLN A 1 349 ? 9.423 -0.155 11.897 1.00 68.62 349 GLN A C 1
ATOM 2838 O O . GLN A 1 349 ? 9.849 -0.503 12.992 1.00 68.62 349 GLN A O 1
ATOM 2843 N N . ALA A 1 350 ? 8.882 -1.008 11.022 1.00 65.31 350 ALA A N 1
ATOM 2844 C CA . ALA A 1 350 ? 8.658 -2.426 11.319 1.00 65.31 350 ALA A CA 1
ATOM 2845 C C . ALA A 1 350 ? 9.959 -3.219 11.545 1.00 65.31 350 ALA A C 1
ATOM 2847 O O . ALA A 1 350 ? 9.952 -4.208 12.260 1.00 65.31 350 ALA A O 1
ATOM 2848 N N . HIS A 1 351 ? 11.074 -2.749 10.981 1.00 64.38 351 HIS A N 1
ATOM 2849 C CA . HIS A 1 351 ? 12.364 -3.449 10.975 1.00 64.38 351 HIS A CA 1
ATOM 2850 C C . HIS A 1 351 ? 13.454 -2.689 11.745 1.00 64.38 351 HIS A C 1
ATOM 2852 O O . HIS A 1 351 ? 14.637 -2.997 11.651 1.00 64.38 351 HIS A O 1
ATOM 2858 N N . GLN A 1 352 ? 13.070 -1.620 12.456 1.00 66.50 352 GLN A N 1
ATOM 2859 C CA . GLN A 1 352 ? 13.967 -0.736 13.210 1.00 66.50 352 GLN A CA 1
ATOM 2860 C C . GLN A 1 352 ? 15.150 -0.154 12.402 1.00 66.50 352 GLN A C 1
ATOM 2862 O O . GLN A 1 352 ? 16.067 0.426 12.980 1.00 66.50 352 GLN A O 1
ATOM 2867 N N . LYS A 1 353 ? 15.121 -0.220 11.064 1.00 76.25 353 LYS A N 1
ATOM 2868 C CA . LYS A 1 353 ? 16.179 0.326 10.206 1.00 76.25 353 LYS A CA 1
ATOM 2869 C C . LYS A 1 353 ? 16.028 1.833 10.049 1.00 76.25 353 LYS A C 1
ATOM 2871 O O . LYS A 1 353 ? 14.924 2.349 9.852 1.00 76.25 353 LYS A O 1
ATOM 2876 N N . ASN A 1 354 ? 17.158 2.532 10.092 1.00 78.31 354 ASN A N 1
ATOM 2877 C CA . ASN A 1 354 ? 17.223 3.995 10.072 1.00 78.31 354 ASN A CA 1
ATOM 2878 C C . ASN A 1 354 ? 16.771 4.612 8.743 1.00 78.31 354 ASN A C 1
ATOM 2880 O O . ASN A 1 354 ? 16.296 5.747 8.735 1.00 78.31 354 ASN A O 1
ATOM 2884 N N . SER A 1 355 ? 16.872 3.865 7.643 1.00 88.94 355 SER A N 1
ATOM 2885 C CA . SER A 1 355 ? 16.517 4.322 6.302 1.00 88.94 355 SER A CA 1
ATOM 2886 C C . SER A 1 355 ? 16.013 3.173 5.424 1.00 88.94 355 SER A C 1
ATOM 2888 O O . SER A 1 355 ? 16.182 1.994 5.757 1.00 88.94 355 SER A O 1
ATOM 2890 N N . SER A 1 356 ? 15.392 3.513 4.293 1.00 89.94 356 SER A N 1
ATOM 2891 C CA . SER A 1 356 ? 14.964 2.522 3.305 1.00 89.94 356 SER A CA 1
ATOM 2892 C C . SER A 1 356 ? 16.156 1.921 2.572 1.00 89.94 356 SER A C 1
ATOM 2894 O O . SER A 1 356 ? 16.103 0.748 2.203 1.00 89.94 356 SER A O 1
ATOM 2896 N N . PHE A 1 357 ? 17.201 2.713 2.339 1.00 94.06 357 PHE A N 1
ATOM 2897 C CA . PHE A 1 357 ? 18.439 2.244 1.739 1.00 94.06 357 PHE A CA 1
ATOM 2898 C C . PHE A 1 357 ? 19.099 1.174 2.615 1.00 94.06 357 PHE A C 1
ATOM 2900 O O . PHE A 1 357 ? 19.304 0.059 2.140 1.00 94.06 357 PHE A O 1
ATOM 2907 N N . ASP A 1 358 ? 19.307 1.462 3.906 1.00 91.06 358 ASP A N 1
ATOM 2908 C CA . ASP A 1 358 ? 19.941 0.528 4.851 1.00 91.06 358 ASP A CA 1
ATOM 2909 C C . ASP A 1 358 ? 19.134 -0.777 4.992 1.00 91.06 358 ASP A C 1
ATOM 2911 O O . ASP A 1 358 ? 19.706 -1.861 5.061 1.00 91.06 358 ASP A O 1
ATOM 2915 N N . TYR A 1 359 ? 17.797 -0.692 4.990 1.00 90.81 359 TYR A N 1
ATOM 2916 C CA . TYR A 1 359 ? 16.928 -1.874 5.019 1.00 90.81 359 TYR A CA 1
ATOM 2917 C C . TYR A 1 359 ? 17.136 -2.787 3.805 1.00 90.81 359 TYR A C 1
ATOM 2919 O O . TYR A 1 359 ? 17.285 -3.997 3.953 1.00 90.81 359 TYR A O 1
ATOM 2927 N N . HIS A 1 360 ? 17.161 -2.220 2.598 1.00 91.75 360 HIS A N 1
ATOM 2928 C CA . HIS A 1 360 ? 17.320 -3.013 1.381 1.00 91.75 360 HIS A CA 1
ATOM 2929 C C . HIS A 1 360 ? 18.752 -3.523 1.179 1.00 91.75 360 HIS A C 1
ATOM 2931 O O . HIS A 1 360 ? 18.914 -4.580 0.570 1.00 91.75 360 HIS A O 1
ATOM 2937 N N . LEU A 1 361 ? 19.769 -2.844 1.721 1.00 92.31 361 LEU A N 1
ATOM 2938 C CA . LEU A 1 361 ? 21.123 -3.400 1.782 1.00 92.31 361 LEU A CA 1
ATOM 2939 C C . LEU A 1 361 ? 21.203 -4.599 2.733 1.00 92.31 361 LEU A C 1
ATOM 2941 O O . LEU A 1 361 ? 21.788 -5.613 2.367 1.00 92.31 361 LEU A O 1
ATOM 2945 N N . ASP A 1 362 ? 20.568 -4.531 3.905 1.00 89.62 362 ASP A N 1
ATOM 2946 C CA . ASP A 1 362 ? 20.528 -5.666 4.839 1.00 89.62 362 ASP A CA 1
ATOM 2947 C C . ASP A 1 362 ? 19.754 -6.863 4.264 1.00 89.62 362 ASP A C 1
ATOM 2949 O O . ASP A 1 362 ? 20.141 -8.009 4.460 1.00 89.62 362 ASP A O 1
ATOM 2953 N N . LEU A 1 363 ? 18.702 -6.595 3.481 1.00 88.31 363 LEU A N 1
ATOM 2954 C CA . LEU A 1 363 ? 17.966 -7.612 2.727 1.00 88.31 363 LEU A CA 1
ATOM 2955 C C . LEU A 1 363 ? 18.829 -8.277 1.642 1.00 88.31 363 LEU A C 1
ATOM 2957 O O . LEU A 1 363 ? 18.661 -9.461 1.348 1.00 88.31 363 LEU A O 1
ATOM 2961 N N . LEU A 1 364 ? 19.716 -7.509 1.005 1.00 90.44 364 LEU A N 1
ATOM 2962 C CA . LEU A 1 364 ? 20.633 -8.004 -0.022 1.00 90.44 364 LEU A CA 1
ATOM 2963 C C . LEU A 1 364 ? 21.818 -8.764 0.595 1.00 90.44 364 LEU A C 1
ATOM 2965 O O . LEU A 1 364 ? 22.331 -9.691 -0.029 1.00 90.44 364 LEU A O 1
ATOM 2969 N N . ASN A 1 365 ? 22.234 -8.392 1.809 1.00 91.19 365 ASN A N 1
ATOM 2970 C CA . ASN A 1 365 ? 23.374 -8.972 2.504 1.00 91.19 365 ASN A CA 1
ATOM 2971 C C . ASN A 1 365 ? 23.078 -10.413 2.949 1.00 91.19 365 ASN A C 1
ATOM 2973 O O . ASN A 1 365 ? 22.274 -10.597 3.858 1.00 91.19 365 ASN A O 1
ATOM 2977 N N . PRO A 1 366 ? 23.778 -11.437 2.423 1.00 87.44 366 PRO A N 1
ATOM 2978 C CA . PRO A 1 366 ? 23.573 -12.822 2.846 1.00 87.44 366 PRO A CA 1
ATOM 2979 C C . PRO A 1 366 ? 23.793 -13.068 4.344 1.00 87.44 366 PRO A C 1
ATOM 2981 O O . PRO A 1 366 ? 23.254 -14.026 4.899 1.00 87.44 366 PRO A O 1
ATOM 2984 N N . ASP A 1 367 ? 24.589 -12.213 4.991 1.00 87.62 367 ASP A N 1
ATOM 2985 C CA . ASP A 1 367 ? 24.882 -12.298 6.420 1.00 87.62 367 ASP A CA 1
ATOM 2986 C C . ASP A 1 367 ? 23.956 -11.405 7.270 1.00 87.62 367 ASP A C 1
ATOM 2988 O O . ASP A 1 367 ? 24.024 -11.473 8.499 1.00 87.62 367 ASP A O 1
ATOM 2992 N N . GLY A 1 368 ? 23.109 -10.588 6.634 1.00 83.38 368 GLY A N 1
ATOM 2993 C CA . GLY A 1 368 ? 22.194 -9.651 7.283 1.00 83.38 368 GLY A CA 1
ATOM 2994 C C . GLY A 1 368 ? 21.045 -10.352 8.005 1.00 83.38 368 GLY A C 1
ATOM 2995 O O . GLY A 1 368 ? 20.575 -11.414 7.586 1.00 83.38 368 GLY A O 1
ATOM 2996 N N . GLU A 1 369 ? 20.576 -9.745 9.093 1.00 81.50 369 GLU A N 1
ATOM 2997 C CA . GLU A 1 369 ? 19.483 -10.287 9.912 1.00 81.50 369 GLU A CA 1
ATOM 2998 C C . GLU A 1 369 ? 18.180 -10.381 9.109 1.00 81.50 369 GLU A C 1
ATOM 3000 O O . GLU A 1 369 ? 17.496 -11.406 9.150 1.00 81.50 369 GLU A O 1
ATOM 3005 N N . GLU A 1 370 ? 17.874 -9.359 8.301 1.00 80.94 370 GLU A N 1
ATOM 3006 C CA . GLU A 1 370 ? 16.690 -9.352 7.434 1.00 80.94 370 GLU A CA 1
ATOM 3007 C C . GLU A 1 370 ? 16.744 -10.457 6.370 1.00 80.94 370 GLU A C 1
ATOM 3009 O O . GLU A 1 370 ? 15.736 -11.101 6.077 1.00 80.94 370 GLU A O 1
ATOM 3014 N N . HIS A 1 371 ? 17.926 -10.721 5.811 1.00 83.50 371 HIS A N 1
ATOM 3015 C CA . HIS A 1 371 ? 18.121 -11.780 4.825 1.00 83.50 371 HIS A CA 1
ATOM 3016 C C . HIS A 1 371 ? 17.976 -13.175 5.446 1.00 83.50 371 HIS A C 1
ATOM 3018 O O . HIS A 1 371 ? 17.260 -14.024 4.911 1.00 83.50 371 HIS A O 1
ATOM 3024 N N . LYS A 1 372 ? 18.628 -13.414 6.592 1.00 80.19 372 LYS A N 1
ATOM 3025 C CA . LYS A 1 372 ? 18.594 -14.700 7.308 1.00 80.19 372 LYS A CA 1
ATOM 3026 C C . LYS A 1 372 ? 17.197 -15.037 7.815 1.00 80.19 372 LYS A C 1
ATOM 3028 O O . LYS A 1 372 ? 16.717 -16.140 7.556 1.00 80.19 372 LYS A O 1
ATOM 3033 N N . THR A 1 373 ? 16.543 -14.085 8.484 1.00 69.69 373 THR A N 1
ATOM 3034 C CA . THR A 1 373 ? 15.183 -14.253 9.022 1.00 69.69 373 THR A CA 1
ATOM 3035 C C . THR A 1 373 ? 14.221 -14.623 7.904 1.00 69.69 373 THR A C 1
ATOM 3037 O O . THR A 1 373 ? 13.495 -15.612 7.984 1.00 69.69 373 THR A O 1
ATOM 3040 N N . ALA A 1 374 ? 14.287 -13.896 6.792 1.00 65.38 374 ALA A N 1
ATOM 3041 C CA . ALA A 1 374 ? 13.341 -14.106 5.720 1.00 65.38 374 ALA A CA 1
ATOM 3042 C C . ALA A 1 374 ? 13.607 -15.398 4.909 1.00 65.38 374 ALA A C 1
ATOM 3044 O O . ALA A 1 374 ? 12.665 -15.962 4.344 1.00 65.38 374 ALA A O 1
ATOM 3045 N N . ILE A 1 375 ? 14.851 -15.900 4.848 1.00 68.25 375 ILE A N 1
ATOM 3046 C CA . ILE A 1 375 ? 15.152 -17.229 4.282 1.00 68.25 375 ILE A CA 1
ATOM 3047 C C . ILE A 1 375 ? 14.706 -18.349 5.233 1.00 68.25 375 ILE A C 1
ATOM 3049 O O . ILE A 1 375 ? 14.174 -19.356 4.764 1.00 68.25 375 ILE A O 1
ATOM 3053 N N . ALA A 1 376 ? 14.861 -18.195 6.549 1.00 62.41 376 ALA A N 1
ATOM 3054 C CA . ALA A 1 376 ? 14.427 -19.200 7.524 1.00 62.41 376 ALA A CA 1
ATOM 3055 C C . ALA A 1 376 ? 12.897 -19.413 7.518 1.00 62.41 376 ALA A C 1
ATOM 3057 O O . ALA A 1 376 ? 12.423 -20.538 7.668 1.00 62.41 376 ALA A O 1
ATOM 3058 N N . GLU A 1 377 ? 12.119 -18.361 7.248 1.00 57.22 377 GLU A N 1
ATOM 3059 C CA . GLU A 1 377 ? 10.652 -18.409 7.122 1.00 57.22 377 GLU A CA 1
ATOM 3060 C C . GLU A 1 377 ? 10.149 -18.967 5.766 1.00 57.22 377 GLU A C 1
ATOM 3062 O O . GLU A 1 377 ? 8.944 -19.092 5.541 1.00 57.22 377 GLU A O 1
ATOM 3067 N N . SER A 1 378 ? 11.042 -19.308 4.827 1.00 49.97 378 SER A N 1
ATOM 3068 C CA . SER A 1 378 ? 10.710 -19.505 3.402 1.00 49.97 378 SER A CA 1
ATOM 3069 C C . SER A 1 378 ? 10.209 -20.899 2.984 1.00 49.97 378 SER A C 1
ATOM 3071 O O . SER A 1 378 ? 10.048 -21.154 1.789 1.00 49.97 378 SER A O 1
ATOM 3073 N N . SER A 1 379 ? 9.887 -21.792 3.925 1.00 50.59 379 SER A N 1
ATOM 3074 C CA . SER A 1 379 ? 9.565 -23.206 3.646 1.00 50.59 379 SER A CA 1
ATOM 3075 C C . SER A 1 379 ? 8.304 -23.458 2.796 1.00 50.59 379 SER A C 1
ATOM 3077 O O . SER A 1 379 ? 8.095 -24.587 2.353 1.00 50.59 379 SER A O 1
ATOM 3079 N N . LYS A 1 380 ? 7.487 -22.441 2.477 1.00 44.88 380 LYS A N 1
ATOM 3080 C CA . LYS A 1 380 ? 6.392 -22.534 1.488 1.00 44.88 380 LYS A CA 1
ATOM 3081 C C . LYS A 1 380 ? 6.222 -21.218 0.705 1.00 44.88 380 LYS A C 1
ATOM 3083 O O . LYS A 1 380 ? 5.777 -20.222 1.260 1.00 44.88 380 LYS A O 1
ATOM 3088 N N . LYS A 1 381 ? 6.542 -21.220 -0.602 1.00 48.31 381 LYS A N 1
ATOM 3089 C CA . LYS A 1 381 ? 6.183 -20.192 -1.621 1.00 48.31 381 LYS A CA 1
ATOM 3090 C C . LYS A 1 381 ? 6.281 -18.717 -1.159 1.00 48.31 381 LYS A C 1
ATOM 3092 O O . LYS A 1 381 ? 5.325 -17.953 -1.290 1.00 48.31 381 LYS A O 1
ATOM 3097 N N . SER A 1 382 ? 7.437 -18.293 -0.645 1.00 51.56 382 SER A N 1
ATOM 3098 C CA . SER A 1 382 ? 7.629 -16.924 -0.136 1.00 51.56 382 SER A CA 1
ATOM 3099 C C . SER A 1 382 ? 8.000 -15.893 -1.230 1.00 51.56 382 SER A C 1
ATOM 3101 O O . SER A 1 382 ? 8.774 -16.203 -2.138 1.00 51.56 382 SER A O 1
ATOM 3103 N N . PRO A 1 383 ? 7.519 -14.632 -1.140 1.00 64.75 383 PRO A N 1
ATOM 3104 C CA . PRO A 1 383 ? 7.875 -13.517 -2.030 1.00 64.75 383 PRO A CA 1
ATOM 3105 C C . PRO A 1 383 ? 9.308 -12.972 -1.848 1.00 64.75 383 PRO A C 1
ATOM 3107 O O . PRO A 1 383 ? 9.669 -11.999 -2.514 1.00 64.75 383 PRO A O 1
ATOM 3110 N N . LEU A 1 384 ? 10.127 -13.534 -0.950 1.00 72.50 384 LEU A N 1
ATOM 3111 C CA . LEU A 1 384 ? 11.428 -12.960 -0.593 1.00 72.50 384 LEU A CA 1
ATOM 3112 C C . LEU A 1 384 ? 12.522 -13.110 -1.660 1.00 72.50 384 LEU A C 1
ATOM 3114 O O . LEU A 1 384 ? 13.098 -12.078 -2.005 1.00 72.50 384 LEU A O 1
ATOM 3118 N N . PRO A 1 385 ? 12.832 -14.296 -2.224 1.00 79.00 385 PRO A N 1
ATOM 3119 C CA . PRO A 1 385 ? 13.864 -14.371 -3.261 1.00 79.00 385 PRO A CA 1
ATOM 3120 C C . PRO A 1 385 ? 13.542 -13.457 -4.450 1.00 79.00 385 PRO A C 1
ATOM 3122 O O . PRO A 1 385 ? 14.419 -12.799 -5.003 1.00 79.00 385 PRO A O 1
ATOM 3125 N N . ARG A 1 386 ? 12.245 -13.301 -4.755 1.00 84.00 386 ARG A N 1
ATOM 3126 C CA . ARG A 1 386 ? 11.732 -12.313 -5.710 1.00 84.00 386 ARG A CA 1
ATOM 3127 C C . ARG A 1 386 ? 12.053 -10.871 -5.300 1.00 84.00 386 ARG A C 1
ATOM 3129 O O . ARG A 1 386 ? 12.421 -10.082 -6.164 1.00 84.00 386 ARG A O 1
ATOM 3136 N N . LYS A 1 387 ? 11.929 -10.509 -4.016 1.00 86.69 387 LYS A N 1
ATOM 3137 C CA . LYS A 1 387 ? 12.346 -9.190 -3.501 1.00 86.69 387 LYS A CA 1
ATOM 3138 C C . LYS A 1 387 ? 13.860 -8.992 -3.594 1.00 86.69 387 LYS A C 1
ATOM 3140 O O . LYS A 1 387 ? 14.266 -7.921 -4.017 1.00 86.69 387 LYS A O 1
ATOM 3145 N N . VAL A 1 388 ? 14.679 -9.990 -3.253 1.00 89.75 388 VAL A N 1
ATOM 3146 C CA . VAL A 1 388 ? 16.150 -9.904 -3.368 1.00 89.75 388 VAL A CA 1
ATOM 3147 C C . VAL A 1 388 ? 16.566 -9.699 -4.824 1.00 89.75 388 VAL A C 1
ATOM 3149 O O . VAL A 1 388 ? 17.314 -8.768 -5.111 1.00 89.75 388 VAL A O 1
ATOM 3152 N N . LEU A 1 389 ? 16.009 -10.489 -5.750 1.00 91.00 389 LEU A N 1
ATOM 3153 C CA . LEU A 1 389 ? 16.254 -10.351 -7.191 1.00 91.00 389 LEU A CA 1
ATOM 3154 C C . LEU A 1 389 ? 15.818 -8.970 -7.707 1.00 91.00 389 LEU A C 1
ATOM 3156 O O . LEU A 1 389 ? 16.558 -8.306 -8.427 1.00 91.00 389 LEU A O 1
ATOM 3160 N N . LYS A 1 390 ? 14.656 -8.474 -7.264 1.00 91.81 390 LYS A N 1
ATOM 3161 C CA . LYS A 1 390 ? 14.216 -7.103 -7.563 1.00 91.81 390 LYS A CA 1
ATOM 3162 C C . LYS A 1 390 ? 15.220 -6.056 -7.074 1.00 91.81 390 LYS A C 1
ATOM 3164 O O . LYS A 1 390 ? 15.542 -5.128 -7.812 1.00 91.81 390 LYS A O 1
ATOM 3169 N N . THR A 1 391 ? 15.678 -6.193 -5.829 1.00 92.31 391 THR A N 1
ATOM 3170 C CA . THR A 1 391 ? 16.593 -5.249 -5.182 1.00 92.31 391 THR A CA 1
ATOM 3171 C C . THR A 1 391 ? 17.940 -5.228 -5.873 1.00 92.31 391 THR A C 1
ATOM 3173 O O . THR A 1 391 ? 18.381 -4.144 -6.231 1.00 92.31 391 THR A O 1
ATOM 3176 N N . VAL A 1 392 ? 18.569 -6.384 -6.115 1.00 93.25 392 VAL A N 1
ATOM 3177 C CA . VAL A 1 392 ? 19.886 -6.417 -6.767 1.00 93.25 392 VAL A CA 1
ATOM 3178 C C . VAL A 1 392 ? 19.826 -5.802 -8.160 1.00 93.25 392 VAL A C 1
ATOM 3180 O O . VAL A 1 392 ? 20.660 -4.956 -8.465 1.00 93.25 392 VAL A O 1
ATOM 3183 N N . PHE A 1 393 ? 18.810 -6.140 -8.964 1.00 94.31 393 PHE A N 1
ATOM 3184 C CA . PHE A 1 393 ? 18.641 -5.555 -10.291 1.00 94.31 393 PHE A CA 1
ATOM 3185 C C . PHE A 1 393 ? 18.530 -4.037 -10.196 1.00 94.31 393 PHE A C 1
ATOM 3187 O O . PHE A 1 393 ? 19.327 -3.316 -10.788 1.00 94.31 393 PHE A O 1
ATOM 3194 N N . LEU A 1 394 ? 17.560 -3.545 -9.420 1.00 94.50 394 LEU A N 1
ATOM 3195 C CA . LEU A 1 394 ? 17.246 -2.124 -9.407 1.00 94.50 394 LEU A CA 1
ATOM 3196 C C . LEU A 1 394 ? 18.362 -1.300 -8.756 1.00 94.50 394 LEU A C 1
ATOM 3198 O O . LEU A 1 394 ? 18.681 -0.225 -9.245 1.00 94.50 394 LEU A O 1
ATOM 3202 N N . TYR A 1 395 ? 18.982 -1.794 -7.684 1.00 95.19 395 TYR A N 1
ATOM 3203 C CA . TYR A 1 395 ? 20.054 -1.069 -7.003 1.00 95.19 395 TYR A CA 1
ATOM 3204 C C . TYR A 1 395 ? 21.325 -1.035 -7.846 1.00 95.19 395 TYR A C 1
ATOM 3206 O O . TYR A 1 395 ? 21.927 0.027 -7.948 1.00 95.19 395 TYR A O 1
ATOM 3214 N N . CYS A 1 396 ? 21.709 -2.137 -8.497 1.00 93.00 396 CYS A N 1
ATOM 3215 C CA . CYS A 1 396 ? 22.862 -2.116 -9.402 1.00 93.00 396 CYS A CA 1
ATOM 3216 C C . CYS A 1 396 ? 22.600 -1.195 -10.597 1.00 93.00 396 CYS A C 1
ATOM 3218 O O . CYS A 1 396 ? 23.447 -0.378 -10.936 1.00 93.00 396 CYS A O 1
ATOM 3220 N N . PHE A 1 397 ? 21.404 -1.258 -11.189 1.00 94.44 397 PHE A N 1
ATOM 3221 C CA . PHE A 1 397 ? 21.064 -0.419 -12.338 1.00 94.44 397 PHE A CA 1
ATOM 3222 C C . PHE A 1 397 ? 21.072 1.078 -11.993 1.00 94.44 397 PHE A C 1
ATOM 3224 O O . PHE A 1 397 ? 21.551 1.902 -12.772 1.00 94.44 397 PHE A O 1
ATOM 3231 N N . ILE A 1 398 ? 20.549 1.440 -10.817 1.00 93.88 398 ILE A N 1
ATOM 3232 C CA . ILE A 1 398 ? 20.410 2.839 -10.399 1.00 93.88 398 ILE A CA 1
ATOM 3233 C C . ILE A 1 398 ? 21.687 3.402 -9.765 1.00 93.88 398 ILE A C 1
ATOM 3235 O O . ILE A 1 398 ? 21.990 4.567 -10.001 1.00 93.88 398 ILE A O 1
ATOM 3239 N N . PHE A 1 399 ? 22.428 2.627 -8.968 1.00 92.00 399 PHE A N 1
ATOM 3240 C CA . PHE A 1 399 ? 23.518 3.160 -8.140 1.00 92.00 399 PHE A CA 1
ATOM 3241 C C . PHE A 1 399 ? 24.930 2.829 -8.626 1.00 92.00 399 PHE A C 1
ATOM 3243 O O . PHE A 1 399 ? 25.864 3.527 -8.227 1.00 92.00 399 PHE A O 1
ATOM 3250 N N . GLU A 1 400 ? 25.121 1.822 -9.483 1.00 87.94 400 GLU A N 1
ATOM 3251 C CA . GLU A 1 400 ? 26.462 1.537 -10.004 1.00 87.94 400 GLU A CA 1
ATOM 3252 C C . GLU A 1 400 ? 26.977 2.728 -10.823 1.00 87.94 400 GLU A C 1
ATOM 3254 O O . GLU A 1 400 ? 26.260 3.276 -11.661 1.00 87.94 400 GLU A O 1
ATOM 3259 N N . SER A 1 401 ? 28.202 3.168 -10.555 1.00 83.06 401 SER A N 1
ATOM 3260 C CA . SER A 1 401 ? 28.792 4.362 -11.166 1.00 83.06 401 SER A CA 1
ATOM 3261 C C . SER A 1 401 ? 30.301 4.216 -11.359 1.00 83.06 401 SER A C 1
ATOM 3263 O O . SER A 1 401 ? 30.945 3.317 -10.805 1.00 83.06 401 SER A O 1
ATOM 3265 N N . ASN A 1 402 ? 30.862 5.139 -12.139 1.00 72.56 402 ASN A N 1
ATOM 3266 C CA . ASN A 1 402 ? 32.300 5.367 -12.174 1.00 72.56 402 ASN A CA 1
ATOM 3267 C C . ASN A 1 402 ? 32.724 6.159 -10.920 1.00 72.56 402 ASN A C 1
ATOM 3269 O O . ASN A 1 402 ? 31.897 6.687 -10.181 1.00 72.56 402 ASN A O 1
ATOM 3273 N N . GLU A 1 403 ? 34.024 6.252 -10.644 1.00 66.25 403 GLU A N 1
ATOM 3274 C CA . GLU A 1 403 ? 34.509 6.915 -9.420 1.00 66.25 403 GLU A CA 1
ATOM 3275 C C . GLU A 1 403 ? 34.344 8.451 -9.438 1.00 66.25 403 GLU A C 1
ATOM 3277 O O . GLU A 1 403 ? 34.461 9.088 -8.391 1.00 66.25 403 GLU A O 1
ATOM 3282 N N . SER A 1 404 ? 34.033 9.062 -10.593 1.00 63.12 404 SER A N 1
ATOM 3283 C CA . SER A 1 404 ? 33.923 10.520 -10.747 1.00 63.12 404 SER A CA 1
ATOM 3284 C C . SER A 1 404 ? 32.515 10.995 -11.147 1.00 63.12 404 SER A C 1
ATOM 3286 O O . SER A 1 404 ? 31.872 10.425 -12.025 1.00 63.12 404 SER A O 1
ATOM 3288 N N . MET A 1 405 ? 32.056 12.101 -10.545 1.00 58.22 405 MET A N 1
ATOM 3289 C CA . MET A 1 405 ? 30.699 12.653 -10.721 1.00 58.22 405 MET A CA 1
ATOM 3290 C C . MET A 1 405 ? 30.326 13.025 -12.163 1.00 58.22 405 MET A C 1
ATOM 3292 O O . MET A 1 405 ? 29.183 12.827 -12.562 1.00 58.22 405 MET A O 1
ATOM 3296 N N . GLY A 1 406 ? 31.260 13.578 -12.947 1.00 59.81 406 GLY A N 1
ATOM 3297 C CA . GLY A 1 406 ? 30.994 13.973 -14.338 1.00 59.81 406 GLY A CA 1
ATOM 3298 C C . GLY A 1 406 ? 30.751 12.772 -15.254 1.00 59.81 406 GLY A C 1
ATOM 3299 O O . GLY A 1 406 ? 29.909 12.830 -16.143 1.00 59.81 406 GLY A O 1
ATOM 3300 N N . SER A 1 407 ? 31.418 11.650 -14.970 1.00 65.31 407 SER A N 1
ATOM 3301 C CA . SER A 1 407 ? 31.274 10.404 -15.727 1.00 65.31 407 SER A CA 1
ATOM 3302 C C . SER A 1 407 ? 30.024 9.587 -15.369 1.00 65.31 407 SER A C 1
ATOM 3304 O O . SER A 1 407 ? 29.711 8.629 -16.072 1.00 65.31 407 SER A O 1
ATOM 3306 N N . ASP A 1 408 ? 29.293 9.941 -14.303 1.00 74.25 408 ASP A N 1
ATOM 3307 C CA . ASP A 1 408 ? 28.100 9.191 -13.871 1.00 74.25 408 ASP A CA 1
ATOM 3308 C C . ASP A 1 408 ? 26.932 9.340 -14.855 1.00 74.25 408 ASP A C 1
ATOM 3310 O O . ASP A 1 408 ? 26.198 8.377 -15.086 1.00 74.25 408 ASP A O 1
ATOM 3314 N N . LEU A 1 409 ? 26.786 10.516 -15.478 1.00 80.81 409 LEU A N 1
ATOM 3315 C CA . LEU A 1 409 ? 25.747 10.778 -16.483 1.00 80.81 409 LEU A CA 1
ATOM 3316 C C . LEU A 1 409 ? 25.989 10.028 -17.800 1.00 80.81 409 LEU A C 1
ATOM 3318 O O . LEU A 1 409 ? 25.038 9.742 -18.527 1.00 80.81 409 LEU A O 1
ATOM 3322 N N . GLU A 1 410 ? 27.243 9.690 -18.090 1.00 82.69 410 GLU A N 1
ATOM 3323 C CA . GLU A 1 410 ? 27.648 8.935 -19.281 1.00 82.69 410 GLU A CA 1
ATOM 3324 C C . GLU A 1 410 ? 27.725 7.427 -19.015 1.00 82.69 410 GLU A C 1
ATOM 3326 O O . GLU A 1 410 ? 27.757 6.628 -19.949 1.00 82.69 410 GLU A O 1
ATOM 3331 N N . TYR A 1 411 ? 27.703 7.015 -17.743 1.00 86.81 411 TYR A N 1
ATOM 3332 C CA . TYR A 1 411 ? 27.763 5.611 -17.364 1.00 86.81 411 TYR A CA 1
ATOM 3333 C C . TYR A 1 411 ? 26.602 4.818 -17.977 1.00 86.81 411 TYR A C 1
ATOM 3335 O O . TYR A 1 411 ? 25.431 5.213 -17.864 1.00 86.81 411 TYR A O 1
ATOM 3343 N N . ASN A 1 412 ? 26.929 3.675 -18.583 1.00 88.69 412 ASN A N 1
ATOM 3344 C CA . ASN A 1 412 ? 25.967 2.751 -19.168 1.00 88.69 412 ASN A CA 1
ATOM 3345 C C . ASN A 1 412 ? 25.637 1.601 -18.191 1.00 88.69 412 ASN A C 1
ATOM 3347 O O . ASN A 1 412 ? 26.381 0.619 -18.125 1.00 88.69 412 ASN A O 1
ATOM 3351 N N . PRO A 1 413 ? 24.510 1.663 -17.456 1.00 91.62 413 PRO A N 1
ATOM 3352 C CA . PRO A 1 413 ? 24.135 0.605 -16.518 1.00 91.62 413 PRO A CA 1
ATOM 3353 C C . PRO A 1 413 ? 23.737 -0.710 -17.194 1.00 91.62 413 PRO A C 1
ATOM 3355 O O . PRO A 1 413 ? 23.782 -1.758 -16.547 1.00 91.62 413 PRO A O 1
ATOM 3358 N N . ILE A 1 414 ? 23.356 -0.677 -18.476 1.00 91.81 414 ILE A N 1
ATOM 3359 C CA . ILE A 1 414 ? 22.927 -1.870 -19.214 1.00 91.81 414 ILE A CA 1
ATOM 3360 C C . ILE A 1 414 ? 24.109 -2.821 -19.391 1.00 91.81 414 ILE A C 1
ATOM 3362 O O . ILE A 1 414 ? 23.984 -4.008 -19.113 1.00 91.81 414 ILE A O 1
ATOM 3366 N N . GLU A 1 415 ? 25.276 -2.303 -19.771 1.00 90.44 415 GLU A N 1
ATOM 3367 C CA . GLU A 1 415 ? 26.460 -3.131 -20.009 1.00 90.44 415 GLU A CA 1
ATOM 3368 C C . GLU A 1 415 ? 26.904 -3.874 -18.741 1.00 90.44 415 GLU A C 1
ATOM 3370 O O . GLU A 1 415 ? 27.148 -5.081 -18.766 1.00 90.44 415 GLU A O 1
ATOM 3375 N N . PHE A 1 416 ? 26.948 -3.183 -17.600 1.00 88.69 416 PHE A N 1
ATOM 3376 C CA . PHE A 1 416 ? 27.273 -3.814 -16.321 1.00 88.69 416 PHE A CA 1
ATOM 3377 C C . PHE A 1 416 ? 26.240 -4.873 -15.924 1.00 88.69 416 PHE A C 1
ATOM 3379 O O . PHE A 1 416 ? 26.599 -5.968 -15.474 1.00 88.69 416 PHE A O 1
ATOM 3386 N N . LEU A 1 417 ? 24.955 -4.575 -16.126 1.00 91.38 417 LEU A N 1
ATOM 3387 C CA . LEU A 1 417 ? 23.877 -5.515 -15.865 1.00 91.38 417 LEU A CA 1
ATOM 3388 C C . LEU A 1 417 ? 24.037 -6.792 -16.711 1.00 91.38 417 LEU A C 1
ATOM 3390 O O . LEU A 1 417 ? 23.998 -7.892 -16.156 1.00 91.38 417 LEU A O 1
ATOM 3394 N N . GLU A 1 418 ? 24.248 -6.665 -18.020 1.00 90.94 418 GLU A N 1
ATOM 3395 C CA . GLU A 1 418 ? 24.325 -7.801 -18.947 1.00 90.94 418 GLU A CA 1
ATOM 3396 C C . GLU A 1 418 ? 25.615 -8.605 -18.820 1.00 90.94 418 GLU A C 1
ATOM 3398 O O . GLU A 1 418 ? 25.573 -9.830 -18.909 1.00 90.94 418 GLU A O 1
ATOM 3403 N N . ASN A 1 419 ? 26.741 -7.947 -18.546 1.00 90.00 419 ASN A N 1
ATOM 3404 C CA . ASN A 1 419 ? 28.043 -8.611 -18.518 1.00 90.00 419 ASN A CA 1
ATOM 3405 C C . ASN A 1 419 ? 28.422 -9.151 -17.133 1.00 90.00 419 ASN A C 1
ATOM 3407 O O . ASN A 1 419 ? 29.233 -10.074 -17.040 1.00 90.00 419 ASN A O 1
ATOM 3411 N N . LYS A 1 420 ? 27.888 -8.583 -16.041 1.00 88.06 420 LYS A N 1
ATOM 3412 C CA . LYS A 1 420 ? 28.288 -8.950 -14.666 1.00 88.06 420 LYS A CA 1
ATOM 3413 C C . LYS A 1 420 ? 27.147 -9.524 -13.836 1.00 88.06 420 LYS A C 1
ATOM 3415 O O . LYS A 1 420 ? 27.339 -10.531 -13.148 1.00 88.06 420 LYS A O 1
ATOM 3420 N N . ILE A 1 421 ? 25.965 -8.911 -13.892 1.00 91.88 421 ILE A N 1
ATOM 3421 C CA . ILE A 1 421 ? 24.853 -9.277 -13.007 1.00 91.88 421 ILE A CA 1
ATOM 3422 C C . ILE A 1 421 ? 24.064 -10.465 -13.566 1.00 91.88 421 ILE A C 1
ATOM 3424 O O . ILE A 1 421 ? 23.982 -11.512 -12.920 1.00 91.88 421 ILE A O 1
ATOM 3428 N N . LEU A 1 422 ? 23.494 -10.333 -14.767 1.00 92.19 422 LEU A N 1
ATOM 3429 C CA . LEU A 1 422 ? 22.606 -11.344 -15.349 1.00 92.19 422 LEU A CA 1
ATOM 3430 C C . LEU A 1 422 ? 23.261 -12.716 -15.549 1.00 92.19 422 LEU A C 1
ATOM 3432 O O . LEU A 1 422 ? 22.603 -13.695 -15.201 1.00 92.19 422 LEU A O 1
ATOM 3436 N N . PRO A 1 423 ? 24.517 -12.849 -16.021 1.00 93.44 423 PRO A N 1
ATOM 3437 C CA . PRO A 1 423 ? 25.133 -14.161 -16.218 1.00 93.44 423 PRO A CA 1
ATOM 3438 C C . PRO A 1 423 ? 25.209 -14.955 -14.909 1.00 93.44 423 PRO A C 1
ATOM 3440 O O . PRO A 1 423 ? 24.868 -16.136 -14.865 1.00 93.44 423 PRO A O 1
ATOM 3443 N N . THR A 1 424 ? 25.555 -14.279 -13.810 1.00 93.19 424 THR A N 1
ATOM 3444 C CA . THR A 1 424 ? 25.616 -14.883 -12.473 1.00 93.19 424 THR A CA 1
ATOM 3445 C C . THR A 1 424 ? 24.225 -15.270 -11.959 1.00 93.19 424 THR A C 1
ATOM 3447 O O . THR A 1 424 ? 24.054 -16.331 -11.362 1.00 93.19 424 THR A O 1
ATOM 3450 N N . LEU A 1 425 ? 23.211 -14.430 -12.197 1.00 92.62 425 LEU A N 1
ATOM 3451 C CA . LEU A 1 425 ? 21.836 -14.680 -11.746 1.00 92.62 425 LEU A CA 1
ATOM 3452 C C . LEU A 1 425 ? 21.084 -15.729 -12.582 1.00 92.62 425 LEU A C 1
ATOM 3454 O O . LEU A 1 425 ? 20.166 -16.367 -12.065 1.00 92.62 425 LEU A O 1
ATOM 3458 N N . LYS A 1 426 ? 21.464 -15.908 -13.851 1.00 92.06 426 LYS A N 1
ATOM 3459 C CA . LYS A 1 426 ? 20.981 -16.983 -14.734 1.00 92.06 426 LYS A CA 1
ATOM 3460 C C . LYS A 1 426 ? 21.608 -18.335 -14.390 1.00 92.06 426 LYS A C 1
ATOM 3462 O O . LYS A 1 426 ? 20.989 -19.367 -14.624 1.00 92.06 426 LYS A O 1
ATOM 3467 N N . GLY A 1 427 ? 22.821 -18.331 -13.834 1.00 87.81 427 GLY A N 1
ATOM 3468 C CA . GLY A 1 427 ? 23.517 -19.540 -13.401 1.00 87.81 427 GLY A CA 1
ATOM 3469 C C . GLY A 1 427 ? 22.857 -20.244 -12.208 1.00 87.81 427 GLY A C 1
ATOM 3470 O O . GLY A 1 427 ? 22.055 -19.673 -11.469 1.00 87.81 427 GLY A O 1
ATOM 3471 N N . ASN A 1 428 ? 23.246 -21.499 -11.978 1.00 88.06 428 ASN A N 1
ATOM 3472 C CA . ASN A 1 428 ? 22.697 -22.341 -10.905 1.00 88.06 428 ASN A CA 1
ATOM 3473 C C . ASN A 1 428 ? 23.497 -22.280 -9.585 1.00 88.06 428 ASN A C 1
ATOM 3475 O O . ASN A 1 428 ? 23.131 -22.945 -8.620 1.00 88.06 428 ASN A O 1
ATOM 3479 N N . ASP A 1 429 ? 24.576 -21.490 -9.518 1.00 91.19 429 ASP A N 1
ATOM 3480 C CA . ASP A 1 429 ? 25.429 -21.377 -8.327 1.00 91.19 429 ASP A CA 1
ATOM 3481 C C . ASP A 1 429 ? 24.966 -20.247 -7.389 1.00 91.19 429 ASP A C 1
ATOM 3483 O O . ASP A 1 429 ? 25.295 -19.070 -7.560 1.00 91.19 429 ASP A O 1
ATOM 3487 N N . ASP A 1 430 ? 24.219 -20.611 -6.347 1.00 88.50 430 ASP A N 1
ATOM 3488 C CA . ASP A 1 430 ? 23.756 -19.662 -5.333 1.00 88.50 430 ASP A CA 1
ATOM 3489 C C . ASP A 1 430 ? 24.890 -19.087 -4.457 1.00 88.50 430 ASP A C 1
ATOM 3491 O O . ASP A 1 430 ? 24.726 -18.000 -3.893 1.00 88.50 430 ASP A O 1
ATOM 3495 N N . GLN A 1 431 ? 26.054 -19.741 -4.354 1.00 90.38 431 GLN A N 1
ATOM 3496 C CA . GLN A 1 431 ? 27.215 -19.177 -3.651 1.00 90.38 431 GLN A CA 1
ATOM 3497 C C . GLN A 1 431 ? 27.866 -18.062 -4.469 1.00 90.38 431 GLN A C 1
ATOM 3499 O O . GLN A 1 431 ? 28.204 -17.013 -3.910 1.00 90.38 431 GLN A O 1
ATOM 3504 N N . ALA A 1 432 ? 27.976 -18.231 -5.789 1.00 92.88 432 ALA A N 1
ATOM 3505 C CA . ALA A 1 432 ? 28.408 -17.159 -6.684 1.00 92.88 432 ALA A CA 1
ATOM 3506 C C . ALA A 1 432 ? 27.471 -15.941 -6.595 1.00 92.88 432 ALA A C 1
ATOM 3508 O O . ALA A 1 432 ? 27.945 -14.810 -6.470 1.00 92.88 432 ALA A O 1
ATOM 3509 N N . LYS A 1 433 ? 26.149 -16.160 -6.538 1.00 94.06 433 LYS A N 1
ATOM 3510 C CA . LYS A 1 433 ? 25.155 -15.082 -6.354 1.00 94.06 433 LYS A CA 1
ATOM 3511 C C . LYS A 1 433 ? 25.315 -14.364 -5.012 1.00 94.06 433 LYS A C 1
ATOM 3513 O O . LYS A 1 433 ? 25.306 -13.138 -4.966 1.00 94.06 433 LYS A O 1
ATOM 3518 N N . LYS A 1 434 ? 25.541 -15.097 -3.917 1.00 92.00 434 LYS A N 1
ATOM 3519 C CA . LYS A 1 434 ? 25.819 -14.491 -2.600 1.00 92.00 434 LYS A CA 1
ATOM 3520 C C . LYS A 1 434 ? 27.090 -13.637 -2.613 1.00 92.00 434 LYS A C 1
ATOM 3522 O O . LYS A 1 434 ? 27.094 -12.556 -2.028 1.00 92.00 434 LYS A O 1
ATOM 3527 N N . ARG A 1 435 ? 28.156 -14.086 -3.288 1.00 94.00 435 ARG A N 1
ATOM 3528 C CA . ARG A 1 435 ? 29.388 -13.291 -3.463 1.00 94.00 435 ARG A CA 1
ATOM 3529 C C . ARG A 1 435 ? 29.128 -12.028 -4.278 1.00 94.00 435 ARG A C 1
ATOM 3531 O O . ARG A 1 435 ? 29.582 -10.961 -3.877 1.00 94.00 435 ARG A O 1
ATOM 3538 N N . LEU A 1 436 ? 28.355 -12.134 -5.361 1.00 94.06 436 LEU A N 1
ATOM 3539 C CA . LEU A 1 436 ? 27.933 -10.982 -6.157 1.00 94.06 436 LEU A CA 1
ATOM 3540 C C . LEU A 1 436 ? 27.230 -9.936 -5.284 1.00 94.06 436 LEU A C 1
ATOM 3542 O O . LEU A 1 436 ? 27.608 -8.771 -5.312 1.00 94.06 436 LEU A O 1
ATOM 3546 N N . PHE A 1 437 ? 26.271 -10.354 -4.454 1.00 94.31 437 PHE A N 1
ATOM 3547 C CA . PHE A 1 437 ? 25.527 -9.444 -3.577 1.00 94.31 437 PHE A CA 1
ATOM 3548 C C . PHE A 1 437 ? 26.438 -8.704 -2.593 1.00 94.31 437 PHE A C 1
ATOM 3550 O O . PHE A 1 437 ? 26.321 -7.488 -2.457 1.00 94.31 437 PHE A O 1
ATOM 3557 N N . LYS A 1 438 ? 27.387 -9.410 -1.963 1.00 93.75 438 LYS A N 1
ATOM 3558 C CA . LYS A 1 438 ? 28.381 -8.788 -1.070 1.00 93.75 438 LYS A CA 1
ATOM 3559 C C . LYS A 1 438 ? 29.259 -7.775 -1.809 1.00 93.75 438 LYS A C 1
ATOM 3561 O O . LYS A 1 438 ? 29.495 -6.687 -1.290 1.00 93.75 438 LYS A O 1
ATOM 3566 N N . ASN A 1 439 ? 29.691 -8.100 -3.028 1.00 92.44 439 ASN A N 1
ATOM 3567 C CA . ASN A 1 439 ? 30.499 -7.196 -3.847 1.00 92.44 439 ASN A CA 1
ATOM 3568 C C . ASN A 1 439 ? 29.727 -5.925 -4.228 1.00 92.44 439 ASN A C 1
ATOM 3570 O O . ASN A 1 439 ? 30.280 -4.836 -4.115 1.00 92.44 439 ASN A O 1
ATOM 3574 N N . CYS A 1 440 ? 28.450 -6.042 -4.607 1.00 92.44 440 CYS A N 1
ATOM 3575 C CA . CYS A 1 440 ? 27.597 -4.884 -4.889 1.00 92.44 440 CYS A CA 1
ATOM 3576 C C . CYS A 1 440 ? 27.451 -3.973 -3.662 1.00 92.44 440 CYS A C 1
ATOM 3578 O O . CYS A 1 440 ? 27.580 -2.760 -3.781 1.00 92.44 440 CYS A O 1
ATOM 3580 N N . ILE A 1 441 ? 27.231 -4.546 -2.472 1.00 93.19 441 ILE A N 1
ATOM 3581 C CA . ILE A 1 441 ? 27.111 -3.770 -1.227 1.00 93.19 441 ILE A CA 1
ATOM 3582 C C . ILE A 1 441 ? 28.399 -2.991 -0.953 1.00 93.19 441 ILE A C 1
ATOM 3584 O O . ILE A 1 441 ? 28.344 -1.778 -0.761 1.00 93.19 441 ILE A O 1
ATOM 3588 N N . LYS A 1 442 ? 29.555 -3.665 -1.013 1.00 92.81 442 LYS A N 1
ATOM 3589 C CA . LYS A 1 442 ? 30.862 -3.023 -0.827 1.00 92.81 442 LYS A CA 1
ATOM 3590 C C . LYS A 1 442 ? 31.077 -1.891 -1.836 1.00 92.81 442 LYS A C 1
ATOM 3592 O O . LYS A 1 442 ? 31.511 -0.803 -1.472 1.00 92.81 442 LYS A O 1
ATOM 3597 N N . ARG A 1 443 ? 30.712 -2.121 -3.099 1.00 90.88 443 ARG A N 1
ATOM 3598 C CA . ARG A 1 443 ? 30.819 -1.114 -4.156 1.00 90.88 443 ARG A CA 1
ATOM 3599 C C . ARG A 1 443 ? 29.942 0.111 -3.877 1.00 90.88 443 ARG A C 1
ATOM 3601 O O . ARG A 1 443 ? 30.395 1.235 -4.062 1.00 90.88 443 ARG A O 1
ATOM 3608 N N . PHE A 1 444 ? 28.723 -0.067 -3.366 1.00 93.06 444 PHE A N 1
ATOM 3609 C CA . PHE A 1 444 ? 27.860 1.059 -2.981 1.00 93.06 444 PHE A CA 1
ATOM 3610 C C . PHE A 1 444 ? 28.417 1.876 -1.805 1.00 93.06 444 PHE A C 1
ATOM 3612 O O . PHE A 1 444 ? 28.179 3.086 -1.730 1.00 93.06 444 PHE A O 1
ATOM 3619 N N . GLU A 1 445 ? 29.155 1.240 -0.894 1.00 91.56 445 GLU A N 1
ATOM 3620 C CA . GLU A 1 445 ? 29.878 1.932 0.177 1.00 91.56 445 GLU A CA 1
ATOM 3621 C C . GLU A 1 445 ? 31.052 2.747 -0.385 1.00 91.56 445 GLU A C 1
ATOM 3623 O O . GLU A 1 445 ? 31.162 3.935 -0.080 1.00 91.56 445 GLU A O 1
ATOM 3628 N N . GLU A 1 446 ? 31.865 2.151 -1.266 1.00 91.38 446 GLU A N 1
ATOM 3629 C CA . GLU A 1 446 ? 32.983 2.818 -1.958 1.00 91.38 446 GLU A CA 1
ATOM 3630 C C . GLU A 1 446 ? 32.509 4.042 -2.764 1.00 91.38 446 GLU A C 1
ATOM 3632 O O . GLU A 1 446 ? 33.110 5.113 -2.693 1.00 91.38 446 GLU A O 1
ATOM 3637 N N . LEU A 1 447 ? 31.373 3.918 -3.460 1.00 89.94 447 LEU A N 1
ATOM 3638 C CA . LEU A 1 447 ? 30.745 4.989 -4.246 1.00 89.94 447 LEU A CA 1
ATOM 3639 C C . LEU A 1 447 ? 29.993 6.028 -3.394 1.00 89.94 447 LEU A C 1
ATOM 3641 O O . LEU A 1 447 ? 29.399 6.963 -3.941 1.00 89.94 447 LEU A O 1
ATOM 3645 N N . LYS A 1 448 ? 29.974 5.867 -2.063 1.00 91.69 448 LYS A N 1
ATOM 3646 C CA . LYS A 1 448 ? 29.303 6.764 -1.108 1.00 91.69 448 LYS A CA 1
ATOM 3647 C C . LYS A 1 448 ? 27.840 7.046 -1.465 1.00 91.69 448 LYS A C 1
ATOM 3649 O O . LYS A 1 448 ? 27.341 8.163 -1.303 1.00 91.69 448 LYS A O 1
ATOM 3654 N N . ILE A 1 449 ? 27.107 6.025 -1.913 1.00 92.56 449 ILE A N 1
ATOM 3655 C CA . ILE A 1 449 ? 25.724 6.166 -2.404 1.00 92.56 449 ILE A CA 1
ATOM 3656 C C . ILE A 1 449 ? 24.795 6.813 -1.367 1.00 92.56 449 ILE A C 1
ATOM 3658 O O . ILE A 1 449 ? 23.935 7.624 -1.715 1.00 92.56 449 ILE A O 1
ATOM 3662 N N . LYS A 1 450 ? 25.007 6.541 -0.076 1.00 92.94 450 LYS A N 1
ATOM 3663 C CA . LYS A 1 450 ? 24.247 7.162 1.020 1.00 92.94 450 LYS A CA 1
ATOM 3664 C C . LYS A 1 450 ? 24.379 8.690 1.046 1.00 92.94 450 LYS A C 1
ATOM 3666 O O . LYS A 1 450 ? 23.400 9.391 1.300 1.00 92.94 450 LYS A O 1
ATOM 3671 N N . GLU A 1 451 ? 25.562 9.222 0.743 1.00 92.00 451 GLU A N 1
ATOM 3672 C CA . GLU A 1 451 ? 25.778 10.667 0.627 1.00 92.00 451 GLU A CA 1
ATOM 3673 C C . GLU A 1 451 ? 25.042 11.236 -0.594 1.00 92.00 451 GLU A C 1
ATOM 3675 O O . GLU A 1 451 ? 24.360 12.258 -0.469 1.00 92.00 451 GLU A O 1
ATOM 3680 N N . LYS A 1 452 ? 25.099 10.544 -1.746 1.00 92.12 452 LYS A N 1
ATOM 3681 C CA . LYS A 1 452 ? 24.365 10.922 -2.972 1.00 92.12 452 LYS A CA 1
ATOM 3682 C C . LYS A 1 452 ? 22.848 10.993 -2.717 1.00 92.12 452 LYS A C 1
ATOM 3684 O O . LYS A 1 452 ? 22.189 11.977 -3.071 1.00 92.12 452 LYS A O 1
ATOM 3689 N N . ILE A 1 453 ? 22.297 9.993 -2.019 1.00 94.75 453 ILE A N 1
ATOM 3690 C CA . ILE A 1 453 ? 20.882 9.940 -1.609 1.00 94.75 453 ILE A CA 1
ATOM 3691 C C . ILE A 1 453 ? 20.525 11.129 -0.712 1.00 94.75 453 ILE A C 1
ATOM 3693 O O . ILE A 1 453 ? 19.518 11.796 -0.955 1.00 94.75 453 ILE A O 1
ATOM 3697 N N . ASN A 1 454 ? 21.344 11.432 0.299 1.00 94.25 454 ASN A N 1
ATOM 3698 C CA . ASN A 1 454 ? 21.087 12.539 1.222 1.00 94.25 454 ASN A CA 1
ATOM 3699 C C . ASN A 1 454 ? 21.122 13.906 0.524 1.00 94.25 454 ASN A C 1
ATOM 3701 O O . ASN A 1 454 ? 20.232 14.726 0.753 1.00 94.25 454 ASN A O 1
ATOM 3705 N N . LYS A 1 455 ? 22.083 14.136 -0.379 1.00 94.00 455 LYS A N 1
ATOM 3706 C CA . LYS A 1 455 ? 22.150 15.368 -1.186 1.00 94.00 455 LYS A CA 1
ATOM 3707 C C . LYS A 1 455 ? 20.898 15.538 -2.056 1.00 94.00 455 LYS A C 1
ATOM 3709 O O . LYS A 1 455 ? 20.285 16.605 -2.060 1.00 94.00 455 LYS A O 1
ATOM 3714 N N . THR A 1 456 ? 20.461 14.465 -2.717 1.00 94.56 456 THR A N 1
ATOM 3715 C CA . THR A 1 456 ? 19.226 14.451 -3.526 1.00 94.56 456 THR A CA 1
ATOM 3716 C C . THR A 1 456 ? 17.980 14.701 -2.669 1.00 94.56 456 THR A C 1
ATOM 3718 O O . THR A 1 456 ? 17.089 15.464 -3.041 1.00 94.56 456 THR A O 1
ATOM 3721 N N . LYS A 1 457 ? 17.916 14.088 -1.482 1.00 95.62 457 LYS A N 1
ATOM 3722 C CA . LYS A 1 457 ? 16.821 14.244 -0.517 1.00 95.62 457 LYS A CA 1
ATOM 3723 C C . LYS A 1 457 ? 16.662 15.685 -0.047 1.00 95.62 457 LYS A C 1
ATOM 3725 O O . LYS A 1 457 ? 15.534 16.179 -0.021 1.00 95.62 457 LYS A O 1
ATOM 3730 N N . GLU A 1 458 ? 17.751 16.346 0.337 1.00 94.56 458 GLU A N 1
ATOM 3731 C CA . GLU A 1 458 ? 17.692 17.738 0.793 1.00 94.56 458 GLU A CA 1
ATOM 3732 C C . GLU A 1 458 ? 17.319 18.690 -0.347 1.00 94.56 458 GLU A C 1
ATOM 3734 O O . GLU A 1 458 ? 16.465 19.557 -0.151 1.00 94.56 458 GLU A O 1
ATOM 3739 N N . LEU A 1 459 ? 17.830 18.456 -1.562 1.00 94.88 459 LEU A N 1
ATOM 3740 C CA . LEU A 1 459 ? 17.386 19.190 -2.747 1.00 94.88 459 LEU A CA 1
ATOM 3741 C C . LEU A 1 459 ? 15.864 19.074 -2.940 1.00 94.88 459 LEU A C 1
ATOM 3743 O O . LEU A 1 459 ? 15.167 20.086 -2.995 1.00 94.88 459 LEU A O 1
ATOM 3747 N N . ILE A 1 460 ? 15.324 17.851 -2.974 1.00 94.62 460 ILE A N 1
ATOM 3748 C CA . ILE A 1 460 ? 13.885 17.625 -3.180 1.00 94.62 460 ILE A CA 1
ATOM 3749 C C . ILE A 1 460 ? 13.046 18.253 -2.061 1.00 94.62 460 ILE A C 1
ATOM 3751 O O . ILE A 1 460 ? 11.996 18.840 -2.331 1.00 94.62 460 ILE A O 1
ATOM 3755 N N . LYS A 1 461 ? 13.491 18.169 -0.800 1.00 93.69 461 LYS A N 1
ATOM 3756 C CA . LYS A 1 461 ? 12.803 18.833 0.318 1.00 93.69 461 LYS A CA 1
ATOM 3757 C C . LYS A 1 461 ? 12.706 20.339 0.103 1.00 93.69 461 LYS A C 1
ATOM 3759 O O . LYS A 1 461 ? 11.652 20.903 0.390 1.00 93.69 461 LYS A O 1
ATOM 3764 N N . ASN A 1 462 ? 13.767 20.974 -0.387 1.00 91.25 462 ASN A N 1
ATOM 3765 C CA . ASN A 1 462 ? 13.782 22.413 -0.637 1.00 91.25 462 ASN A CA 1
ATOM 3766 C C . ASN A 1 462 ? 12.803 22.800 -1.754 1.00 91.25 462 ASN A C 1
ATOM 3768 O O . ASN A 1 462 ? 12.027 23.737 -1.572 1.00 91.25 462 ASN A O 1
ATOM 3772 N N . ILE A 1 463 ? 12.754 22.019 -2.840 1.00 91.06 463 ILE A N 1
ATOM 3773 C CA . ILE A 1 463 ? 11.792 22.199 -3.943 1.00 91.06 463 ILE A CA 1
ATOM 3774 C C . ILE A 1 463 ? 10.353 22.091 -3.415 1.00 91.06 463 ILE A C 1
ATOM 3776 O O . ILE A 1 463 ? 9.541 23.000 -3.568 1.00 91.06 463 ILE A O 1
ATOM 3780 N N . ILE A 1 464 ? 10.028 21.007 -2.708 1.00 89.88 464 ILE A N 1
ATOM 3781 C CA . ILE A 1 464 ? 8.652 20.753 -2.250 1.00 89.88 464 ILE A CA 1
ATOM 3782 C C . ILE A 1 464 ? 8.209 21.770 -1.187 1.00 89.88 464 ILE A C 1
ATOM 3784 O O . ILE A 1 464 ? 7.034 22.128 -1.137 1.00 89.88 464 ILE A O 1
ATOM 3788 N N . LYS A 1 465 ? 9.126 22.284 -0.358 1.00 87.25 465 LYS A N 1
ATOM 3789 C CA . LYS A 1 465 ? 8.825 23.310 0.658 1.00 87.25 465 LYS A CA 1
ATOM 3790 C C . LYS A 1 465 ? 8.673 24.723 0.093 1.00 87.25 465 LYS A C 1
ATOM 3792 O O . LYS A 1 465 ? 8.281 25.622 0.842 1.00 87.25 465 LYS A O 1
ATOM 3797 N N . ARG A 1 466 ? 8.964 24.941 -1.193 1.00 85.50 466 ARG A N 1
ATOM 3798 C CA . ARG A 1 466 ? 8.800 26.244 -1.844 1.00 85.50 466 ARG A CA 1
ATOM 3799 C C . ARG A 1 466 ? 7.366 26.760 -1.666 1.00 85.50 466 ARG A C 1
ATOM 3801 O O . ARG A 1 466 ? 6.398 26.020 -1.856 1.00 85.50 466 ARG A O 1
ATOM 3808 N N . LYS A 1 467 ? 7.247 28.037 -1.285 1.00 81.06 467 LYS A N 1
ATOM 3809 C CA . LYS A 1 467 ? 5.958 28.716 -1.059 1.00 81.06 467 LYS A CA 1
ATOM 3810 C C . LYS A 1 467 ? 5.300 29.191 -2.350 1.00 81.06 467 LYS A C 1
ATOM 3812 O O . LYS A 1 467 ? 4.081 29.224 -2.429 1.00 81.06 467 LYS A O 1
ATOM 3817 N N . THR A 1 468 ? 6.104 29.597 -3.330 1.00 81.94 468 THR A N 1
ATOM 3818 C CA . THR A 1 468 ? 5.609 30.039 -4.633 1.00 81.94 468 THR A CA 1
ATOM 3819 C C . THR A 1 468 ? 5.042 28.845 -5.401 1.00 81.94 468 THR A C 1
ATOM 3821 O O . THR A 1 468 ? 5.763 27.853 -5.527 1.00 81.94 468 THR A O 1
ATOM 3824 N N . PRO A 1 469 ? 3.788 28.928 -5.887 1.00 82.19 469 PRO A N 1
ATOM 3825 C CA . PRO A 1 469 ? 3.166 27.837 -6.617 1.00 82.19 469 PRO A CA 1
ATOM 3826 C C . PRO A 1 469 ? 3.904 27.484 -7.903 1.00 82.19 469 PRO A C 1
ATOM 3828 O O . PRO A 1 469 ? 4.403 28.376 -8.597 1.00 82.19 469 PRO A O 1
ATOM 3831 N N . TYR A 1 470 ? 3.918 26.201 -8.244 1.00 85.44 470 TYR A N 1
ATOM 3832 C CA . TYR A 1 470 ? 4.380 25.751 -9.554 1.00 85.44 470 TYR A CA 1
ATOM 3833 C C . TYR A 1 470 ? 3.262 25.835 -10.600 1.00 85.44 470 TYR A C 1
ATOM 3835 O O . TYR A 1 470 ? 2.099 25.566 -10.281 1.00 85.44 470 TYR A O 1
ATOM 3843 N N . PRO A 1 471 ? 3.588 26.171 -11.862 1.00 86.31 471 PRO A N 1
ATOM 3844 C CA . PRO A 1 471 ? 2.625 26.064 -12.946 1.00 86.31 471 PRO A CA 1
ATOM 3845 C C . PRO A 1 471 ? 2.215 24.603 -13.150 1.00 86.31 471 PRO A C 1
ATOM 3847 O O . PRO A 1 471 ? 3.007 23.679 -12.946 1.00 86.31 471 PRO A O 1
ATOM 3850 N N . VAL A 1 472 ? 0.972 24.398 -13.584 1.00 89.12 472 VAL A N 1
ATOM 3851 C CA . VAL A 1 472 ? 0.506 23.072 -13.997 1.00 89.12 472 VAL A CA 1
ATOM 3852 C C . VAL A 1 472 ? 1.325 22.622 -15.204 1.00 89.12 472 VAL A C 1
ATOM 3854 O O . VAL A 1 472 ? 1.520 23.386 -16.151 1.00 89.12 472 VAL A O 1
ATOM 3857 N N . ARG A 1 473 ? 1.803 21.378 -15.171 1.00 93.88 473 ARG A N 1
ATOM 3858 C CA . ARG A 1 473 ? 2.497 20.749 -16.298 1.00 93.88 473 ARG A CA 1
ATOM 3859 C C . ARG A 1 473 ? 1.661 19.615 -16.857 1.00 93.88 473 ARG A C 1
ATOM 3861 O O . ARG A 1 473 ? 1.120 18.819 -16.091 1.00 93.88 473 ARG A O 1
ATOM 3868 N N . HIS A 1 474 ? 1.592 19.550 -18.181 1.00 93.44 474 HIS A N 1
ATOM 3869 C CA . HIS A 1 474 ? 0.910 18.504 -18.930 1.00 93.44 474 HIS A CA 1
ATOM 3870 C C . HIS A 1 474 ? 1.943 17.703 -19.716 1.00 93.44 474 HIS A C 1
ATOM 3872 O O . HIS A 1 474 ? 2.806 18.277 -20.378 1.00 93.44 474 HIS A O 1
ATOM 3878 N N . TYR A 1 475 ? 1.844 16.385 -19.622 1.00 92.81 475 TYR A N 1
ATOM 3879 C CA . TYR A 1 475 ? 2.716 15.425 -20.275 1.00 92.81 475 TYR A CA 1
ATOM 3880 C C . TYR A 1 475 ? 1.831 14.543 -21.161 1.00 92.81 475 TYR A C 1
ATOM 3882 O O . TYR A 1 475 ? 1.317 13.528 -20.672 1.00 92.81 475 TYR A O 1
ATOM 3890 N N . PRO A 1 476 ? 1.601 14.940 -22.428 1.00 90.88 476 PRO A N 1
ATOM 3891 C CA . PRO A 1 476 ? 0.878 14.105 -23.374 1.00 90.88 476 PRO A CA 1
ATOM 3892 C C . PRO A 1 476 ? 1.670 12.821 -23.627 1.00 90.88 476 PRO A C 1
ATOM 3894 O O . PRO A 1 476 ? 2.901 12.836 -23.696 1.00 90.88 476 PRO A O 1
ATOM 3897 N N . LEU A 1 477 ? 0.964 11.705 -23.741 1.00 89.75 477 LEU A N 1
ATOM 3898 C CA . LEU A 1 477 ? 1.542 10.404 -24.036 1.00 89.75 477 LEU A CA 1
ATOM 3899 C C . LEU A 1 477 ? 0.545 9.528 -24.793 1.00 89.75 477 LEU A C 1
ATOM 3901 O O . LEU A 1 477 ? -0.630 9.852 -24.928 1.00 89.75 477 LEU A O 1
ATOM 3905 N N . HIS A 1 478 ? 1.034 8.391 -25.252 1.00 87.25 478 HIS A N 1
ATOM 3906 C CA . HIS A 1 478 ? 0.279 7.426 -26.021 1.00 87.25 478 HIS A CA 1
ATOM 3907 C C . HIS A 1 478 ? 0.385 6.044 -25.377 1.00 87.25 478 HIS A C 1
ATOM 3909 O O . HIS A 1 478 ? 1.462 5.626 -24.941 1.00 87.25 478 HIS A O 1
ATOM 3915 N N . ILE A 1 479 ? -0.751 5.354 -25.298 1.00 86.75 479 ILE A N 1
ATOM 3916 C CA . ILE A 1 479 ? -0.871 3.962 -24.873 1.00 86.75 479 ILE A CA 1
ATOM 3917 C C . ILE A 1 479 ? -0.971 3.118 -26.139 1.00 86.75 479 ILE A C 1
ATOM 3919 O O . ILE A 1 479 ? -2.000 3.134 -26.811 1.00 86.75 479 ILE A O 1
ATOM 3923 N N . SER A 1 480 ? 0.079 2.375 -26.465 1.00 85.69 480 SER A N 1
ATOM 3924 C CA . SER A 1 480 ? 0.146 1.602 -27.709 1.00 85.69 480 SER A CA 1
ATOM 3925 C C . SER A 1 480 ? 0.150 0.102 -27.440 1.00 85.69 480 SER A C 1
ATOM 3927 O O . SER A 1 480 ? 0.829 -0.364 -26.525 1.00 85.69 480 SER A O 1
ATOM 3929 N N . VAL A 1 481 ? -0.569 -0.673 -28.250 1.00 86.62 481 VAL A N 1
ATOM 3930 C CA . VAL A 1 481 ? -0.542 -2.145 -28.213 1.00 86.62 481 VAL A CA 1
ATOM 3931 C C . VAL A 1 481 ? 0.344 -2.655 -29.343 1.00 86.62 481 VAL A C 1
ATOM 3933 O O . VAL A 1 481 ? 0.134 -2.300 -30.499 1.00 86.62 481 VAL A O 1
ATOM 3936 N N . LYS A 1 482 ? 1.330 -3.493 -29.018 1.00 83.69 482 LYS A N 1
ATOM 3937 C CA . LYS A 1 482 ? 2.250 -4.099 -29.992 1.00 83.69 482 LYS A CA 1
ATOM 3938 C C . LYS A 1 482 ? 1.570 -5.221 -30.782 1.00 83.69 482 LYS A C 1
ATOM 3940 O O . LYS A 1 482 ? 0.865 -6.035 -30.193 1.00 83.69 482 LYS A O 1
ATOM 3945 N N . GLU A 1 483 ? 1.881 -5.339 -32.071 1.00 86.00 483 GLU A N 1
ATOM 3946 C CA . GLU A 1 483 ? 1.434 -6.448 -32.941 1.00 86.00 483 GLU A CA 1
ATOM 3947 C C . GLU A 1 483 ? 1.915 -7.819 -32.480 1.00 86.00 483 GLU A C 1
ATOM 3949 O O . GLU A 1 483 ? 1.267 -8.824 -32.743 1.00 86.00 483 GLU A O 1
ATOM 3954 N N . SER A 1 484 ? 3.016 -7.882 -31.729 1.00 83.00 484 SER A N 1
ATOM 3955 C CA . SER A 1 484 ? 3.553 -9.141 -31.208 1.00 83.00 484 SER A CA 1
ATOM 3956 C C . SER A 1 484 ? 2.638 -9.853 -30.205 1.00 83.00 484 SER A C 1
ATOM 3958 O O . SER A 1 484 ? 2.939 -10.992 -29.837 1.00 83.00 484 SER A O 1
ATOM 3960 N N . ILE A 1 485 ? 1.538 -9.218 -29.778 1.00 86.50 485 ILE A N 1
ATOM 3961 C CA . ILE A 1 485 ? 0.445 -9.865 -29.040 1.00 86.50 485 ILE A CA 1
ATOM 3962 C C . ILE A 1 485 ? -0.333 -10.869 -29.908 1.00 86.50 485 ILE A C 1
ATOM 3964 O O . ILE A 1 485 ? -0.975 -11.770 -29.363 1.00 86.50 485 ILE A O 1
ATOM 3968 N N . LEU A 1 486 ? -0.267 -10.726 -31.235 1.00 88.94 486 LEU A N 1
ATOM 3969 C CA . LEU A 1 486 ? -0.915 -11.623 -32.180 1.00 88.94 486 LEU A CA 1
ATOM 3970 C C . LEU A 1 486 ? -0.078 -12.883 -32.426 1.00 88.94 486 LEU A C 1
ATOM 3972 O O . LEU A 1 486 ? 1.157 -12.861 -32.333 1.00 88.94 486 LEU A O 1
ATOM 3976 N N . GLU A 1 487 ? -0.771 -13.978 -32.723 1.00 89.38 487 GLU A N 1
ATOM 3977 C CA . GLU A 1 487 ? -0.192 -15.202 -33.263 1.00 89.38 487 GLU A CA 1
ATOM 3978 C C . GLU A 1 487 ? 0.222 -14.998 -34.718 1.00 89.38 487 GLU A C 1
ATOM 3980 O O . GLU A 1 487 ? -0.398 -14.249 -35.471 1.00 89.38 487 GLU A O 1
ATOM 3985 N N . ASN A 1 488 ? 1.305 -15.667 -35.092 1.00 87.81 488 ASN A N 1
ATOM 3986 C CA . ASN A 1 488 ? 1.884 -15.638 -36.432 1.00 87.81 488 ASN A CA 1
ATOM 3987 C C . ASN A 1 488 ? 1.757 -16.983 -37.163 1.00 87.81 488 ASN A C 1
ATOM 3989 O O . ASN A 1 488 ? 2.193 -17.083 -38.304 1.00 87.81 488 ASN A O 1
ATOM 3993 N N . ASP A 1 489 ? 1.213 -18.002 -36.498 1.00 88.19 489 ASP A N 1
ATOM 3994 C CA . ASP A 1 489 ? 1.033 -19.351 -37.029 1.00 88.19 489 ASP A CA 1
ATOM 3995 C C . ASP A 1 489 ? -0.428 -19.567 -37.441 1.00 88.19 489 ASP A C 1
ATOM 3997 O O . ASP A 1 489 ? -1.330 -19.485 -36.602 1.00 88.19 489 ASP A O 1
ATOM 4001 N N . LEU A 1 490 ? -0.648 -19.819 -38.732 1.00 87.75 490 LEU A N 1
ATOM 4002 C CA . LEU A 1 490 ? -1.976 -19.929 -39.338 1.00 87.75 490 LEU A CA 1
ATOM 4003 C C . LEU A 1 490 ? -2.793 -21.073 -38.718 1.00 87.75 490 LEU A C 1
ATOM 4005 O O . LEU A 1 490 ? -3.916 -20.850 -38.263 1.00 87.75 490 LEU A O 1
ATOM 4009 N N . ASP A 1 491 ? -2.192 -22.260 -38.601 1.00 87.31 491 ASP A N 1
ATOM 4010 C CA . ASP A 1 491 ? -2.829 -23.446 -38.019 1.00 87.31 491 ASP A CA 1
ATOM 4011 C C . ASP A 1 491 ? -3.315 -23.178 -36.591 1.00 87.31 491 ASP A C 1
ATOM 4013 O O . ASP A 1 491 ? -4.425 -23.552 -36.200 1.00 87.31 491 ASP A O 1
ATOM 4017 N N . THR A 1 492 ? -2.492 -22.495 -35.793 1.00 88.06 492 THR A N 1
ATOM 4018 C CA . THR A 1 492 ? -2.838 -22.107 -34.426 1.00 88.06 492 THR A CA 1
ATOM 4019 C C . THR A 1 492 ? -3.993 -21.107 -34.388 1.00 88.06 492 THR A C 1
ATOM 4021 O O . THR A 1 492 ? -4.883 -21.263 -33.543 1.00 88.06 492 THR A O 1
ATOM 4024 N N . ILE A 1 493 ? -4.006 -20.110 -35.281 1.00 88.44 493 ILE A N 1
ATOM 4025 C CA . ILE A 1 493 ? -5.070 -19.096 -35.361 1.00 88.44 493 ILE A CA 1
ATOM 4026 C C . ILE A 1 493 ? -6.411 -19.753 -35.686 1.00 88.44 493 ILE A C 1
ATOM 4028 O O . ILE A 1 493 ? -7.387 -19.535 -34.962 1.00 88.44 493 ILE A O 1
ATOM 4032 N N . ILE A 1 494 ? -6.445 -20.593 -36.725 1.00 86.75 494 ILE A N 1
ATOM 4033 C CA . ILE A 1 494 ? -7.658 -21.281 -37.183 1.00 86.75 494 ILE A CA 1
ATOM 4034 C C . ILE A 1 494 ? -8.141 -22.253 -36.103 1.00 86.75 494 ILE A C 1
ATOM 4036 O O . ILE A 1 494 ? -9.285 -22.172 -35.651 1.00 86.75 494 ILE A O 1
ATOM 4040 N N . LYS A 1 495 ? -7.253 -23.113 -35.584 1.00 87.25 495 LYS A N 1
ATOM 4041 C CA . LYS A 1 495 ? -7.597 -24.122 -34.568 1.00 87.25 495 LYS A CA 1
ATOM 4042 C C . LYS A 1 495 ? -8.122 -23.517 -33.268 1.00 87.25 495 LYS A C 1
ATOM 4044 O O . LYS A 1 495 ? -8.995 -24.105 -32.629 1.00 87.25 495 LYS A O 1
ATOM 4049 N N . ARG A 1 496 ? -7.558 -22.389 -32.826 1.00 85.56 496 ARG A N 1
ATOM 4050 C CA . ARG A 1 496 ? -7.998 -21.700 -31.602 1.00 85.56 496 ARG A CA 1
ATOM 4051 C C . ARG A 1 496 ? -9.107 -20.685 -31.866 1.00 85.56 496 ARG A C 1
ATOM 4053 O O . ARG A 1 496 ? -9.671 -20.164 -30.903 1.00 85.56 496 ARG A O 1
ATOM 4060 N N . THR A 1 497 ? -9.440 -20.408 -33.127 1.00 86.56 497 THR A N 1
ATOM 4061 C CA . THR A 1 497 ? -10.378 -19.350 -33.532 1.00 86.56 497 THR A CA 1
ATOM 4062 C C . THR A 1 497 ? -10.052 -17.996 -32.885 1.00 86.56 497 THR A C 1
ATOM 4064 O O . THR A 1 497 ? -10.933 -17.293 -32.391 1.00 86.56 497 THR A O 1
ATOM 4067 N N . THR A 1 498 ? -8.767 -17.629 -32.839 1.00 87.62 498 THR A N 1
ATOM 4068 C CA . THR A 1 498 ? -8.317 -16.328 -32.318 1.00 87.62 498 THR A CA 1
ATOM 4069 C C . THR A 1 498 ? -6.973 -15.912 -32.907 1.00 87.62 498 THR A C 1
ATOM 4071 O O . THR A 1 498 ? -6.089 -16.740 -33.100 1.00 87.62 498 THR A O 1
ATOM 4074 N N . PHE A 1 499 ? -6.796 -14.608 -33.129 1.00 88.62 499 PHE A N 1
ATOM 4075 C CA . PHE A 1 499 ? -5.511 -14.022 -33.518 1.00 88.62 499 PHE A CA 1
ATOM 4076 C C . PHE A 1 499 ? -4.600 -13.738 -32.329 1.00 88.62 499 PHE A C 1
ATOM 4078 O O . PHE A 1 499 ? -3.456 -13.358 -32.533 1.00 88.62 499 PHE A O 1
ATOM 4085 N N . PHE A 1 500 ? -5.079 -13.854 -31.090 1.00 89.88 500 PHE A N 1
ATOM 4086 C CA . PHE A 1 500 ? -4.309 -13.463 -29.914 1.00 89.88 500 PHE A CA 1
ATOM 4087 C C . PHE A 1 500 ? -3.577 -14.649 -29.293 1.00 89.88 500 PHE A C 1
ATOM 4089 O O . PHE A 1 500 ? -4.128 -15.738 -29.134 1.00 89.88 500 PHE A O 1
ATOM 4096 N N . LYS A 1 501 ? -2.344 -14.404 -28.844 1.00 88.75 501 LYS A N 1
ATOM 4097 C CA . LYS A 1 501 ? -1.582 -15.369 -28.045 1.00 88.75 501 LYS A CA 1
ATOM 4098 C C . LYS A 1 501 ? -2.306 -15.710 -26.746 1.00 88.75 501 LYS A C 1
ATOM 4100 O O . LYS A 1 501 ? -2.929 -14.851 -26.118 1.00 88.75 501 LYS A O 1
ATOM 4105 N N . GLU A 1 502 ? -2.108 -16.937 -26.255 1.00 84.81 502 GLU A N 1
ATOM 4106 C CA . GLU A 1 502 ? -2.690 -17.413 -24.983 1.00 84.81 502 GLU A CA 1
ATOM 4107 C C . GLU A 1 502 ? -2.369 -16.507 -23.780 1.00 84.81 502 GLU A C 1
ATOM 4109 O O . GLU A 1 502 ? -3.128 -16.453 -22.811 1.00 84.81 502 GLU A O 1
ATOM 4114 N N . VAL A 1 503 ? -1.271 -15.745 -23.850 1.00 80.19 503 VAL A N 1
ATOM 4115 C CA . VAL A 1 503 ? -0.871 -14.758 -22.836 1.00 80.19 503 VAL A CA 1
ATOM 4116 C C . VAL A 1 503 ? -1.951 -13.706 -22.551 1.00 80.19 503 VAL A C 1
ATOM 4118 O O . VAL A 1 503 ? -2.012 -13.196 -21.433 1.00 80.19 503 VAL A O 1
ATOM 4121 N N . LEU A 1 504 ? -2.857 -13.422 -23.496 1.00 83.69 504 LEU A N 1
ATOM 4122 C CA . LEU A 1 504 ? -3.980 -12.505 -23.282 1.00 83.69 504 LEU A CA 1
ATOM 4123 C C . LEU A 1 504 ? -4.943 -12.999 -22.189 1.00 83.69 504 LEU A C 1
ATOM 4125 O O . LEU A 1 504 ? -5.531 -12.192 -21.471 1.00 83.69 504 LEU A O 1
ATOM 4129 N N . GLN A 1 505 ? -5.039 -14.318 -21.977 1.00 79.75 505 GLN A N 1
ATOM 4130 C CA . GLN A 1 505 ? -5.829 -14.894 -20.879 1.00 79.75 505 GLN A CA 1
ATOM 4131 C C . GLN A 1 505 ? -5.198 -14.631 -19.498 1.00 79.75 505 GLN A C 1
ATOM 4133 O O . GLN A 1 505 ? -5.803 -14.911 -18.461 1.00 79.75 505 GLN A O 1
ATOM 4138 N N . LYS A 1 506 ? -3.981 -14.074 -19.463 1.00 79.06 506 LYS A N 1
ATOM 4139 C CA . LYS A 1 506 ? -3.234 -13.727 -18.255 1.00 79.06 506 LYS A CA 1
ATOM 4140 C C . LYS A 1 506 ? -2.928 -12.221 -18.236 1.00 79.06 506 LYS A C 1
ATOM 4142 O O . LYS A 1 506 ? -1.824 -11.808 -18.597 1.00 79.06 506 LYS A O 1
ATOM 4147 N N . PRO A 1 507 ? -3.849 -11.380 -17.724 1.00 70.88 507 PRO A N 1
ATOM 4148 C CA . PRO A 1 507 ? -3.764 -9.921 -17.846 1.00 70.88 507 PRO A CA 1
ATOM 4149 C C . PRO A 1 507 ? -2.418 -9.311 -17.424 1.00 70.88 507 PRO A C 1
ATOM 4151 O O . PRO A 1 507 ? -1.865 -8.452 -18.103 1.00 70.88 507 PRO A O 1
ATOM 4154 N N . LYS A 1 508 ? -1.832 -9.812 -16.330 1.00 71.12 508 LYS A N 1
ATOM 4155 C CA . LYS A 1 508 ? -0.553 -9.310 -15.801 1.00 71.12 508 LYS A CA 1
ATOM 4156 C C . LYS A 1 508 ? 0.651 -9.630 -16.684 1.00 71.12 508 LYS A C 1
ATOM 4158 O O . LYS A 1 508 ? 1.568 -8.818 -16.754 1.00 71.12 508 LYS A O 1
ATOM 4163 N N . GLU A 1 509 ? 0.659 -10.802 -17.315 1.00 73.25 509 GLU A N 1
ATOM 4164 C CA . GLU A 1 509 ? 1.707 -11.188 -18.268 1.00 73.25 509 GLU A CA 1
ATOM 4165 C C . GLU A 1 509 ? 1.513 -10.400 -19.574 1.00 73.25 509 GLU A C 1
ATOM 4167 O O . GLU A 1 509 ? 2.471 -9.866 -20.125 1.00 73.25 509 GLU A O 1
ATOM 4172 N N . CYS A 1 510 ? 0.259 -10.189 -19.988 1.00 79.38 510 CYS A N 1
ATOM 4173 C CA . CYS A 1 510 ? -0.099 -9.440 -21.192 1.00 79.38 510 CYS A CA 1
ATOM 4174 C C . CYS A 1 510 ? 0.316 -7.955 -21.166 1.00 79.38 510 CYS A C 1
ATOM 4176 O O . CYS A 1 510 ? 0.491 -7.338 -22.219 1.00 79.38 510 CYS A O 1
ATOM 4178 N N . LEU A 1 511 ? 0.537 -7.370 -19.982 1.00 76.38 511 LEU A N 1
ATOM 4179 C CA . LEU A 1 511 ? 1.022 -5.994 -19.852 1.00 76.38 511 LEU A CA 1
ATOM 4180 C C . LEU A 1 511 ? 2.315 -5.741 -20.641 1.00 76.38 511 LEU A C 1
ATOM 4182 O O . LEU A 1 511 ? 2.549 -4.604 -21.038 1.00 76.38 511 LEU A O 1
ATOM 4186 N N . GLN A 1 512 ? 3.156 -6.745 -20.903 1.00 75.44 512 GLN A N 1
ATOM 4187 C CA . GLN A 1 512 ? 4.396 -6.557 -21.668 1.00 75.44 512 GLN A CA 1
ATOM 4188 C C . GLN A 1 512 ? 4.191 -6.089 -23.122 1.00 75.44 512 GLN A C 1
ATOM 4190 O O . GLN A 1 512 ? 5.088 -5.474 -23.700 1.00 75.44 512 GLN A O 1
ATOM 4195 N N . TYR A 1 513 ? 3.001 -6.311 -23.687 1.00 79.81 513 TYR A N 1
ATOM 4196 C CA . TYR A 1 513 ? 2.646 -5.886 -25.045 1.00 79.81 513 TYR A CA 1
ATOM 4197 C C . TYR A 1 513 ? 2.075 -4.465 -25.116 1.00 79.81 513 TYR A C 1
ATOM 4199 O O . TYR A 1 513 ? 1.884 -3.943 -26.211 1.00 79.81 513 TYR A O 1
ATOM 4207 N N . ILE A 1 514 ? 1.826 -3.823 -23.971 1.00 81.69 514 ILE A N 1
ATOM 4208 C CA . ILE A 1 514 ? 1.352 -2.435 -23.898 1.00 81.69 514 ILE A CA 1
ATOM 4209 C C . ILE A 1 514 ? 2.552 -1.515 -23.672 1.00 81.69 514 ILE A C 1
ATOM 4211 O O . ILE A 1 514 ? 3.252 -1.655 -22.668 1.00 81.69 514 ILE A O 1
ATOM 4215 N N . ASN A 1 515 ? 2.785 -0.557 -24.562 1.00 80.31 515 ASN A N 1
ATOM 4216 C CA . ASN A 1 515 ? 3.821 0.459 -24.413 1.00 80.31 515 ASN A CA 1
ATOM 4217 C C . ASN A 1 515 ? 3.224 1.814 -24.008 1.00 80.31 515 ASN A C 1
ATOM 4219 O O . ASN A 1 515 ? 2.107 2.141 -24.402 1.00 80.31 515 ASN A O 1
ATOM 4223 N N . LEU A 1 516 ? 3.981 2.591 -23.231 1.00 80.62 516 LEU A N 1
ATOM 4224 C CA . LEU A 1 516 ? 3.665 3.981 -22.907 1.00 80.62 516 LEU A CA 1
ATOM 4225 C C . LEU A 1 516 ? 4.797 4.863 -23.416 1.00 80.62 516 LEU A C 1
ATOM 4227 O O . LEU A 1 516 ? 5.946 4.654 -23.030 1.00 80.62 516 LEU A O 1
ATOM 4231 N N . GLY A 1 517 ? 4.486 5.861 -24.235 1.00 77.25 517 GLY A N 1
ATOM 4232 C CA . GLY A 1 517 ? 5.525 6.725 -24.783 1.00 77.25 517 GLY A CA 1
ATOM 4233 C C . GLY A 1 517 ? 4.991 7.924 -25.545 1.00 77.25 517 GLY A C 1
ATOM 4234 O O . GLY A 1 517 ? 3.814 8.269 -25.464 1.00 77.25 517 GLY A O 1
ATOM 4235 N N . GLU A 1 518 ? 5.889 8.577 -26.271 1.00 73.75 518 GLU A N 1
ATOM 4236 C CA . GLU A 1 518 ? 5.521 9.613 -27.232 1.00 73.75 518 GLU A CA 1
ATOM 4237 C C . GLU A 1 518 ? 4.820 8.992 -28.451 1.00 73.75 518 GLU A C 1
ATOM 4239 O O . GLU A 1 518 ? 4.840 7.773 -28.645 1.00 73.75 518 GLU A O 1
ATOM 4244 N N . ALA A 1 519 ? 4.172 9.827 -29.267 1.00 65.38 519 ALA A N 1
ATOM 4245 C CA . ALA A 1 519 ? 3.596 9.363 -30.525 1.00 65.38 519 ALA A CA 1
ATOM 4246 C C . ALA A 1 519 ? 4.718 8.773 -31.389 1.00 65.38 519 ALA A C 1
ATOM 4248 O O . ALA A 1 519 ? 5.673 9.470 -31.728 1.00 65.38 519 ALA A O 1
ATOM 4249 N N . THR A 1 520 ? 4.616 7.493 -31.736 1.00 62.03 520 THR A N 1
ATOM 4250 C CA . THR A 1 520 ? 5.595 6.825 -32.595 1.00 62.03 520 THR A CA 1
ATOM 4251 C C . THR A 1 520 ? 4.920 6.356 -33.871 1.00 62.03 520 THR A C 1
ATOM 4253 O O . THR A 1 520 ? 3.804 5.848 -33.853 1.00 62.03 520 THR A O 1
ATOM 4256 N N . THR A 1 521 ? 5.616 6.514 -34.993 1.00 53.53 521 THR A N 1
ATOM 4257 C CA . THR A 1 521 ? 5.218 5.979 -36.304 1.00 53.53 521 THR A CA 1
ATOM 4258 C C . THR A 1 521 ? 5.754 4.561 -36.529 1.00 53.53 521 THR A C 1
ATOM 4260 O O . THR A 1 521 ? 5.806 4.090 -37.662 1.00 53.53 521 THR A O 1
ATOM 4263 N N . GLN A 1 522 ? 6.204 3.881 -35.465 1.00 56.53 522 GLN A N 1
ATOM 4264 C CA . GLN A 1 522 ? 6.759 2.532 -35.557 1.00 56.53 522 GLN A CA 1
ATOM 4265 C C . GLN A 1 522 ? 5.698 1.569 -36.107 1.00 56.53 522 GLN A C 1
ATOM 4267 O O . GLN A 1 522 ? 4.629 1.427 -35.520 1.00 56.53 522 GLN A O 1
ATOM 4272 N N . GLY A 1 523 ? 6.012 0.883 -37.209 1.00 58.72 523 GLY A N 1
ATOM 4273 C CA . GLY A 1 523 ? 5.082 0.016 -37.945 1.00 58.72 523 GLY A CA 1
ATOM 4274 C C . GLY A 1 523 ? 4.730 -1.319 -37.279 1.00 58.72 523 GLY A C 1
ATOM 4275 O O . GLY A 1 523 ? 4.254 -2.199 -37.974 1.00 58.72 523 GLY A O 1
ATOM 4276 N N . ASN A 1 524 ? 4.984 -1.482 -35.975 1.00 70.69 524 ASN A N 1
ATOM 4277 C CA . ASN A 1 524 ? 4.768 -2.735 -35.236 1.00 70.69 524 ASN A CA 1
ATOM 4278 C C . ASN A 1 524 ? 3.670 -2.583 -34.156 1.00 70.69 524 ASN A C 1
ATOM 4280 O O . ASN A 1 524 ? 3.713 -3.248 -33.110 1.00 70.69 524 ASN A O 1
ATOM 4284 N N . LEU A 1 525 ? 2.738 -1.644 -34.343 1.00 80.06 525 LEU A N 1
ATOM 4285 C CA . LEU A 1 525 ? 1.709 -1.262 -33.372 1.00 80.06 525 LEU A CA 1
ATOM 4286 C C . LEU A 1 525 ? 0.309 -1.492 -33.955 1.00 80.06 525 LEU A C 1
ATOM 4288 O O . LEU A 1 525 ? -0.014 -0.974 -35.016 1.00 80.06 525 LEU A O 1
ATOM 4292 N N . LEU A 1 526 ? -0.551 -2.191 -33.211 1.00 83.62 526 LEU A N 1
ATOM 4293 C CA . LEU A 1 526 ? -1.938 -2.471 -33.607 1.00 83.62 526 LEU A CA 1
ATOM 4294 C C . LEU A 1 526 ? -2.860 -1.273 -33.429 1.00 83.62 526 LEU A C 1
ATOM 4296 O O . LEU A 1 526 ? -3.702 -0.985 -34.272 1.00 83.62 526 LEU A O 1
ATOM 4300 N N . ILE A 1 527 ? -2.750 -0.616 -32.278 1.00 84.81 527 ILE A N 1
ATOM 4301 C CA . ILE A 1 527 ? -3.585 0.519 -31.903 1.00 84.81 527 ILE A CA 1
ATOM 4302 C C . ILE A 1 527 ? -2.807 1.414 -30.953 1.00 84.81 527 ILE A C 1
ATOM 4304 O O . ILE A 1 527 ? -1.960 0.946 -30.188 1.00 84.81 527 ILE A O 1
ATOM 4308 N N . THR A 1 528 ? -3.114 2.705 -31.000 1.00 84.56 528 THR A N 1
ATOM 4309 C CA . THR A 1 528 ? -2.566 3.706 -30.096 1.00 84.56 528 THR A CA 1
ATOM 4310 C C . THR A 1 528 ? -3.684 4.606 -29.577 1.00 84.56 528 THR A C 1
ATOM 4312 O O . THR A 1 528 ? -4.488 5.103 -30.360 1.00 84.56 528 THR A O 1
ATOM 4315 N N . LEU A 1 529 ? -3.728 4.804 -28.259 1.00 84.12 529 LEU A N 1
ATOM 4316 C CA . LEU A 1 529 ? -4.698 5.649 -27.565 1.00 84.12 529 LEU A CA 1
ATOM 4317 C C . LEU A 1 529 ? -4.005 6.883 -26.983 1.00 84.12 529 LEU A C 1
ATOM 4319 O O . LEU A 1 529 ? -2.962 6.724 -26.340 1.00 84.12 529 LEU A O 1
ATOM 4323 N N . PRO A 1 530 ? -4.558 8.092 -27.155 1.00 86.25 530 PRO A N 1
ATOM 4324 C CA . PRO A 1 530 ? -4.039 9.271 -26.483 1.00 86.25 530 PRO A CA 1
ATOM 4325 C C . PRO A 1 530 ? -4.294 9.204 -24.973 1.00 86.25 530 PRO A C 1
ATOM 4327 O O . PRO A 1 530 ? -5.312 8.701 -24.492 1.00 86.25 530 PRO A O 1
ATOM 4330 N N . ALA A 1 531 ? -3.348 9.733 -24.209 1.00 88.69 531 ALA A N 1
ATOM 4331 C CA . ALA A 1 531 ? -3.474 9.945 -22.780 1.00 88.69 531 ALA A CA 1
ATOM 4332 C C . ALA A 1 531 ? -2.680 11.189 -22.359 1.00 88.69 531 ALA A C 1
ATOM 4334 O O . ALA A 1 531 ? -1.797 11.681 -23.064 1.00 88.69 531 ALA A O 1
ATOM 4335 N N . ASN A 1 532 ? -2.973 11.714 -21.175 1.00 90.75 532 ASN A N 1
ATOM 4336 C CA . ASN A 1 532 ? -2.278 12.873 -20.633 1.00 90.75 532 ASN A CA 1
ATOM 4337 C C . ASN A 1 532 ? -2.060 12.729 -19.128 1.00 90.75 532 ASN A C 1
ATOM 4339 O O . ASN A 1 532 ? -2.978 12.405 -18.372 1.00 90.75 532 ASN A O 1
ATOM 4343 N N . ILE A 1 533 ? -0.844 13.026 -18.679 1.00 93.06 533 ILE A N 1
ATOM 4344 C CA . ILE A 1 533 ? -0.508 13.113 -17.260 1.00 93.06 533 ILE A CA 1
ATOM 4345 C C . ILE A 1 533 ? -0.330 14.581 -16.900 1.00 93.06 533 ILE A C 1
ATOM 4347 O O . ILE A 1 533 ? 0.526 15.264 -17.448 1.00 93.06 533 ILE A O 1
ATOM 4351 N N . SER A 1 534 ? -1.115 15.069 -15.944 1.00 93.75 534 SER A N 1
ATOM 4352 C CA . SER A 1 534 ? -1.023 16.449 -15.467 1.00 93.75 534 SER A CA 1
ATOM 4353 C C . SER A 1 534 ? -0.556 16.498 -14.021 1.00 93.75 534 SER A C 1
ATOM 4355 O O . SER A 1 534 ? -1.147 15.854 -13.153 1.00 93.75 534 SER A O 1
ATOM 4357 N N . ILE A 1 535 ? 0.474 17.291 -13.741 1.00 94.69 535 ILE A N 1
ATOM 4358 C CA . ILE A 1 535 ? 1.025 17.482 -12.396 1.00 94.69 535 ILE A CA 1
ATOM 4359 C C . ILE A 1 535 ? 0.719 18.905 -11.946 1.00 94.69 535 ILE A C 1
ATOM 4361 O O . ILE A 1 535 ? 0.884 19.865 -12.698 1.00 94.69 535 ILE A O 1
ATOM 4365 N N . SER A 1 536 ? 0.213 19.028 -10.721 1.00 90.81 536 SER A N 1
ATOM 4366 C CA . SER A 1 536 ? -0.240 20.302 -10.165 1.00 90.81 536 SER A CA 1
ATOM 4367 C C . SER A 1 536 ? -0.219 20.307 -8.640 1.00 90.81 536 SER A C 1
ATOM 4369 O O . SER A 1 536 ? -0.161 19.259 -7.991 1.00 90.81 536 SER A O 1
ATOM 4371 N N . GLU A 1 537 ? -0.291 21.501 -8.059 1.00 89.12 537 GLU A N 1
ATOM 4372 C CA . GLU A 1 537 ? -0.345 21.698 -6.613 1.00 89.12 537 GLU A CA 1
ATOM 4373 C C . GLU A 1 537 ? -1.787 21.953 -6.144 1.00 89.12 537 GLU A C 1
ATOM 4375 O O . GLU A 1 537 ? -2.624 22.524 -6.847 1.00 89.12 537 GLU A O 1
ATOM 4380 N N . ILE A 1 538 ? -2.086 21.499 -4.930 1.00 86.12 538 ILE A N 1
ATOM 4381 C CA . ILE A 1 538 ? -3.282 21.832 -4.164 1.00 86.12 538 ILE A CA 1
ATOM 4382 C C . ILE A 1 538 ? -2.822 22.684 -2.985 1.00 86.12 538 ILE A C 1
ATOM 4384 O O . ILE A 1 538 ? -2.013 22.241 -2.163 1.00 86.12 538 ILE A O 1
ATOM 4388 N N . HIS A 1 539 ? -3.374 23.887 -2.879 1.00 86.25 539 HIS A N 1
ATOM 4389 C CA . HIS A 1 539 ? -3.076 24.816 -1.798 1.00 86.25 539 HIS A CA 1
ATOM 4390 C C . HIS A 1 539 ? -4.261 24.858 -0.841 1.00 86.25 539 HIS A C 1
ATOM 4392 O O . HIS A 1 539 ? -5.381 25.166 -1.244 1.00 86.25 539 HIS A O 1
ATOM 4398 N N . PHE A 1 540 ? -4.010 24.546 0.428 1.00 87.69 540 PHE A N 1
ATOM 4399 C CA . PHE A 1 540 ? -5.004 24.666 1.486 1.00 87.69 540 PHE A CA 1
ATOM 4400 C C . PHE A 1 540 ? -4.801 25.998 2.194 1.00 87.69 540 PHE A C 1
ATOM 4402 O O . PHE A 1 540 ? -3.806 26.216 2.895 1.00 87.69 540 PHE A O 1
ATOM 4409 N N . LEU A 1 541 ? -5.752 26.892 1.973 1.00 87.81 541 LEU A N 1
ATOM 4410 C CA . LEU A 1 541 ? -5.751 28.260 2.457 1.00 87.81 541 LEU A CA 1
ATOM 4411 C C . LEU A 1 541 ? -6.548 28.345 3.758 1.00 87.81 541 LEU A C 1
ATOM 4413 O O . LEU A 1 541 ? -7.578 27.682 3.896 1.00 87.81 541 LEU A O 1
ATOM 4417 N N . LYS A 1 542 ? -6.088 29.163 4.706 1.00 88.75 542 LYS A N 1
ATOM 4418 C CA . LYS A 1 542 ? -6.870 29.509 5.894 1.00 88.75 542 LYS A CA 1
ATOM 4419 C C . LYS A 1 542 ? -8.162 30.208 5.481 1.00 88.75 542 LYS A C 1
ATOM 4421 O O . LYS A 1 542 ? -8.194 30.966 4.518 1.00 88.75 542 LYS A O 1
ATOM 4426 N N . THR A 1 543 ? -9.207 29.954 6.246 1.00 85.62 543 THR A N 1
ATOM 4427 C CA . THR A 1 543 ? -10.454 30.720 6.199 1.00 85.62 543 THR A CA 1
ATOM 4428 C C . THR A 1 543 ? -10.555 31.575 7.460 1.00 85.62 543 THR A C 1
ATOM 4430 O O . THR A 1 543 ? -9.755 31.410 8.382 1.00 85.62 543 THR A O 1
ATOM 4433 N N . GLU A 1 544 ? -11.530 32.477 7.517 1.00 84.56 544 GLU A N 1
ATOM 4434 C CA . GLU A 1 544 ? -11.811 33.275 8.720 1.00 84.56 544 GLU A CA 1
ATOM 4435 C C . GLU A 1 544 ? -12.333 32.419 9.892 1.00 84.56 544 GLU A C 1
ATOM 4437 O O . GLU A 1 544 ? -12.272 32.841 11.042 1.00 84.56 544 GLU A O 1
ATOM 4442 N N . ASP A 1 545 ? -12.783 31.188 9.622 1.00 87.25 545 ASP A N 1
ATOM 4443 C CA . ASP A 1 545 ? -13.243 30.226 10.628 1.00 87.25 545 ASP A CA 1
ATOM 4444 C C . ASP A 1 545 ? -12.048 29.586 11.360 1.00 87.25 545 ASP A C 1
ATOM 4446 O O . ASP A 1 545 ? -11.510 28.533 10.983 1.00 87.25 545 ASP A O 1
ATOM 4450 N N . GLN A 1 546 ? -11.615 30.285 12.411 1.00 88.81 546 GLN A N 1
ATOM 4451 C CA . GLN A 1 546 ? -10.652 29.830 13.403 1.00 88.81 546 GLN A CA 1
ATOM 4452 C C . GLN A 1 546 ? -11.337 29.730 14.769 1.00 88.81 546 GLN A C 1
ATOM 4454 O O . GLN A 1 546 ? -11.996 30.660 15.225 1.00 88.81 546 GLN A O 1
ATOM 4459 N N . GLN A 1 547 ? -11.133 28.605 15.450 1.00 91.75 547 GLN A N 1
ATOM 4460 C CA . GLN A 1 547 ? -11.702 28.335 16.766 1.00 91.75 547 GLN A CA 1
ATOM 4461 C C . GLN A 1 547 ? -10.569 28.057 17.749 1.00 91.75 547 GLN A C 1
ATOM 4463 O O . GLN A 1 547 ? -9.672 27.256 17.464 1.00 91.75 547 GLN A O 1
ATOM 4468 N N . ILE A 1 548 ? -10.611 28.729 18.896 1.00 93.44 548 ILE A N 1
ATOM 4469 C CA . ILE A 1 548 ? -9.809 28.385 20.069 1.00 93.44 548 ILE A CA 1
ATOM 4470 C C . ILE A 1 548 ? -10.766 27.761 21.070 1.00 93.44 548 ILE A C 1
ATOM 4472 O O . ILE A 1 548 ? -11.840 28.307 21.314 1.00 93.44 548 ILE A O 1
ATOM 4476 N N . PHE A 1 549 ? -10.410 26.599 21.590 1.00 93.19 549 PHE A N 1
ATOM 4477 C CA . PHE A 1 549 ? -11.260 25.857 22.503 1.00 93.19 549 PHE A CA 1
ATOM 4478 C C . PHE A 1 549 ? -10.406 25.043 23.463 1.00 93.19 549 PHE A C 1
ATOM 4480 O O . PHE A 1 549 ? -9.260 24.695 23.169 1.00 93.19 549 PHE A O 1
ATOM 4487 N N . ASP A 1 550 ? -11.002 24.717 24.597 1.00 93.06 550 ASP A N 1
ATOM 4488 C CA . ASP A 1 550 ? -10.430 23.800 25.564 1.00 93.06 550 ASP A CA 1
ATOM 4489 C C . ASP A 1 550 ? -11.152 22.455 25.446 1.00 93.06 550 ASP A C 1
ATOM 4491 O O . ASP A 1 550 ? -12.338 22.383 25.111 1.00 93.06 550 ASP A O 1
ATOM 4495 N N . MET A 1 551 ? -10.429 21.371 25.697 1.00 92.75 551 MET A N 1
ATOM 4496 C CA . MET A 1 551 ? -10.973 20.023 25.766 1.00 92.75 551 MET A CA 1
ATOM 4497 C C . MET A 1 551 ? -10.764 19.471 27.167 1.00 92.75 551 MET A C 1
ATOM 4499 O O . MET A 1 551 ? -9.641 19.414 27.664 1.00 92.75 551 MET A O 1
ATOM 4503 N N . LYS A 1 552 ? -11.853 18.999 27.765 1.00 89.75 552 LYS A N 1
ATOM 4504 C CA . LYS A 1 552 ? -11.844 18.227 29.006 1.00 89.75 552 LYS A CA 1
ATOM 4505 C C . LYS A 1 552 ? -12.686 16.972 28.835 1.00 89.75 552 LYS A C 1
ATOM 4507 O O . LYS A 1 552 ? -13.604 16.946 28.013 1.00 89.75 552 LYS A O 1
ATOM 4512 N N . TYR A 1 553 ? -12.363 15.940 29.601 1.00 85.50 553 TYR A N 1
ATOM 4513 C CA . TYR A 1 553 ? -13.183 14.737 29.656 1.00 85.50 553 TYR A CA 1
ATOM 4514 C C . TYR A 1 553 ? -14.453 15.028 30.454 1.00 85.50 553 TYR A C 1
ATOM 4516 O O . TYR A 1 553 ? -14.390 15.573 31.555 1.00 85.50 553 TYR A O 1
ATOM 4524 N N . ASP A 1 554 ? -15.605 14.670 29.894 1.00 83.75 554 ASP A N 1
ATOM 4525 C CA . ASP A 1 554 ? -16.889 14.819 30.570 1.00 83.75 554 ASP A CA 1
ATOM 4526 C C . ASP A 1 554 ? -17.157 13.603 31.467 1.00 83.75 554 ASP A C 1
ATOM 4528 O O . ASP A 1 554 ? -17.715 12.594 31.036 1.00 83.75 554 ASP A O 1
ATOM 4532 N N . LEU A 1 555 ? -16.683 13.673 32.713 1.00 83.19 555 LEU A N 1
ATOM 4533 C CA . LEU A 1 555 ? -16.799 12.608 33.716 1.00 83.19 555 LEU A CA 1
ATOM 4534 C C . LEU A 1 555 ? -18.047 12.800 34.599 1.00 83.19 555 LEU A C 1
ATOM 4536 O O . LEU A 1 555 ? -17.960 12.792 35.827 1.00 83.19 555 LEU A O 1
ATOM 4540 N N . VAL A 1 556 ? -19.216 13.024 33.986 1.00 78.69 556 VAL A N 1
ATOM 4541 C CA . VAL A 1 556 ? -20.487 13.199 34.718 1.00 78.69 556 VAL A CA 1
ATOM 4542 C C . VAL A 1 556 ? -20.760 11.986 35.622 1.00 78.69 556 VAL A C 1
ATOM 4544 O O . VAL A 1 556 ? -20.528 10.848 35.199 1.00 78.69 556 VAL A O 1
ATOM 4547 N N . PRO A 1 557 ? -21.323 12.180 36.832 1.00 78.19 557 PRO A N 1
ATOM 4548 C CA . PRO A 1 557 ? -21.754 11.074 37.676 1.00 78.19 557 PRO A CA 1
ATOM 4549 C C . PRO A 1 557 ? -22.643 10.065 36.936 1.00 78.19 557 PRO A C 1
ATOM 4551 O O . PRO A 1 557 ? -23.545 10.428 36.173 1.00 78.19 557 PRO A O 1
ATOM 4554 N N . GLY A 1 558 ? -22.399 8.780 37.197 1.00 83.25 558 GLY A N 1
ATOM 4555 C CA . GLY A 1 558 ? -23.182 7.678 36.641 1.00 83.25 558 GLY A CA 1
ATOM 4556 C C . GLY A 1 558 ? -22.638 7.072 35.346 1.00 83.25 558 GLY A C 1
ATOM 4557 O O . GLY A 1 558 ? -23.279 6.162 34.824 1.00 83.25 558 GLY A O 1
ATOM 4558 N N . ILE A 1 559 ? -21.476 7.511 34.840 1.00 89.38 559 ILE A N 1
ATOM 4559 C CA . ILE A 1 559 ? -20.776 6.778 33.775 1.00 89.38 559 ILE A CA 1
ATOM 4560 C C . ILE A 1 559 ? -20.205 5.484 34.358 1.00 89.38 559 ILE A C 1
ATOM 4562 O O . ILE A 1 559 ? -19.373 5.496 35.270 1.00 89.38 559 ILE A O 1
ATOM 4566 N N . LYS A 1 560 ? -20.658 4.356 33.814 1.00 91.69 560 LYS A N 1
ATOM 4567 C CA . LYS A 1 560 ? -20.198 3.020 34.197 1.00 91.69 560 LYS A CA 1
ATOM 4568 C C . LYS A 1 560 ? -19.194 2.493 33.190 1.00 91.69 560 LYS A C 1
ATOM 4570 O O . LYS A 1 560 ? -19.308 2.764 32.004 1.00 91.69 560 LYS A O 1
ATOM 4575 N N . VAL A 1 561 ? -18.203 1.745 33.649 1.00 92.00 561 VAL A N 1
ATOM 4576 C CA . VAL A 1 561 ? -17.123 1.220 32.814 1.00 92.00 561 VAL A CA 1
ATOM 4577 C C . VAL A 1 561 ? -17.235 -0.291 32.730 1.00 92.00 561 VAL A C 1
ATOM 4579 O O . VAL A 1 561 ? -17.293 -0.958 33.763 1.00 92.00 561 VAL A O 1
ATOM 4582 N N . LEU A 1 562 ? -17.221 -0.820 31.507 1.00 94.12 562 LEU A N 1
ATOM 4583 C CA . LEU A 1 562 ? -17.190 -2.252 31.211 1.00 94.12 562 LEU A CA 1
ATOM 4584 C C . LEU A 1 562 ? -15.965 -2.568 30.351 1.00 94.12 562 LEU A C 1
ATOM 4586 O O . LEU A 1 562 ? -16.039 -2.498 29.122 1.00 94.12 562 LEU A O 1
ATOM 4590 N N . PRO A 1 563 ? -14.811 -2.875 30.959 1.00 93.56 563 PRO A N 1
ATOM 4591 C CA . PRO A 1 563 ? -13.622 -3.181 30.190 1.00 93.56 563 PRO A CA 1
ATOM 4592 C C . PRO A 1 563 ? -13.745 -4.514 29.452 1.00 93.56 563 PRO A C 1
ATOM 4594 O O . PRO A 1 563 ? -14.201 -5.521 29.999 1.00 93.56 563 PRO A O 1
ATOM 4597 N N . VAL A 1 564 ? -13.270 -4.519 28.210 1.00 93.25 564 VAL A N 1
ATOM 4598 C CA . VAL A 1 564 ? -13.222 -5.695 27.343 1.00 93.25 564 VAL A CA 1
ATOM 4599 C C . VAL A 1 564 ? -11.771 -6.061 27.096 1.00 93.25 564 VAL A C 1
ATOM 4601 O O . VAL A 1 564 ? -11.013 -5.286 26.514 1.00 93.25 564 VAL A O 1
ATOM 4604 N N . LEU A 1 565 ? -11.391 -7.259 27.517 1.00 91.44 565 LEU A N 1
ATOM 4605 C CA . LEU A 1 565 ? -10.062 -7.815 27.354 1.00 91.44 565 LEU A CA 1
ATOM 4606 C C . LEU A 1 565 ? -10.053 -8.862 26.240 1.00 91.44 565 LEU A C 1
ATOM 4608 O O . LEU A 1 565 ? -10.712 -9.894 26.335 1.00 91.44 565 LEU A O 1
ATOM 4612 N N . PHE A 1 566 ? -9.225 -8.637 25.229 1.00 89.25 566 PHE A N 1
ATOM 4613 C CA . PHE A 1 566 ? -8.843 -9.649 24.254 1.00 89.25 566 PHE A CA 1
ATOM 4614 C C . PHE A 1 566 ? -7.552 -10.319 24.718 1.00 89.25 566 PHE A C 1
ATOM 4616 O O . PHE A 1 566 ? -6.505 -9.670 24.818 1.00 89.25 566 PHE A O 1
ATOM 4623 N N . LEU A 1 567 ? -7.661 -11.606 25.045 1.00 87.44 567 LEU A N 1
ATOM 4624 C CA . LEU A 1 567 ? -6.607 -12.383 25.689 1.00 87.44 567 LEU A CA 1
ATOM 4625 C C . LEU A 1 567 ? -6.166 -13.523 24.770 1.00 87.44 567 LEU A C 1
ATOM 4627 O O . LEU A 1 567 ? -6.996 -14.333 24.358 1.00 87.44 567 LEU A O 1
ATOM 4631 N N . SER A 1 568 ? -4.868 -13.630 24.490 1.00 82.56 568 SER A N 1
ATOM 4632 C CA . SER A 1 568 ? -4.354 -14.829 23.830 1.00 82.56 568 SER A CA 1
ATOM 4633 C C . SER A 1 568 ? -4.349 -16.005 24.805 1.00 82.56 568 SER A C 1
ATOM 4635 O O . SER A 1 568 ? -3.975 -15.871 25.972 1.00 82.56 568 SER A O 1
ATOM 4637 N N . MET A 1 569 ? -4.785 -17.173 24.334 1.00 70.62 569 MET A N 1
ATOM 4638 C CA . MET A 1 569 ? -4.950 -18.356 25.181 1.00 70.62 569 MET A CA 1
ATO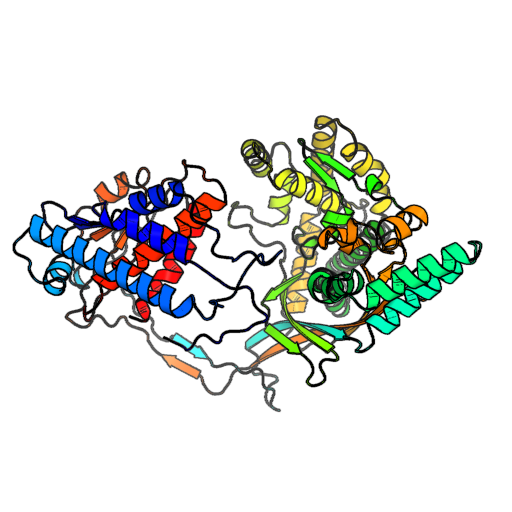M 4639 C C . MET A 1 569 ? -3.634 -18.839 25.809 1.00 70.62 569 MET A C 1
ATOM 4641 O O . MET A 1 569 ? -3.668 -19.345 26.931 1.00 70.62 569 MET A O 1
ATOM 4645 N N . LYS A 1 570 ? -2.485 -18.659 25.141 1.00 73.12 570 LYS A N 1
ATOM 4646 C CA . LYS A 1 570 ? -1.160 -19.020 25.685 1.00 73.12 570 LYS A CA 1
ATOM 4647 C C . LYS A 1 570 ? -0.395 -17.791 26.184 1.00 73.12 570 LYS A C 1
ATOM 4649 O O . LYS A 1 570 ? 0.107 -17.772 27.307 1.00 73.12 570 LYS A O 1
ATOM 4654 N N . GLU A 1 571 ? -0.322 -16.751 25.361 1.00 70.56 571 GLU A N 1
ATOM 4655 C CA . GLU A 1 571 ? 0.468 -15.551 25.621 1.00 70.56 571 GLU A CA 1
ATOM 4656 C C . GLU A 1 571 ? -0.360 -14.497 26.388 1.00 70.56 571 GLU A C 1
ATOM 4658 O O . GLU A 1 571 ? -1.491 -14.185 26.044 1.00 70.56 571 GLU A O 1
ATOM 4663 N N . GLY A 1 572 ? 0.168 -13.925 27.471 1.00 77.50 572 GLY A N 1
ATOM 4664 C CA . GLY A 1 572 ? -0.530 -12.863 28.216 1.00 77.50 572 GLY A CA 1
ATOM 4665 C C . GLY A 1 572 ? -1.355 -13.314 29.425 1.00 77.50 572 GLY A C 1
ATOM 4666 O O . GLY A 1 572 ? -1.756 -12.461 30.220 1.00 77.50 572 GLY A O 1
ATOM 4667 N N . GLN A 1 573 ? -1.513 -14.623 29.667 1.00 81.75 573 GLN A N 1
ATOM 4668 C CA . GLN A 1 573 ? -2.124 -15.112 30.913 1.00 81.75 573 GLN A CA 1
ATOM 4669 C C . GLN A 1 573 ? -1.401 -14.578 32.155 1.00 81.75 573 GLN A C 1
ATOM 4671 O O . GLN A 1 573 ? -2.052 -14.167 33.112 1.00 81.75 573 GLN A O 1
ATOM 4676 N N . LYS A 1 574 ? -0.062 -14.549 32.142 1.00 84.19 574 LYS A N 1
ATOM 4677 C CA . LYS A 1 574 ? 0.739 -14.030 33.261 1.00 84.19 574 LYS A CA 1
ATOM 4678 C C . LYS A 1 574 ? 0.397 -12.568 33.565 1.00 84.19 574 LYS A C 1
ATOM 4680 O O . LYS A 1 574 ? 0.099 -12.247 34.711 1.00 84.19 574 LYS A O 1
ATOM 4685 N N . PHE A 1 575 ? 0.369 -11.718 32.537 1.00 84.06 575 PHE A N 1
ATOM 4686 C CA . PHE A 1 575 ? 0.015 -10.304 32.678 1.00 84.06 575 PHE A CA 1
ATOM 4687 C C . PHE A 1 575 ? -1.414 -10.137 33.206 1.00 84.06 575 PHE A C 1
ATOM 4689 O O . PHE A 1 575 ? -1.641 -9.392 34.157 1.00 84.06 575 PHE A O 1
ATOM 4696 N N . TYR A 1 576 ? -2.370 -10.883 32.643 1.00 87.56 576 TYR A N 1
ATOM 4697 C CA . TYR A 1 576 ? -3.755 -10.885 33.110 1.00 87.56 576 TYR A CA 1
ATOM 4698 C C . TYR A 1 576 ? -3.856 -11.225 34.606 1.00 87.56 576 TYR A C 1
ATOM 4700 O O . TYR A 1 576 ? -4.466 -10.471 35.364 1.00 87.56 576 TYR A O 1
ATOM 4708 N N . HIS A 1 577 ? -3.216 -12.311 35.051 1.00 87.38 577 HIS A N 1
ATOM 4709 C CA . HIS A 1 577 ? -3.247 -12.735 36.453 1.00 87.38 577 HIS A CA 1
ATOM 4710 C C . HIS A 1 577 ? -2.604 -11.716 37.399 1.00 87.38 577 HIS A C 1
ATOM 4712 O O . HIS A 1 577 ? -3.093 -11.548 38.513 1.00 87.38 577 HIS A O 1
ATOM 4718 N N . GLN A 1 578 ? -1.538 -11.044 36.958 1.00 85.81 578 GLN A N 1
ATOM 4719 C CA . GLN A 1 578 ? -0.796 -10.078 37.770 1.00 85.81 578 GLN A CA 1
ATOM 4720 C C . GLN A 1 578 ? -1.482 -8.709 37.867 1.00 85.81 578 GLN A C 1
ATOM 4722 O O . GLN A 1 578 ? -1.410 -8.081 38.920 1.00 85.81 578 GLN A O 1
ATOM 4727 N N . HIS A 1 579 ? -2.140 -8.242 36.800 1.00 84.81 579 HIS A N 1
ATOM 4728 C CA . HIS A 1 579 ? -2.560 -6.837 36.701 1.00 84.81 579 HIS A CA 1
ATOM 4729 C C . HIS A 1 579 ? -4.057 -6.617 36.472 1.00 84.81 579 HIS A C 1
ATOM 4731 O O . HIS A 1 579 ? -4.563 -5.548 36.799 1.00 84.81 579 HIS A O 1
ATOM 4737 N N . LEU A 1 580 ? -4.775 -7.592 35.907 1.00 88.19 580 LEU A N 1
ATOM 4738 C CA . LEU A 1 580 ? -6.156 -7.391 35.451 1.00 88.19 580 LEU A CA 1
ATOM 4739 C C . LEU A 1 580 ? -7.172 -8.301 36.146 1.00 88.19 580 LEU A C 1
ATOM 4741 O O . LEU A 1 580 ? -8.352 -7.973 36.165 1.00 88.19 580 LEU A O 1
ATOM 4745 N N . LYS A 1 581 ? -6.748 -9.417 36.753 1.00 87.12 581 LYS A N 1
ATOM 4746 C CA . LYS A 1 581 ? -7.654 -10.407 37.362 1.00 87.12 581 LYS A CA 1
ATOM 4747 C C . LYS A 1 581 ? -8.584 -9.810 38.421 1.00 87.12 581 LYS A C 1
ATOM 4749 O O . LYS A 1 581 ? -9.711 -10.271 38.538 1.00 87.12 581 LYS A O 1
ATOM 4754 N N . SER A 1 582 ? -8.152 -8.797 39.170 1.00 85.81 582 SER A N 1
ATOM 4755 C CA . SER A 1 582 ? -8.980 -8.127 40.184 1.00 85.81 582 SER A CA 1
ATOM 4756 C C . SER A 1 582 ? -10.050 -7.193 39.606 1.00 85.81 582 SER A C 1
ATOM 4758 O O . SER A 1 582 ? -10.933 -6.762 40.342 1.00 85.81 582 SER A O 1
ATOM 4760 N N . ARG A 1 583 ? -9.993 -6.863 38.310 1.00 87.44 583 ARG A N 1
ATOM 4761 C CA . ARG A 1 583 ? -10.961 -5.979 37.649 1.00 87.44 583 ARG A CA 1
ATOM 4762 C C . ARG A 1 583 ? -12.204 -6.759 37.209 1.00 87.44 583 ARG A C 1
ATOM 4764 O O . ARG A 1 583 ? -12.145 -7.966 36.957 1.00 87.44 583 ARG A O 1
ATOM 4771 N N . ARG A 1 584 ? -13.318 -6.038 37.061 1.00 92.31 584 ARG A N 1
ATOM 4772 C CA . ARG A 1 584 ? -14.525 -6.543 36.398 1.00 92.31 584 ARG A CA 1
ATOM 4773 C C . ARG A 1 584 ? -14.327 -6.468 34.890 1.00 92.31 584 ARG A C 1
ATOM 4775 O O . ARG A 1 584 ? -13.948 -5.408 34.401 1.00 92.31 584 ARG A O 1
ATOM 4782 N N . LEU A 1 585 ? -14.476 -7.582 34.175 1.00 92.62 585 LEU A N 1
ATOM 4783 C CA . LEU A 1 585 ? -14.022 -7.694 32.781 1.00 92.62 585 LEU A CA 1
ATOM 4784 C C . LEU A 1 585 ? -14.930 -8.589 31.939 1.00 92.62 585 LEU A C 1
ATOM 4786 O O . LEU A 1 585 ? -15.333 -9.672 32.373 1.00 92.62 585 LEU A O 1
ATOM 4790 N N . LEU A 1 586 ? -15.118 -8.200 30.680 1.00 95.19 586 LEU A N 1
ATOM 4791 C CA . LEU A 1 586 ? -15.450 -9.137 29.610 1.00 95.19 586 LEU A CA 1
ATOM 4792 C C . LEU A 1 586 ? -14.157 -9.684 29.015 1.00 95.19 586 LEU A C 1
ATOM 4794 O O . LEU A 1 586 ? -13.262 -8.912 28.682 1.00 95.19 586 LEU A O 1
ATOM 4798 N N . ILE A 1 587 ? -14.047 -10.998 28.862 1.00 94.06 587 ILE A N 1
ATOM 4799 C CA . ILE A 1 587 ? -12.846 -11.648 28.334 1.00 94.06 587 ILE A CA 1
ATOM 4800 C C . ILE A 1 587 ? -13.213 -12.363 27.039 1.00 94.06 587 ILE A C 1
ATOM 4802 O O . ILE A 1 587 ? -14.036 -13.274 27.046 1.00 94.06 587 ILE A O 1
ATOM 4806 N N . PHE A 1 588 ? -12.568 -11.970 25.945 1.00 93.06 588 PHE A N 1
ATOM 4807 C CA . PHE A 1 588 ? -12.651 -12.606 24.633 1.00 93.06 588 PHE A CA 1
ATOM 4808 C C . PHE A 1 588 ? -11.330 -13.320 24.343 1.00 93.06 588 PHE A C 1
ATOM 4810 O O . PHE A 1 588 ? -10.354 -12.675 23.932 1.00 93.06 588 PHE A O 1
ATOM 4817 N N . PRO A 1 589 ? -11.260 -14.638 24.573 1.00 89.94 589 PRO A N 1
ATOM 4818 C CA . PRO A 1 589 ? -10.079 -15.403 24.236 1.00 89.94 589 PRO A CA 1
ATOM 4819 C C . PRO A 1 589 ? -9.898 -15.482 22.720 1.00 89.94 589 PRO A C 1
ATOM 4821 O O . PRO A 1 589 ? -10.870 -15.621 21.977 1.00 89.94 589 PRO A O 1
ATOM 4824 N N . HIS A 1 590 ? -8.652 -15.437 22.259 1.00 85.38 590 HIS A N 1
ATOM 4825 C CA . HIS A 1 590 ? -8.308 -15.691 20.863 1.00 85.38 590 HIS A CA 1
ATOM 4826 C C . HIS A 1 590 ? -7.131 -16.658 20.727 1.00 85.38 590 HIS A C 1
ATOM 4828 O O . HIS A 1 590 ? -6.357 -16.877 21.663 1.00 85.38 590 HIS A O 1
ATOM 4834 N N . ARG A 1 591 ? -7.002 -17.222 19.521 1.00 80.25 591 ARG A N 1
ATOM 4835 C CA . ARG A 1 591 ? -5.940 -18.163 19.143 1.00 80.25 591 ARG A CA 1
ATOM 4836 C C . ARG A 1 591 ? -4.541 -17.566 19.294 1.00 80.25 591 ARG A C 1
ATOM 4838 O O . ARG A 1 591 ? -4.381 -16.351 19.139 1.00 80.25 591 ARG A O 1
ATOM 4845 N N . SER A 1 592 ? -3.547 -18.431 19.476 1.00 71.31 592 SER A N 1
ATOM 4846 C CA . SER A 1 592 ? -2.119 -18.090 19.462 1.00 71.31 592 SER A CA 1
ATOM 4847 C C . SER A 1 592 ? -1.544 -18.072 18.039 1.00 71.31 592 SER A C 1
ATOM 4849 O O . SER A 1 592 ? -2.060 -18.716 17.127 1.00 71.31 592 SER A O 1
ATOM 4851 N N . GLU A 1 593 ? -0.449 -17.339 17.843 1.00 64.56 593 GLU A N 1
ATOM 4852 C CA . GLU A 1 593 ? 0.275 -17.223 16.567 1.00 64.56 593 GLU A CA 1
ATOM 4853 C C . GLU A 1 593 ? 0.914 -18.524 16.075 1.00 64.56 593 GLU A C 1
ATOM 4855 O O . GLU A 1 593 ? 1.148 -18.677 14.880 1.00 64.56 593 GLU A O 1
ATOM 4860 N N . THR A 1 594 ? 1.202 -19.461 16.980 1.00 59.38 594 THR A N 1
ATOM 4861 C CA . THR A 1 594 ? 1.852 -20.740 16.644 1.00 59.38 594 THR A CA 1
ATOM 4862 C C . THR A 1 594 ? 0.993 -21.650 15.766 1.00 59.38 594 THR A C 1
ATOM 4864 O O . THR A 1 594 ? 1.505 -22.587 15.157 1.00 59.38 594 THR A O 1
ATOM 4867 N N . ASP A 1 595 ? -0.294 -21.347 15.642 1.00 64.19 595 ASP A N 1
ATOM 4868 C CA . ASP A 1 595 ? -1.238 -22.133 14.872 1.00 64.19 595 ASP A CA 1
ATOM 4869 C C . ASP A 1 595 ? -1.302 -21.556 13.437 1.00 64.19 595 ASP A C 1
ATOM 4871 O O . ASP A 1 595 ? -1.976 -20.553 13.191 1.00 64.19 595 ASP A O 1
ATOM 4875 N N . GLN A 1 596 ? -0.594 -22.143 12.466 1.00 66.31 596 GLN A N 1
ATOM 4876 C CA . GLN A 1 596 ? -0.686 -21.720 11.056 1.00 66.31 596 GLN A CA 1
ATOM 4877 C C . GLN A 1 596 ? -2.002 -22.202 10.420 1.00 66.31 596 GLN A C 1
ATOM 4879 O O . GLN A 1 596 ? -2.371 -23.365 10.572 1.00 66.31 596 GLN A O 1
ATOM 4884 N N . LEU A 1 597 ? -2.700 -21.324 9.688 1.00 70.38 597 LEU A N 1
ATOM 4885 C CA . LEU A 1 597 ? -3.894 -21.672 8.902 1.00 70.38 597 LEU A CA 1
ATOM 4886 C C . LEU A 1 597 ? -3.646 -21.540 7.405 1.00 70.38 597 LEU A C 1
ATOM 4888 O O . LEU A 1 597 ? -2.884 -20.682 6.960 1.00 70.38 597 LEU A O 1
ATOM 4892 N N . GLU A 1 598 ? -4.379 -22.327 6.622 1.00 76.56 598 GLU A N 1
ATOM 4893 C CA . GLU A 1 598 ? -4.523 -22.075 5.190 1.00 76.56 598 GLU A CA 1
ATOM 4894 C C . GLU A 1 598 ? -5.338 -20.798 4.928 1.00 76.56 598 GLU A C 1
ATOM 4896 O O . GLU A 1 598 ? -6.184 -20.405 5.732 1.00 76.56 598 GLU A O 1
ATOM 4901 N N . THR A 1 599 ? -5.139 -20.157 3.773 1.00 73.75 599 THR A N 1
ATOM 4902 C CA . THR A 1 599 ? -5.749 -18.851 3.451 1.00 73.75 599 THR A CA 1
ATOM 4903 C C . THR A 1 599 ? -7.279 -18.842 3.567 1.00 73.75 599 THR A C 1
ATOM 4905 O O . THR A 1 599 ? -7.846 -17.872 4.069 1.00 73.75 599 THR A O 1
ATOM 4908 N N . ASN A 1 600 ? -7.959 -19.915 3.143 1.00 78.19 600 ASN A N 1
ATOM 4909 C CA . ASN A 1 600 ? -9.420 -19.999 3.243 1.00 78.19 600 ASN A CA 1
ATOM 4910 C C . ASN A 1 600 ? -9.888 -20.152 4.697 1.00 78.19 600 ASN A C 1
ATOM 4912 O O . ASN A 1 600 ? -10.781 -19.444 5.154 1.00 78.19 600 ASN A O 1
ATOM 4916 N N . GLN A 1 601 ? -9.233 -21.036 5.450 1.00 83.06 601 GLN A N 1
ATOM 4917 C CA . GLN A 1 601 ? -9.501 -21.229 6.873 1.00 83.06 601 GLN A CA 1
ATOM 4918 C C . GLN A 1 601 ? -9.281 -19.934 7.658 1.00 83.06 601 GLN A C 1
ATOM 4920 O O . GLN A 1 601 ? -10.087 -19.570 8.513 1.00 83.06 601 GLN A O 1
ATOM 4925 N N . GLU A 1 602 ? -8.218 -19.203 7.325 1.00 82.12 602 GLU A N 1
ATOM 4926 C CA . GLU A 1 602 ? -7.906 -17.915 7.927 1.00 82.12 602 GLU A CA 1
ATOM 4927 C C . GLU A 1 602 ? -9.008 -16.885 7.652 1.00 82.12 602 GLU A C 1
ATOM 4929 O O . GLU A 1 602 ? -9.426 -16.177 8.569 1.00 82.12 602 GLU A O 1
ATOM 4934 N N . PHE A 1 603 ? -9.527 -16.823 6.423 1.00 82.94 603 PHE A N 1
ATOM 4935 C CA . PHE A 1 603 ? -10.664 -15.967 6.086 1.00 82.94 603 PHE A CA 1
ATOM 4936 C C . PHE A 1 603 ? -11.910 -16.322 6.911 1.00 82.94 603 PHE A C 1
ATOM 4938 O O . PHE A 1 603 ? -12.475 -15.442 7.566 1.00 82.94 603 PHE A O 1
ATOM 4945 N N . ILE A 1 604 ? -12.293 -17.604 6.938 1.00 88.25 604 ILE A N 1
ATOM 4946 C CA . ILE A 1 604 ? -13.482 -18.106 7.647 1.00 88.25 604 ILE A CA 1
ATOM 4947 C C . ILE A 1 604 ? -13.389 -17.828 9.151 1.00 88.25 604 ILE A C 1
ATOM 4949 O O . ILE A 1 604 ? -14.346 -17.344 9.763 1.00 88.25 604 ILE A O 1
ATOM 4953 N N . TYR A 1 605 ? -12.222 -18.073 9.748 1.00 88.81 605 TYR A N 1
ATOM 4954 C CA . TYR A 1 605 ? -11.969 -17.765 11.151 1.00 88.81 605 TYR A CA 1
ATOM 4955 C C . TYR A 1 605 ? -12.131 -16.266 11.422 1.00 88.81 605 TYR A C 1
ATOM 4957 O O . TYR A 1 605 ? -12.871 -15.865 12.322 1.00 88.81 605 TYR A O 1
ATOM 4965 N N . LYS A 1 606 ? -11.471 -15.422 10.619 1.00 86.94 606 LYS A N 1
ATOM 4966 C CA . LYS A 1 606 ? -11.469 -13.963 10.792 1.00 86.94 606 LYS A CA 1
ATOM 4967 C C . LYS A 1 606 ? -12.872 -13.372 10.711 1.00 86.94 606 LYS A C 1
ATOM 4969 O O . LYS A 1 606 ? -13.221 -12.534 11.549 1.00 86.94 606 LYS A O 1
ATOM 4974 N N . ILE A 1 607 ? -13.672 -13.796 9.734 1.00 88.19 607 ILE A N 1
ATOM 4975 C CA . ILE A 1 607 ? -15.039 -13.295 9.575 1.00 88.19 607 ILE A CA 1
ATOM 4976 C C . ILE A 1 607 ? -15.944 -13.786 10.710 1.00 88.19 607 ILE A C 1
ATOM 4978 O O . ILE A 1 607 ? -16.616 -12.965 11.331 1.00 88.19 607 ILE A O 1
ATOM 4982 N N . THR A 1 608 ? -15.877 -15.073 11.068 1.00 92.44 608 THR A N 1
ATOM 4983 C CA . THR A 1 608 ? -16.700 -15.669 12.134 1.00 92.44 608 THR A CA 1
ATOM 4984 C C . THR A 1 608 ? -16.390 -15.039 13.486 1.00 92.44 608 THR A C 1
ATOM 4986 O O . THR A 1 608 ? -17.283 -14.531 14.164 1.00 92.44 608 THR A O 1
ATOM 4989 N N . TYR A 1 609 ? -15.106 -14.985 13.851 1.00 91.56 609 TYR A N 1
ATOM 4990 C CA . TYR A 1 609 ? -14.660 -14.399 15.110 1.00 91.56 609 TYR A CA 1
ATOM 4991 C C . TYR A 1 609 ? -15.020 -12.910 15.196 1.00 91.56 609 TYR A C 1
ATOM 4993 O O . TYR A 1 609 ? -15.395 -12.418 16.260 1.00 91.56 609 TYR A O 1
ATOM 5001 N N . SER A 1 610 ? -14.917 -12.156 14.095 1.00 90.06 610 SER A N 1
ATOM 5002 C CA . SER A 1 610 ? -15.294 -10.732 14.071 1.00 90.06 610 SER A CA 1
ATOM 5003 C C . SER A 1 610 ? -16.787 -10.517 14.225 1.00 90.06 610 SER A C 1
ATOM 5005 O O . SER A 1 610 ? -17.188 -9.708 15.062 1.00 90.06 610 SER A O 1
ATOM 5007 N N . LEU A 1 611 ? -17.582 -11.257 13.453 1.00 91.88 611 LEU A N 1
ATOM 5008 C CA . LEU A 1 611 ? -19.032 -11.156 13.458 1.00 91.88 611 LEU A CA 1
ATOM 5009 C C . LEU A 1 611 ? -19.591 -11.463 14.846 1.00 91.88 611 LEU A C 1
ATOM 5011 O O . LEU A 1 611 ? -20.304 -10.644 15.416 1.00 91.88 611 LEU A O 1
ATOM 5015 N N . LEU A 1 612 ? -19.197 -12.598 15.424 1.00 94.88 612 LEU A N 1
ATOM 5016 C CA . LEU A 1 612 ? -19.675 -13.003 16.741 1.00 94.88 612 LEU A CA 1
ATOM 5017 C C . LEU A 1 612 ? -19.204 -12.054 17.843 1.00 94.88 612 LEU A C 1
ATOM 5019 O O . LEU A 1 612 ? -19.974 -11.765 18.746 1.00 94.88 612 LEU A O 1
ATOM 5023 N N . THR A 1 613 ? -17.981 -11.508 17.766 1.00 93.81 613 THR A N 1
ATOM 5024 C CA . THR A 1 613 ? -17.530 -10.518 18.765 1.00 93.81 613 THR A CA 1
ATOM 5025 C C . THR A 1 613 ? -18.433 -9.292 18.743 1.00 93.81 613 THR A C 1
ATOM 5027 O O . THR A 1 613 ? -18.844 -8.814 19.796 1.00 93.81 613 THR A O 1
ATOM 5030 N N . TYR A 1 614 ? -18.744 -8.793 17.545 1.00 92.88 614 TYR A N 1
ATOM 5031 C CA . TYR A 1 614 ? -19.617 -7.638 17.388 1.00 92.88 614 TYR A CA 1
ATOM 5032 C C . TYR A 1 614 ? -21.034 -7.930 17.888 1.00 92.88 614 TYR A C 1
ATOM 5034 O O . TYR A 1 614 ? -21.549 -7.151 18.681 1.00 92.88 614 TYR A O 1
ATOM 5042 N N . ILE A 1 615 ? -21.634 -9.060 17.496 1.00 93.88 615 ILE A N 1
ATOM 5043 C CA . ILE A 1 615 ? -22.997 -9.411 17.922 1.00 93.88 615 ILE A CA 1
ATOM 5044 C C . ILE A 1 615 ? -23.055 -9.661 19.436 1.00 93.88 615 ILE A C 1
ATOM 5046 O O . ILE A 1 615 ? -23.980 -9.185 20.081 1.00 93.88 615 ILE A O 1
ATOM 5050 N N . CYS A 1 616 ? -22.063 -10.326 20.039 1.00 95.19 616 CYS A N 1
ATOM 5051 C CA . CYS A 1 616 ? -22.009 -10.489 21.495 1.00 95.19 616 CYS A CA 1
ATOM 5052 C C . CYS A 1 616 ? -21.951 -9.140 22.215 1.00 95.19 616 CYS A C 1
ATOM 5054 O O . CYS A 1 616 ? -22.697 -8.928 23.166 1.00 95.19 616 CYS A O 1
ATOM 5056 N N . LEU A 1 617 ? -21.093 -8.218 21.764 1.00 93.50 617 LEU A N 1
ATOM 5057 C CA . LEU A 1 617 ? -21.018 -6.879 22.352 1.00 93.50 617 LEU A CA 1
ATOM 5058 C C . LEU A 1 617 ? -22.312 -6.093 22.125 1.00 93.50 617 LEU A C 1
ATOM 5060 O O . LEU A 1 617 ? -22.768 -5.439 23.053 1.00 93.50 617 LEU A O 1
ATOM 5064 N N . TYR A 1 618 ? -22.930 -6.206 20.948 1.00 92.56 618 TYR A N 1
ATOM 5065 C CA . TYR A 1 618 ? -24.244 -5.628 20.672 1.00 92.56 618 TYR A CA 1
ATOM 5066 C C . TYR A 1 618 ? -25.287 -6.137 21.673 1.00 92.56 618 TYR A C 1
ATOM 5068 O O . TYR A 1 618 ? -25.886 -5.335 22.374 1.00 92.56 618 TYR A O 1
ATOM 5076 N N . VAL A 1 619 ? -25.436 -7.457 21.825 1.00 92.62 619 VAL A N 1
ATOM 5077 C CA . VAL A 1 619 ? -26.403 -8.066 22.756 1.00 92.62 619 VAL A CA 1
ATOM 5078 C C . VAL A 1 619 ? -26.130 -7.658 24.209 1.00 92.62 619 VAL A C 1
ATOM 5080 O O . VAL A 1 619 ? -27.067 -7.435 24.967 1.00 92.62 619 VAL A O 1
ATOM 5083 N N . ILE A 1 620 ? -24.863 -7.548 24.614 1.00 92.81 620 ILE A N 1
ATOM 5084 C CA . ILE A 1 620 ? -24.481 -7.154 25.980 1.00 92.81 620 ILE A CA 1
ATOM 5085 C C . ILE A 1 620 ? -24.771 -5.669 26.254 1.00 92.81 620 ILE A C 1
ATOM 5087 O O . ILE A 1 620 ? -25.225 -5.318 27.345 1.00 92.81 620 ILE A O 1
ATOM 5091 N N . LEU A 1 621 ? -24.472 -4.799 25.289 1.00 91.12 621 LEU A N 1
ATOM 5092 C CA . LEU A 1 621 ? -24.542 -3.345 25.445 1.00 91.12 621 LEU A CA 1
ATOM 5093 C C . LEU A 1 621 ? -25.912 -2.767 25.086 1.00 91.12 621 LEU A C 1
ATOM 5095 O O . LEU A 1 621 ? -26.225 -1.650 25.487 1.00 91.12 621 LEU A O 1
ATOM 5099 N N . GLU A 1 622 ? -26.742 -3.509 24.359 1.00 88.88 622 GLU A N 1
ATOM 5100 C CA . GLU A 1 622 ? -28.091 -3.088 24.008 1.00 88.88 622 GLU A CA 1
ATOM 5101 C C . GLU A 1 622 ? -28.899 -2.762 25.277 1.00 88.88 622 GLU A C 1
ATOM 5103 O O . GLU A 1 622 ? -28.984 -3.562 26.216 1.00 88.88 622 GLU A O 1
ATOM 5108 N N . ASN A 1 623 ? -29.508 -1.574 25.288 1.00 86.38 623 ASN A N 1
ATOM 5109 C CA . ASN A 1 623 ? -30.238 -0.972 26.413 1.00 86.38 623 ASN A CA 1
ATOM 5110 C C . ASN A 1 623 ? -29.376 -0.552 27.623 1.00 86.38 623 ASN A C 1
ATOM 5112 O O . ASN A 1 623 ? -29.925 -0.140 28.647 1.00 86.38 623 ASN A O 1
ATOM 5116 N N . GLN A 1 624 ? -28.042 -0.588 27.524 1.00 86.50 624 GLN A N 1
ATOM 5117 C CA . GLN A 1 624 ? -27.161 0.033 28.518 1.00 86.50 624 GLN A CA 1
ATOM 5118 C C . GLN A 1 624 ? -27.052 1.540 28.266 1.00 86.50 624 GLN A C 1
ATOM 5120 O O . GLN A 1 624 ? -26.733 1.983 27.167 1.00 86.50 624 GLN A O 1
ATOM 5125 N N . SER A 1 625 ? -27.269 2.351 29.299 1.00 83.25 625 SER A N 1
ATOM 5126 C CA . SER A 1 625 ? -27.120 3.808 29.223 1.00 83.25 625 SER A CA 1
ATOM 5127 C C . SER A 1 625 ? -25.807 4.263 29.862 1.00 83.25 625 SER A C 1
ATOM 5129 O O . SER A 1 625 ? -25.502 3.828 30.972 1.00 83.25 625 SER A O 1
ATOM 5131 N N . LYS A 1 626 ? -25.097 5.212 29.233 1.00 85.88 626 LYS A N 1
ATOM 5132 C CA . LYS A 1 626 ? -23.886 5.864 29.782 1.00 85.88 626 LYS A CA 1
ATOM 5133 C C . LYS A 1 626 ? -22.775 4.879 30.180 1.00 85.88 626 LYS A C 1
ATOM 5135 O O . LYS A 1 626 ? -22.218 4.959 31.275 1.00 85.88 626 LYS A O 1
ATOM 5140 N N . ILE A 1 627 ? -22.451 3.952 29.281 1.00 88.75 627 ILE A N 1
ATOM 5141 C CA . ILE A 1 627 ? -21.391 2.965 29.492 1.00 88.75 627 ILE A CA 1
ATOM 5142 C C . ILE A 1 627 ? -20.135 3.318 28.683 1.00 88.75 627 ILE A C 1
ATOM 5144 O O . ILE A 1 627 ? -20.200 3.576 27.485 1.00 88.75 627 ILE A O 1
ATOM 5148 N N . PHE A 1 628 ? -18.979 3.335 29.338 1.00 89.12 628 PHE A N 1
ATOM 5149 C CA . PHE A 1 628 ? -17.665 3.441 28.716 1.00 89.12 628 PHE A CA 1
ATOM 5150 C C . PHE A 1 628 ? -17.063 2.040 28.574 1.00 89.12 628 PHE A C 1
ATOM 5152 O O . PHE A 1 628 ? -16.947 1.298 29.548 1.00 89.12 628 PHE A O 1
ATOM 5159 N N . VAL A 1 629 ? -16.672 1.665 27.357 1.00 90.94 629 VAL A N 1
ATOM 5160 C CA . VAL A 1 629 ? -16.221 0.302 27.036 1.00 90.94 629 VAL A CA 1
ATOM 5161 C C . VAL A 1 629 ? -14.767 0.342 26.555 1.00 90.94 629 VAL A C 1
ATOM 5163 O O . VAL A 1 629 ? -14.516 0.399 25.348 1.00 90.94 629 VAL A O 1
ATOM 5166 N N . PRO A 1 630 ? -13.775 0.360 27.466 1.00 89.38 630 PRO A N 1
ATOM 5167 C CA . PRO A 1 630 ? -12.379 0.333 27.063 1.00 89.38 630 PRO A CA 1
ATOM 5168 C C . PRO A 1 630 ? -12.025 -1.045 26.495 1.00 89.38 630 PRO A C 1
ATOM 5170 O O . PRO A 1 630 ? -12.182 -2.070 27.159 1.00 89.38 630 PRO A O 1
ATOM 5173 N N . LEU A 1 631 ? -11.527 -1.063 25.257 1.00 89.12 631 LEU A N 1
ATOM 5174 C CA . LEU A 1 631 ? -11.056 -2.272 24.583 1.00 89.12 631 LEU A CA 1
ATOM 5175 C C . LEU A 1 631 ? -9.543 -2.414 24.789 1.00 89.12 631 LEU A C 1
ATOM 5177 O O . LEU A 1 631 ? -8.762 -1.610 24.277 1.00 89.12 631 LEU A O 1
ATOM 5181 N N . LEU A 1 632 ? -9.126 -3.451 25.510 1.00 86.75 632 LEU A N 1
ATOM 5182 C CA . LEU A 1 632 ? -7.726 -3.777 25.760 1.00 86.75 632 LEU A CA 1
ATOM 5183 C C . LEU A 1 632 ? -7.363 -5.081 25.048 1.00 86.75 632 LEU A C 1
ATOM 5185 O O . LEU A 1 632 ? -8.026 -6.099 25.225 1.00 86.75 632 LEU A O 1
ATOM 5189 N N . ARG A 1 633 ? -6.276 -5.073 24.274 1.00 83.19 633 ARG A N 1
ATOM 5190 C CA . ARG A 1 633 ? -5.649 -6.294 23.750 1.00 83.19 633 ARG A CA 1
ATOM 5191 C C . ARG A 1 633 ? -4.277 -6.453 24.386 1.00 83.19 633 ARG A C 1
ATOM 5193 O O . ARG A 1 633 ? -3.467 -5.529 24.321 1.00 83.19 633 ARG A O 1
ATOM 5200 N N . ILE A 1 634 ? -3.994 -7.644 24.901 1.00 79.31 634 ILE A N 1
ATOM 5201 C CA . ILE A 1 634 ? -2.624 -8.045 25.216 1.00 79.31 634 ILE A CA 1
ATOM 5202 C C . ILE A 1 634 ? -1.990 -8.598 23.939 1.00 79.31 634 ILE A C 1
ATOM 5204 O O . ILE A 1 634 ? -2.475 -9.576 23.374 1.00 79.31 634 ILE A O 1
ATOM 5208 N N . HIS A 1 635 ? -0.939 -7.936 23.462 1.00 72.00 635 HIS A N 1
ATOM 5209 C CA . HIS A 1 635 ? -0.170 -8.417 22.319 1.00 72.00 635 HIS A CA 1
ATOM 5210 C C . HIS A 1 635 ? 0.523 -9.741 22.660 1.00 72.00 635 HIS A C 1
ATOM 5212 O O . HIS A 1 635 ? 1.034 -9.904 23.770 1.00 72.00 635 HIS A O 1
ATOM 5218 N N . GLN A 1 636 ? 0.552 -10.671 21.707 1.00 69.94 636 GLN A N 1
ATOM 5219 C CA . GLN A 1 636 ? 1.228 -11.961 21.876 1.00 69.94 636 GLN A CA 1
ATOM 5220 C C . GLN A 1 636 ? 2.749 -11.810 21.898 1.00 69.94 636 GLN A C 1
ATOM 5222 O O . GLN A 1 636 ? 3.439 -12.569 22.578 1.00 69.94 636 GLN A O 1
ATOM 5227 N N . LYS A 1 637 ? 3.256 -10.807 21.178 1.00 68.44 637 LYS A N 1
ATOM 5228 C CA . LYS A 1 637 ? 4.675 -10.480 21.036 1.00 68.44 637 LYS A CA 1
ATOM 5229 C C . LYS A 1 637 ? 4.898 -8.965 21.049 1.00 68.44 637 LYS A C 1
ATOM 5231 O O . LYS A 1 637 ? 4.000 -8.187 21.371 1.00 68.44 637 LYS A O 1
ATOM 5236 N N . GLU A 1 638 ? 6.112 -8.528 20.727 1.00 63.97 638 GLU A N 1
ATOM 5237 C CA . GLU A 1 638 ? 6.445 -7.111 20.616 1.00 63.97 638 GLU A CA 1
ATOM 5238 C C . GLU A 1 638 ? 5.655 -6.419 19.497 1.00 63.97 638 GLU A C 1
ATOM 5240 O O . GLU A 1 638 ? 5.325 -7.005 18.469 1.00 63.97 638 GLU A O 1
ATOM 5245 N N . LYS A 1 639 ? 5.384 -5.120 19.674 1.00 56.06 639 LYS A N 1
ATOM 5246 C CA . LYS A 1 639 ? 4.590 -4.293 18.745 1.00 56.06 639 LYS A CA 1
ATOM 5247 C C . LYS A 1 639 ? 5.167 -4.220 17.318 1.00 56.06 639 LYS A C 1
ATOM 5249 O O . LYS A 1 639 ? 4.484 -3.750 16.412 1.00 56.06 639 LYS A O 1
ATOM 5254 N N . THR A 1 640 ? 6.423 -4.619 17.132 1.00 51.22 640 THR A N 1
ATOM 5255 C CA . THR A 1 640 ? 7.126 -4.659 15.845 1.00 51.22 640 THR A CA 1
ATOM 5256 C C . THR A 1 640 ? 6.912 -5.955 15.068 1.00 51.22 640 THR A C 1
ATOM 5258 O O . THR A 1 640 ? 7.320 -6.011 13.912 1.00 51.22 640 THR A O 1
ATOM 5261 N N . ASP A 1 641 ? 6.278 -6.976 15.656 1.00 54.75 641 ASP A N 1
ATOM 5262 C CA . ASP A 1 641 ? 5.974 -8.206 14.926 1.00 54.75 641 ASP A CA 1
ATOM 5263 C C . ASP A 1 641 ? 4.884 -7.949 13.862 1.00 54.75 641 ASP A C 1
ATOM 5265 O O . ASP A 1 641 ? 3.844 -7.336 14.121 1.00 54.75 641 ASP A O 1
ATOM 5269 N N . ASN A 1 642 ? 5.143 -8.406 12.635 1.00 53.81 642 ASN A N 1
ATOM 5270 C CA . ASN A 1 642 ? 4.245 -8.301 11.486 1.00 53.81 642 ASN A CA 1
ATOM 5271 C C . ASN A 1 642 ? 3.284 -9.495 11.365 1.00 53.81 642 ASN A C 1
ATOM 5273 O O . ASN A 1 642 ? 2.633 -9.652 10.323 1.00 53.81 642 ASN A O 1
ATOM 5277 N N . ALA A 1 643 ? 3.171 -10.324 12.403 1.00 60.41 643 ALA A N 1
ATOM 5278 C CA . ALA A 1 643 ? 2.324 -11.503 12.409 1.00 60.41 643 ALA A CA 1
ATOM 5279 C C . ALA A 1 643 ? 0.897 -11.225 11.864 1.00 60.41 643 ALA A C 1
ATOM 5281 O O . ALA A 1 643 ? 0.230 -10.261 12.270 1.00 60.41 643 ALA A O 1
ATOM 5282 N N . PRO A 1 644 ? 0.382 -12.055 10.932 1.00 64.38 644 PRO A N 1
ATOM 5283 C CA . PRO A 1 644 ? -0.914 -11.833 10.284 1.00 64.38 644 PRO A CA 1
ATOM 5284 C C . PRO A 1 644 ? -2.099 -11.694 11.250 1.00 64.38 644 PRO A C 1
ATOM 5286 O O . PRO A 1 644 ? -3.006 -10.892 11.000 1.00 64.38 644 PRO A O 1
ATOM 5289 N N . ILE A 1 645 ? -2.093 -12.436 12.363 1.00 67.44 645 ILE A N 1
ATOM 5290 C CA . ILE A 1 645 ? -3.161 -12.399 13.373 1.00 67.44 645 ILE A CA 1
ATOM 5291 C C . ILE A 1 645 ? -3.103 -11.130 14.237 1.00 67.44 645 ILE A C 1
ATOM 5293 O O . ILE A 1 645 ? -4.154 -10.585 14.583 1.00 67.44 645 ILE A O 1
ATOM 5297 N N . GLU A 1 646 ? -1.909 -10.598 14.513 1.00 67.00 646 GLU A N 1
ATOM 5298 C CA . GLU A 1 646 ? -1.707 -9.323 15.214 1.00 67.00 646 GLU A CA 1
ATOM 5299 C C . GLU A 1 646 ? -2.173 -8.142 14.360 1.00 67.00 646 GLU A C 1
ATOM 5301 O O . GLU A 1 646 ? -2.920 -7.276 14.835 1.00 67.00 646 GLU A O 1
ATOM 5306 N N . ASN A 1 647 ? -1.814 -8.158 13.074 1.00 67.56 647 ASN A N 1
ATOM 5307 C CA . ASN A 1 647 ? -2.261 -7.186 12.079 1.00 67.56 647 ASN A CA 1
ATOM 5308 C C . ASN A 1 647 ? -3.782 -7.221 11.874 1.00 67.56 647 ASN A C 1
ATOM 5310 O O . ASN A 1 647 ? -4.431 -6.172 11.793 1.00 67.56 647 ASN A O 1
ATOM 5314 N N . PHE A 1 648 ? -4.366 -8.419 11.812 1.00 72.75 648 PHE A N 1
ATOM 5315 C CA . PHE A 1 648 ? -5.813 -8.600 11.731 1.00 72.75 648 PHE A CA 1
ATOM 5316 C C . PHE A 1 648 ? -6.520 -8.074 12.983 1.00 72.75 648 PHE A C 1
ATOM 5318 O O . PHE A 1 648 ? -7.434 -7.256 12.870 1.00 72.75 648 PHE A O 1
ATOM 5325 N N . SER A 1 649 ? -6.072 -8.496 14.167 1.00 69.06 649 SER A N 1
ATOM 5326 C CA . SER A 1 649 ? -6.688 -8.116 15.440 1.00 69.06 649 SER A CA 1
ATOM 5327 C C . SER A 1 649 ? -6.625 -6.601 15.651 1.00 69.06 649 SER A C 1
ATOM 5329 O O . SER A 1 649 ? -7.639 -5.983 15.963 1.00 69.06 649 SER A O 1
ATOM 5331 N N . TRP A 1 650 ? -5.485 -5.968 15.351 1.00 68.75 650 TRP A N 1
ATOM 5332 C CA . TRP A 1 650 ? -5.330 -4.509 15.398 1.00 68.75 650 TRP A CA 1
ATOM 5333 C C . TRP A 1 650 ? -6.360 -3.774 14.528 1.00 68.75 650 TRP A C 1
ATOM 5335 O O . TRP A 1 650 ? -7.049 -2.867 15.001 1.00 68.75 650 TRP A O 1
ATOM 5345 N N . ARG A 1 651 ? -6.493 -4.176 13.255 1.00 70.81 651 ARG A N 1
ATOM 5346 C CA . ARG A 1 651 ? -7.466 -3.572 12.331 1.00 70.81 651 ARG A CA 1
ATOM 5347 C C . ARG A 1 651 ? -8.901 -3.800 12.812 1.00 70.81 651 ARG A C 1
ATOM 5349 O O . ARG A 1 651 ? -9.701 -2.869 12.772 1.00 70.81 651 ARG A O 1
ATOM 5356 N N . LYS A 1 652 ? -9.204 -5.002 13.316 1.00 75.00 652 LYS A N 1
ATOM 5357 C CA . LYS A 1 652 ? -10.513 -5.374 13.869 1.00 75.00 652 LYS A CA 1
ATOM 5358 C C . LYS A 1 652 ? -10.918 -4.474 15.038 1.00 75.00 652 LYS A C 1
ATOM 5360 O O . LYS A 1 652 ? -12.037 -3.972 15.023 1.00 75.00 652 LYS A O 1
ATOM 5365 N N . PHE A 1 653 ? -10.051 -4.241 16.027 1.00 70.31 653 PHE A N 1
ATOM 5366 C CA . PHE A 1 653 ? -10.420 -3.435 17.204 1.00 70.31 653 PHE A CA 1
ATOM 5367 C C . PHE A 1 653 ? -10.769 -2.000 16.849 1.00 70.31 653 PHE A C 1
ATOM 5369 O O . PHE A 1 653 ? -11.723 -1.452 17.396 1.00 70.31 653 PHE A O 1
ATOM 5376 N N . ARG A 1 654 ? -10.050 -1.413 15.887 1.00 71.44 654 ARG A N 1
ATOM 5377 C CA . ARG A 1 654 ? -10.378 -0.079 15.382 1.00 71.44 654 ARG A CA 1
ATOM 5378 C C . ARG A 1 654 ? -11.766 -0.052 14.737 1.00 71.44 654 ARG A C 1
ATOM 5380 O O . ARG A 1 654 ? -12.530 0.876 14.980 1.00 71.44 654 ARG A O 1
ATOM 5387 N N . THR A 1 655 ? -12.104 -1.078 13.957 1.00 76.38 655 THR A N 1
ATOM 5388 C CA . THR A 1 655 ? -13.431 -1.208 13.338 1.00 76.38 655 THR A CA 1
ATOM 5389 C C . THR A 1 655 ? -14.528 -1.419 14.379 1.00 76.38 655 THR A C 1
ATOM 5391 O O . THR A 1 655 ? -15.541 -0.733 14.322 1.00 76.38 655 THR A O 1
ATOM 5394 N N . ILE A 1 656 ? -14.329 -2.317 15.351 1.00 77.56 656 ILE A N 1
ATOM 5395 C CA . ILE A 1 656 ? -15.307 -2.570 16.420 1.00 77.56 656 ILE A CA 1
ATOM 5396 C C . ILE A 1 656 ? -15.538 -1.311 17.251 1.00 77.56 656 ILE A C 1
ATOM 5398 O O . ILE A 1 656 ? -16.689 -0.952 17.458 1.00 77.56 656 ILE A O 1
ATOM 5402 N N . GLY A 1 657 ? -14.478 -0.608 17.666 1.00 73.44 657 GLY A N 1
ATOM 5403 C CA . GLY A 1 657 ? -14.611 0.646 18.413 1.00 73.44 657 GLY A CA 1
ATOM 5404 C C . GLY A 1 657 ? -15.487 1.664 17.678 1.00 73.44 657 GLY A C 1
ATOM 5405 O O . GLY A 1 657 ? -16.423 2.201 18.263 1.00 73.44 657 GLY A O 1
ATOM 5406 N N . ASN A 1 658 ? -15.259 1.841 16.371 1.00 72.75 658 ASN A N 1
ATOM 5407 C CA . ASN A 1 658 ? -16.079 2.723 15.537 1.00 72.75 658 ASN A CA 1
ATOM 5408 C C . ASN A 1 658 ? -17.539 2.252 15.416 1.00 72.75 658 ASN A C 1
ATOM 5410 O O . ASN A 1 658 ? -18.447 3.077 15.426 1.00 72.75 658 ASN A O 1
ATOM 5414 N N . LEU A 1 659 ? -17.780 0.945 15.265 1.00 74.12 659 LEU A N 1
ATOM 5415 C CA . LEU A 1 659 ? -19.138 0.403 15.148 1.00 74.12 659 LEU A CA 1
ATOM 5416 C C . LEU A 1 659 ? -19.923 0.548 16.456 1.00 74.12 659 LEU A C 1
ATOM 5418 O O . LEU A 1 659 ? -21.102 0.876 16.411 1.00 74.12 659 LEU A O 1
ATOM 5422 N N . LEU A 1 660 ? -19.267 0.346 17.602 1.00 76.00 660 LEU A N 1
ATOM 5423 C CA . LEU A 1 660 ? -19.883 0.491 18.921 1.00 76.00 660 LEU A CA 1
ATOM 5424 C C . LEU A 1 660 ? -20.177 1.950 19.282 1.00 76.00 660 LEU A C 1
ATOM 5426 O O . LEU A 1 660 ? -21.130 2.193 20.001 1.00 76.00 660 LEU A O 1
ATOM 5430 N N . SER A 1 661 ? -19.414 2.924 18.771 1.00 67.06 661 SER A N 1
ATOM 5431 C CA . SER A 1 661 ? -19.718 4.354 18.988 1.00 67.06 661 SER A CA 1
ATOM 5432 C C . SER A 1 661 ? -21.009 4.831 18.304 1.00 67.06 661 SER A C 1
ATOM 5434 O O . SER A 1 661 ? -21.413 5.967 18.524 1.00 67.06 661 SER A O 1
ATOM 5436 N N . ASN A 1 662 ? -21.616 4.006 17.443 1.00 59.69 662 ASN A N 1
ATOM 5437 C CA . ASN A 1 662 ? -22.885 4.297 16.768 1.00 59.69 662 ASN A CA 1
ATOM 5438 C C . ASN A 1 662 ? -24.079 3.517 17.356 1.00 59.69 662 ASN A C 1
ATOM 5440 O O . ASN A 1 662 ? -25.174 3.606 16.798 1.00 59.69 662 ASN A O 1
ATOM 5444 N N . LEU A 1 663 ? -23.851 2.719 18.408 1.00 57.75 663 LEU A N 1
ATOM 5445 C CA . LEU A 1 663 ? -24.892 2.104 19.239 1.00 57.75 663 LEU A CA 1
ATOM 5446 C C . LEU A 1 663 ? -25.251 3.064 20.372 1.00 57.75 663 LEU A C 1
ATOM 5448 O O . LEU A 1 663 ? -26.458 3.144 20.684 1.00 57.75 663 LEU A O 1
#

Foldseek 3Di:
DDDDDADPVFFAFACLQLLVLLLVLLLVDQQWAADLVLQEIEGALAVSLLVSLVVQGDDRRPPDPPDPDTDHHHDPPRPVVVVVSLVSSLVSLLVSVCVNDVVNDPDNDLQVSLLSNWDAVVVQEDDFDDDPPDGDPLSRDPQDWFAFDKDFDWDLDDDPPFLPFFDDKFKKKKKKFFAAPCQLVLLLVLVVVVCCPQVVPPDPVLVVLVVVLSVVQVPDCPHLSVLVSCLVVPVCVFVVLQVVFLVVLVLLLVVDDDDLLSLLSVLLSVLSVVVQCVLLPPVDDQVLQWFDAPPDIDRVSLLCLGNCLCVLDQWIKDFADWPDWDQDPVNRMIMTMTTIDTNLQCAPQLVRRRGSVRVLLLLLQCPHPVVVVQSVVPPDDDCRRVSNVSSVLVCQSSQPADLDSVRRSVDDSVCCCNVPPSVQRRDPDNVSSNVSSVVSSVRSVSSVVVVSSNSNSVSSVVSSPDSDFDDKDKDKKKWWFFLVQFDSDSCCCSVVSHRGDPCSVVSSSSSSRIDIGHDDPPPGTSDMIIMMMMMGMRTIGTDPDMDTDMDGDPSDPPQIEEEEEEAEPPACPVVCVVNPVPRRYHYHYHYDLVDDDDPSSVVSSLVSSLSSVLSSCCSSCVPPDNYHYHYDYDDRDDPSDPRPVNVSVVVSVVVSVVVVVVD

Radius of gyration: 30.62 Å; chains: 1; bounding box: 68×65×93 Å

pLDDT: mean 82.46, std 12.03, range [30.8, 96.81]

=== Feature glossary ===
The record interleaves many kinds of information about one protein. Here is each kind framed as the question it answers.

Q: What are the backbone torsion angles?
A: φ (phi) and ψ (psi) are the two rotatable backbone dihedrals per residue: φ is the C(i-1)–N–Cα–C torsion, ψ is the N–Cα–C–N(i+1) torsion, both in degrees on (−180°, 180°]. α-helical residues cluster near (−60°, −45°); β-strand residues near (−120°, +130°). A Ramachandran plot is simply a scatter of (φ, ψ) for every residue.

Q: What is the amino-acid chain?
A: This is the polypeptide sequence — one letter per residue, N-terminus first. Length ranges from a few dozen residues for small domains to over a thousand for large multi-domain proteins.

Q: How mobile is each atom in the crystal?
A: For experimental (PDB) structures, the B-factor (temperature factor) quantifies the positional spread of each atom in the crystal — a combination of thermal vibration and static disorder — in units of Å². High B-factors mark flexible loops or poorly resolved regions; low B-factors mark the rigid, well-ordered core.

Q: Are the domains correctly placed relative to each other?
A: Predicted Aligned Error (PAE) is an AlphaFold confidence matrix: entry (i, j) is the expected error in the position of residue j, in ångströms, when the prediction is superimposed on the true structure at residue i. Low PAE within a block of residues means that block is internally rigid and well-predicted; high PAE between two blocks means their relative placement is uncertain even if each block individually is confident.

Q: How confident is the AlphaFold model at each residue?
A: pLDDT is the predicted lDDT-Cα score: AlphaFold's confidence that the local environment of each residue (all inter-atomic distances within 15 Å) is correctly placed. It is a per-residue number between 0 and 100, with higher meaning more reliable.

Q: What family and function is it annotated with?
A: Functional annotations link the protein to curated databases. InterPro entries identify conserved domains and families by matching the sequence against member-database signatures (Pfam, PROSITE, CDD, …). Gene Ontology (GO) terms describe molecular function, biological process, and cellular component in a controlled vocabulary. CATH places the structure in a hierarchical fold classification (Class/Architecture/Topology/Homologous-superfamily). The organism is the source species.

Q: How big and how compact is the whole molecule?
A: Three whole-structure scalars: the radius of gyration (RMS distance of Cα from centroid, in Å), the count of Cα–Cα contacts (pairs closer than 8 Å and separated by more than four residues in sequence — i.e. tertiary, not local, contacts), and the bounding-box dimensions. Together they distinguish compact globular folds from extended fibres or disordered chains.

Q: What known structures does this most resemble?
A: The Foldseek neighbor list gives the closest experimentally determined structures in the PDB, ranked by structural alignment. TM-score near 1 means near-identical fold; near 0.3 means only rough topology match. This is how one finds what a novel AlphaFold prediction most resembles in the solved-structure universe.

Q: Which residues are buried vs exposed?
A: SASA measures how much of the protein is reachable by solvent. It is computed by rolling a water-sized probe over the atomic surface and summing the exposed area (Å²). Per-residue SASA distinguishes core (buried, low SASA) from surface (exposed, high SASA) residues; total SASA is a whole-molecule size measure.

Q: Which residues are in helices, strands, or loops?
A: Eight-state secondary structure (DSSP): H is the canonical α-helix, G the tighter 3₁₀-helix, I the wider π-helix; E/B are β-structure, T and S are turns and bends, and '-' is everything else. DSSP derives these from the pattern of main-chain N–H···O=C hydrogen bonds, not from the sequence.

Q: Where is each backbone atom in 3D?
A: Structure coordinates are given as an mmCIF _atom_site loop: one row per atom with element, residue name, chain id, sequence number, and x/y/z position in Å. Only the four main-chain atoms per residue are included here; side chains are omitted to keep the record compact.

Q: What if only a Cα trace is available?
A: Three-state secondary structure (P-SEA) collapses the eight DSSP classes into helix (a), strand (b), and coil (c). P-SEA assigns these from Cα geometry alone — distances and angles — without requiring backbone oxygens, so it works on any Cα trace.

Q: What do the rendered images show?
A: The six renders are orthographic views along the three Cartesian axes in both directions. Representation (cartoon, sticks, or surface) and color scheme (sequence-rainbow or by-chain) vary across proteins so the training set covers all the common visualization conventions.

Q: What does the local fold look like, residue by residue?
A: Foldseek's 3Di representation compresses backbone geometry into a per-residue letter drawn from a learned twenty-state alphabet. It captures the tertiary interaction pattern around each residue — which residues are packed against it in space, regardless of where they are in sequence.

Q: What do the diagnostic plots show?
A: The contact map is a binary N×N matrix image: pixel (i, j) is dark where Cα_i and Cα_j are within 8 Å and |i−j|>4. Because the |i−j|>4 filter removes local helical contacts, off-diagonal stripes parallel to the main diagonal indicate parallel β-sheets; stripes perpendicular to it indicate antiparallel β-sheets. The Ramachandran plot scatters every residue's (φ, ψ) pair against the sterically allowed regions. The PAE heatmap renders the predicted-aligned-error matrix.